Protein AF-A0A5C7H9W9-F1 (afdb_monomer)

InterPro domains:
  IPR013695 Wall-associated receptor kinase [PF08488] (167-222)
  IPR025287 Wall-associated receptor kinase, galacturonan-binding domain [PF13947] (31-82)

Mean predicted aligned error: 15.53 Å

Organism: NCBI:txid1000413

Foldseek 3Di:
DPPVVVVVVVVVVPPQPPDPPPPFAFWDPPFDQAADVRQEGAGPCAGEDPPTHLDLQRYWDHDNVAIARPVFGWHWPYFDAAPVATKTKTWAFWWKWKQAPPDIDTDFDDTFCPPHQKAFDQLKKKKKAAAQKKKFKDDPNDTQGIWAAHEDDPPPDDDDDPPPVVPDFQPRHRMTIDTGDPDQGHGDIDMDIDGPDPVVPPPDHIEMMIIDIARPVVCVVCRVLQPDPDPYTSCVVVVPGIHITMMTGFAWPVSLVVLCVVPPDDPPPFKDKDKTKDWADFDQDPVPSDTDTPITMGIRMHTDPQWDAHRSDRVSTHGPPDRVVVVCVVVVVVLVVVVVVPDDPPPDDDDDDPVVVVVVVSVVVVVVVVVVVVVVVVVVVVVVVPPD

Sequence (388 aa):
MIPPLLFQLMILLSWPINALAESPVIAKPGCPTSCGNGTVSIPFPFGIGDGCYLDYWYEVTCNSSGPFLKSINLEVLNISISLEASTMLVNQPVFQYCDLSPYGFVRNETVNLESSPFFFSDANRFTGVGCNNFAYLSSNRSIISGCISFCNKKDKSEKKSNVNFSNSGCNGIQCCQTRIPSSPMLQQLNVTLTTVSDKEEKQVQNKCRSAFLVDQEWLGNNMFLFNTETSDSPIKALGLKHVPVLLDWGIDESSFDRIDSNSSQEYNGTSGCKVFVNISTSTIDYFTNETSYNTSSVRQCSCRRGYEGNPYLLQGCNGKLLPLEILMNASLRYELHKWKLRLPPPGYRPSTHKLGRSYVRHRHRLWRIVSAYWGLIAFVLFRADGSK

pLDDT: mean 72.99, std 18.93, range [33.25, 97.5]

Structure (mmCIF, N/CA/C/O backbone):
data_AF-A0A5C7H9W9-F1
#
_entry.id   AF-A0A5C7H9W9-F1
#
loop_
_atom_site.group_PDB
_atom_site.id
_atom_site.type_symbol
_atom_site.label_atom_id
_atom_site.label_alt_id
_atom_site.label_comp_id
_atom_site.label_asym_id
_atom_site.label_entity_id
_atom_site.label_seq_id
_atom_site.pdbx_PDB_ins_code
_atom_site.Cartn_x
_atom_site.Cartn_y
_atom_site.Cartn_z
_atom_site.occupancy
_atom_site.B_iso_or_equiv
_atom_site.auth_seq_id
_atom_site.auth_comp_id
_atom_site.auth_asym_id
_atom_site.auth_atom_id
_atom_site.pdbx_PDB_model_num
ATOM 1 N N . MET A 1 1 ? 1.287 52.241 -36.723 1.00 43.94 1 MET A N 1
ATOM 2 C CA . MET A 1 1 ? 0.719 51.289 -37.699 1.00 43.94 1 MET A CA 1
ATOM 3 C C . MET A 1 1 ? 1.673 50.117 -37.820 1.00 43.94 1 MET A C 1
ATOM 5 O O . MET A 1 1 ? 2.821 50.322 -38.195 1.00 43.94 1 MET A O 1
ATOM 9 N N . ILE A 1 2 ? 1.251 48.929 -37.390 1.00 43.97 2 ILE A N 1
ATOM 10 C CA . ILE A 1 2 ? 2.037 47.703 -37.568 1.00 43.97 2 ILE A CA 1
ATOM 11 C C . ILE A 1 2 ? 1.893 47.312 -39.049 1.00 43.97 2 ILE A C 1
ATOM 13 O O . ILE A 1 2 ? 0.762 47.307 -39.533 1.00 43.97 2 ILE A O 1
ATOM 17 N N . PRO A 1 3 ? 2.985 47.054 -39.791 1.00 61.25 3 PRO A N 1
ATOM 18 C CA . PRO A 1 3 ? 2.891 46.677 -41.198 1.00 61.25 3 PRO A CA 1
ATOM 19 C C . PRO A 1 3 ? 2.003 45.430 -41.363 1.00 61.25 3 PRO A C 1
ATOM 21 O O . PRO A 1 3 ? 2.151 44.502 -40.567 1.00 61.25 3 PRO A O 1
ATOM 24 N N . PRO A 1 4 ? 1.121 45.360 -42.375 1.00 57.75 4 PRO A N 1
ATOM 25 C CA . PRO A 1 4 ? 0.193 44.235 -42.567 1.00 57.75 4 PRO A CA 1
ATOM 26 C C . PRO A 1 4 ? 0.906 42.873 -42.660 1.00 57.75 4 PRO A C 1
ATOM 28 O O . PRO A 1 4 ? 0.415 41.883 -42.127 1.00 57.75 4 PRO A O 1
ATOM 31 N N . LEU A 1 5 ? 2.129 42.856 -43.200 1.00 50.03 5 LEU A N 1
ATOM 32 C CA . LEU A 1 5 ? 3.033 41.698 -43.222 1.00 50.03 5 LEU A CA 1
ATOM 33 C C . LEU A 1 5 ? 3.413 41.185 -41.823 1.00 50.03 5 LEU A C 1
ATOM 35 O O . LEU A 1 5 ? 3.502 39.983 -41.602 1.00 50.03 5 LEU A O 1
ATOM 39 N N . LEU A 1 6 ? 3.610 42.090 -40.863 1.00 51.94 6 LEU A N 1
ATOM 40 C CA . LEU A 1 6 ? 3.930 41.755 -39.472 1.00 51.94 6 LEU A CA 1
ATOM 41 C C . LEU A 1 6 ? 2.702 41.205 -38.736 1.00 51.94 6 LEU A C 1
ATOM 43 O O . LEU A 1 6 ? 2.847 40.335 -37.887 1.00 51.94 6 LEU A O 1
ATOM 47 N N . PHE A 1 7 ? 1.500 41.678 -39.078 1.00 54.16 7 PHE A N 1
ATOM 48 C CA . PHE A 1 7 ? 0.251 41.164 -38.513 1.00 54.16 7 PHE A CA 1
ATOM 49 C C . PHE A 1 7 ? -0.077 39.761 -39.052 1.00 54.16 7 PHE A C 1
ATOM 51 O O . PHE A 1 7 ? -0.425 38.876 -38.278 1.00 54.16 7 PHE A O 1
ATOM 58 N N . GLN A 1 8 ? 0.140 39.519 -40.349 1.00 53.50 8 GLN A N 1
ATOM 59 C CA . GLN A 1 8 ? 0.006 38.190 -40.961 1.00 53.50 8 GLN A CA 1
ATOM 60 C C . GLN A 1 8 ? 1.018 37.179 -40.397 1.00 53.50 8 GLN A C 1
ATOM 62 O O . GLN A 1 8 ? 0.645 36.047 -40.097 1.00 53.50 8 GLN A O 1
ATOM 67 N N . LEU A 1 9 ? 2.269 37.596 -40.162 1.00 55.62 9 LEU A N 1
ATOM 68 C CA . LEU A 1 9 ? 3.282 36.771 -39.489 1.00 55.62 9 LEU A CA 1
ATOM 69 C C . LEU A 1 9 ? 2.886 36.413 -38.050 1.00 55.62 9 LEU A C 1
ATOM 71 O O . LEU A 1 9 ? 3.089 35.280 -37.631 1.00 55.62 9 LEU A O 1
ATOM 75 N N . MET A 1 10 ? 2.291 37.346 -37.302 1.00 55.66 10 MET A N 1
ATOM 76 C CA . MET A 1 10 ? 1.825 37.092 -35.931 1.00 55.66 10 MET A CA 1
ATOM 77 C C . MET A 1 10 ? 0.648 36.107 -35.881 1.00 55.66 10 MET A C 1
ATOM 79 O O . MET A 1 10 ? 0.575 35.311 -34.951 1.00 55.66 10 MET A O 1
ATOM 83 N N . ILE A 1 11 ? -0.239 36.121 -36.882 1.00 56.41 11 ILE A N 1
ATOM 84 C CA . ILE A 1 11 ? -1.352 35.164 -36.988 1.00 56.41 11 ILE A CA 1
ATOM 85 C C . ILE A 1 11 ? -0.831 33.763 -37.346 1.00 56.41 11 ILE A C 1
ATOM 87 O O . ILE A 1 11 ? -1.257 32.784 -36.739 1.00 56.41 11 ILE A O 1
ATOM 91 N N . LEU A 1 12 ? 0.150 33.657 -38.249 1.00 53.28 12 LEU A N 1
ATOM 92 C CA . LEU A 1 12 ? 0.798 32.381 -38.592 1.00 53.28 12 LEU A CA 1
ATOM 93 C C . LEU A 1 12 ? 1.597 31.778 -37.420 1.00 53.28 12 LEU A C 1
ATOM 95 O O . LEU A 1 12 ? 1.670 30.563 -37.294 1.00 53.28 12 LEU A O 1
ATOM 99 N N . LEU A 1 13 ? 2.144 32.616 -36.531 1.00 52.19 13 LEU A N 1
ATOM 100 C CA . LEU A 1 13 ? 2.824 32.202 -35.292 1.00 52.19 13 LEU A CA 1
ATOM 101 C C . LEU A 1 13 ? 1.857 31.806 -34.156 1.00 52.19 13 LEU A C 1
ATOM 103 O O . LEU A 1 13 ? 2.315 31.352 -33.112 1.00 52.19 13 LEU A O 1
ATOM 107 N N . SER A 1 14 ? 0.546 32.011 -34.330 1.00 49.69 14 SER A N 1
ATOM 108 C CA . SER A 1 14 ? -0.490 31.688 -33.331 1.00 49.69 14 SER A CA 1
ATOM 109 C C . SER A 1 14 ? -1.215 30.367 -33.592 1.00 49.69 14 SER A C 1
ATOM 111 O O . SER A 1 14 ? -2.139 30.018 -32.860 1.00 49.69 14 SER A O 1
ATOM 113 N N . TRP A 1 15 ? -0.821 29.629 -34.633 1.00 41.31 15 TRP A N 1
ATOM 114 C CA . TRP A 1 15 ? -1.315 28.274 -34.840 1.00 41.31 15 TRP A CA 1
ATOM 115 C C . TRP A 1 15 ? -0.595 27.337 -33.870 1.00 41.31 15 TRP A C 1
ATOM 117 O O . TRP A 1 15 ? 0.636 27.261 -33.924 1.00 41.31 15 TRP A O 1
ATOM 127 N N . PRO A 1 16 ? -1.319 26.636 -32.979 1.00 50.44 16 PRO A N 1
ATOM 128 C CA . PRO A 1 16 ? -0.692 25.682 -32.086 1.00 50.44 16 PRO A CA 1
ATOM 129 C C . PRO A 1 16 ? -0.096 24.570 -32.946 1.00 50.44 16 PRO A C 1
ATOM 131 O O . PRO A 1 16 ? -0.807 23.827 -33.626 1.00 50.44 16 PRO A O 1
ATOM 134 N N . ILE A 1 17 ? 1.233 24.471 -32.945 1.00 52.34 17 ILE A N 1
ATOM 135 C CA . ILE A 1 17 ? 1.906 23.264 -33.408 1.00 52.34 17 ILE A CA 1
ATOM 136 C C . ILE A 1 17 ? 1.544 22.220 -32.359 1.00 52.34 17 ILE A C 1
ATOM 138 O O . ILE A 1 17 ? 2.122 22.207 -31.272 1.00 52.34 17 ILE A O 1
ATOM 142 N N . ASN A 1 18 ? 0.556 21.379 -32.660 1.00 45.00 18 ASN A N 1
ATOM 143 C CA . ASN A 1 18 ? 0.316 20.169 -31.891 1.00 45.00 18 ASN A CA 1
ATOM 144 C C . ASN A 1 18 ? 1.572 19.310 -32.049 1.00 45.00 18 ASN A C 1
ATOM 146 O O . ASN A 1 18 ? 1.715 18.574 -33.023 1.00 45.00 18 ASN A O 1
ATOM 150 N N . ALA A 1 19 ? 2.530 19.464 -31.134 1.00 49.72 19 ALA A N 1
ATOM 151 C CA . ALA A 1 19 ? 3.597 18.498 -30.993 1.00 49.72 19 ALA A CA 1
ATOM 152 C C . ALA A 1 19 ? 2.905 17.165 -30.706 1.00 49.72 19 ALA A C 1
ATOM 154 O O . ALA A 1 19 ? 2.179 17.046 -29.717 1.00 49.72 19 ALA A O 1
ATOM 155 N N . LEU A 1 20 ? 3.077 16.195 -31.602 1.00 45.53 20 LEU A N 1
ATOM 156 C CA . LEU A 1 20 ? 2.717 14.812 -31.333 1.00 45.53 20 LEU A CA 1
ATOM 157 C C . LEU A 1 20 ? 3.666 14.340 -30.229 1.00 45.53 20 LEU A C 1
ATOM 159 O O . LEU A 1 20 ? 4.761 13.858 -30.499 1.00 45.53 20 LEU A O 1
ATOM 163 N N . ALA A 1 21 ? 3.292 14.597 -28.978 1.00 53.81 21 ALA A N 1
ATOM 164 C CA . ALA A 1 21 ? 3.928 13.969 -27.841 1.00 53.81 21 ALA A CA 1
ATOM 165 C C . ALA A 1 21 ? 3.561 12.488 -27.922 1.00 53.81 21 ALA A C 1
ATOM 167 O O . ALA A 1 21 ? 2.398 12.112 -27.759 1.00 53.81 21 ALA A O 1
ATOM 168 N N . GLU A 1 22 ? 4.542 11.664 -28.267 1.00 58.97 22 GLU A N 1
ATOM 169 C CA . GLU A 1 22 ? 4.402 10.220 -28.193 1.00 58.97 22 GLU A CA 1
ATOM 170 C C . GLU A 1 22 ? 4.100 9.858 -26.736 1.00 58.97 22 GLU A C 1
ATOM 172 O O . GLU A 1 22 ? 4.720 10.395 -25.814 1.00 58.97 22 GLU A O 1
ATOM 177 N N . SER A 1 23 ? 3.078 9.030 -26.513 1.00 66.25 23 SER A N 1
ATOM 178 C CA . SER A 1 23 ? 2.677 8.694 -25.148 1.00 66.25 23 SER A CA 1
ATOM 179 C C . SER A 1 23 ? 3.829 7.991 -24.428 1.00 66.25 23 SER A C 1
ATOM 181 O O . SER A 1 23 ? 4.498 7.152 -25.036 1.00 66.25 23 SER A O 1
ATOM 183 N N . PRO A 1 24 ? 4.068 8.303 -23.143 1.00 77.31 24 PRO A N 1
ATOM 184 C CA . PRO A 1 24 ? 5.136 7.675 -22.385 1.00 77.31 24 PRO A CA 1
ATOM 185 C C . PRO A 1 24 ? 5.006 6.148 -22.419 1.00 77.31 24 PRO A C 1
ATOM 187 O O . PRO A 1 24 ? 3.929 5.601 -22.176 1.00 77.31 24 PRO A O 1
ATOM 190 N N . VAL A 1 25 ? 6.112 5.455 -22.701 1.00 85.25 25 VAL A N 1
ATOM 191 C CA . VAL A 1 25 ? 6.153 3.989 -22.684 1.00 85.25 25 VAL A CA 1
ATOM 192 C C . VAL A 1 25 ? 6.075 3.524 -21.233 1.00 85.25 25 VAL A C 1
ATOM 194 O O . VAL A 1 25 ? 6.958 3.823 -20.429 1.00 85.25 25 VAL A O 1
ATOM 197 N N . ILE A 1 26 ? 5.003 2.803 -20.896 1.00 92.88 26 ILE A N 1
ATOM 198 C CA . ILE A 1 26 ? 4.744 2.348 -19.523 1.00 92.88 26 ILE A CA 1
ATOM 199 C C . ILE A 1 26 ? 4.792 0.833 -19.331 1.00 92.88 26 ILE A C 1
ATOM 201 O O . ILE A 1 26 ? 4.976 0.388 -18.202 1.00 92.88 26 ILE A O 1
ATOM 205 N N . ALA A 1 27 ? 4.683 0.040 -20.394 1.00 94.19 27 ALA A N 1
ATOM 206 C CA . ALA A 1 27 ? 4.740 -1.421 -20.346 1.00 94.19 27 ALA A CA 1
ATOM 207 C C . ALA A 1 27 ? 5.706 -1.963 -21.408 1.00 94.19 27 ALA A C 1
ATOM 209 O O . ALA A 1 27 ? 6.144 -1.229 -22.298 1.00 94.19 27 ALA A O 1
ATOM 210 N N . LYS A 1 28 ? 6.036 -3.255 -21.321 1.00 92.69 28 LYS A N 1
ATOM 211 C CA . LYS A 1 28 ? 6.825 -3.941 -22.352 1.00 92.69 28 LYS A CA 1
ATOM 212 C C . LYS A 1 28 ? 6.100 -3.906 -23.715 1.00 92.69 28 LYS A C 1
ATOM 214 O O . LYS A 1 28 ? 4.866 -3.907 -23.746 1.00 92.69 28 LYS A O 1
ATOM 219 N N . PRO A 1 29 ? 6.830 -3.908 -24.847 1.00 91.12 29 PRO A N 1
ATOM 220 C CA . PRO A 1 29 ? 6.219 -3.951 -26.174 1.00 91.12 29 PRO A CA 1
ATOM 221 C C . PRO A 1 29 ? 5.261 -5.139 -26.331 1.00 91.12 29 PRO A C 1
ATOM 223 O O . PRO A 1 29 ? 5.604 -6.264 -25.980 1.00 91.12 29 PRO A O 1
ATOM 226 N N . GLY A 1 30 ? 4.061 -4.885 -26.860 1.00 93.06 30 GLY A N 1
ATOM 227 C CA . GLY A 1 30 ? 3.027 -5.910 -27.057 1.00 93.06 30 GLY A CA 1
ATOM 228 C C . GLY A 1 30 ? 2.209 -6.262 -25.809 1.00 93.06 30 GLY A C 1
ATOM 229 O O . GLY A 1 30 ? 1.265 -7.040 -25.918 1.00 93.06 30 GLY A O 1
ATOM 230 N N . CYS A 1 31 ? 2.517 -5.676 -24.649 1.00 95.81 31 CYS A N 1
ATOM 231 C CA . CYS A 1 31 ? 1.782 -5.932 -23.415 1.00 95.81 31 CYS A CA 1
ATOM 232 C C . CYS A 1 31 ? 0.601 -4.974 -23.221 1.00 95.81 31 CYS A C 1
ATOM 234 O O . CYS A 1 31 ? 0.720 -3.781 -23.524 1.00 95.81 31 CYS A O 1
ATOM 236 N N . PRO A 1 32 ? -0.528 -5.453 -22.666 1.00 94.81 32 PRO A N 1
ATOM 237 C CA . PRO A 1 32 ? -1.629 -4.584 -22.279 1.00 94.81 32 PRO A CA 1
ATOM 238 C C . PRO A 1 32 ? -1.180 -3.546 -21.244 1.00 94.81 32 PRO A C 1
ATOM 240 O O . PRO A 1 32 ? -0.551 -3.883 -20.244 1.00 94.81 32 PRO A O 1
ATOM 243 N N . THR A 1 33 ? -1.532 -2.283 -21.477 1.00 94.50 33 THR A N 1
ATOM 244 C CA . THR A 1 33 ? -1.153 -1.145 -20.623 1.00 94.50 33 THR A CA 1
ATOM 245 C C . THR A 1 33 ? -2.234 -0.749 -19.622 1.00 94.50 33 THR A C 1
ATOM 247 O O . THR A 1 33 ? -2.000 0.116 -18.781 1.00 94.50 33 THR A O 1
ATOM 250 N N . SER A 1 34 ? -3.435 -1.326 -19.716 1.00 93.75 34 SER A N 1
ATOM 251 C CA . SER A 1 34 ? -4.557 -0.976 -18.847 1.00 93.75 34 SER A CA 1
ATOM 252 C C . SER A 1 34 ? -5.562 -2.114 -18.673 1.00 93.75 34 SER A C 1
ATOM 254 O O . SER A 1 34 ? -5.596 -3.064 -19.455 1.00 93.75 34 SER A O 1
ATOM 256 N N . CYS A 1 35 ? -6.385 -2.002 -17.631 1.00 92.19 35 CYS A N 1
ATOM 257 C CA . CYS A 1 35 ? -7.417 -2.960 -17.247 1.00 92.19 35 CYS A CA 1
ATOM 258 C C . CYS A 1 35 ? -8.704 -2.250 -16.785 1.00 92.19 35 CYS A C 1
ATOM 260 O O . CYS A 1 35 ? -8.707 -1.037 -16.570 1.00 92.19 35 CYS A O 1
ATOM 262 N N . GLY A 1 36 ? -9.811 -2.993 -16.638 1.00 81.88 36 GLY A N 1
ATOM 263 C CA . GLY A 1 36 ? -11.080 -2.461 -16.121 1.00 81.88 36 GLY A CA 1
ATOM 264 C C . GLY A 1 36 ? -11.710 -1.441 -17.071 1.00 81.88 36 GLY A C 1
ATOM 265 O O . GLY A 1 36 ? -11.925 -0.290 -16.699 1.00 81.88 36 GLY A O 1
ATOM 266 N N . ASN A 1 37 ? -11.928 -1.834 -18.330 1.00 80.12 37 ASN A N 1
ATOM 267 C CA . ASN A 1 37 ? -12.348 -0.945 -19.425 1.00 80.12 37 ASN A CA 1
ATOM 268 C C . ASN A 1 37 ? -11.377 0.226 -19.692 1.00 80.12 37 ASN A C 1
ATOM 270 O O . ASN A 1 37 ? -11.793 1.287 -20.150 1.00 80.12 37 ASN A O 1
ATOM 274 N N . GLY A 1 38 ? -10.084 0.039 -19.403 1.00 80.25 38 GLY A N 1
ATOM 275 C CA . GLY A 1 38 ? -9.032 1.029 -19.657 1.00 80.25 38 GLY A CA 1
ATOM 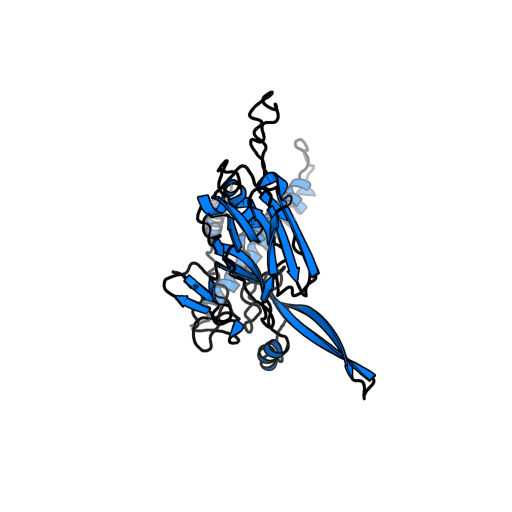276 C C . GLY A 1 38 ? -8.881 2.104 -18.576 1.00 80.25 38 GLY A C 1
ATOM 277 O O . GLY A 1 38 ? -8.199 3.098 -18.804 1.00 80.25 38 GLY A O 1
ATOM 278 N N . THR A 1 39 ? -9.513 1.931 -17.412 1.00 87.56 39 THR A N 1
ATOM 279 C CA . THR A 1 39 ? -9.493 2.921 -16.321 1.00 87.56 39 THR A CA 1
ATOM 280 C C . THR A 1 39 ? -8.253 2.823 -15.434 1.00 87.56 39 THR A C 1
ATOM 282 O O . THR A 1 39 ? -7.781 3.843 -14.934 1.00 87.56 39 THR A O 1
ATOM 285 N N . VAL A 1 40 ? -7.701 1.619 -15.261 1.00 93.94 40 VAL A N 1
ATOM 286 C CA . VAL A 1 40 ? -6.530 1.376 -14.408 1.00 93.94 40 VAL A CA 1
ATOM 287 C C . VAL A 1 40 ? -5.314 1.107 -15.284 1.00 93.94 40 VAL A C 1
ATOM 289 O O . VAL A 1 40 ? -5.299 0.137 -16.040 1.00 93.94 40 VAL A O 1
ATOM 292 N N . SER A 1 41 ? -4.298 1.964 -15.181 1.00 95.50 41 SER A N 1
ATOM 293 C CA . SER A 1 41 ? -3.003 1.799 -15.852 1.00 95.50 41 SER A CA 1
ATOM 294 C C . SER A 1 41 ? -2.177 0.696 -15.185 1.00 95.50 41 SER A C 1
ATOM 296 O O . SER A 1 41 ? -2.074 0.670 -13.959 1.00 95.50 41 SER A O 1
ATOM 298 N N . ILE A 1 42 ? -1.569 -0.184 -15.986 1.00 97.06 42 ILE A N 1
ATOM 299 C CA . ILE A 1 42 ? -0.737 -1.310 -15.537 1.00 97.06 42 ILE A CA 1
ATOM 300 C C . ILE A 1 42 ? 0.689 -1.126 -16.084 1.00 97.06 42 ILE A C 1
ATOM 302 O O . ILE A 1 42 ? 1.005 -1.610 -17.174 1.00 97.06 42 ILE A O 1
ATOM 306 N N . PRO A 1 43 ? 1.548 -0.370 -15.378 1.00 96.19 43 PRO A N 1
ATOM 307 C CA . PRO A 1 43 ? 2.929 -0.161 -15.785 1.00 96.19 43 PRO A CA 1
ATOM 308 C C . PRO A 1 43 ? 3.832 -1.324 -15.351 1.00 96.19 43 PRO A C 1
ATOM 310 O O . PRO A 1 43 ? 3.662 -1.883 -14.270 1.00 96.19 43 PRO A O 1
ATOM 313 N N . PHE A 1 44 ? 4.874 -1.613 -16.131 1.00 95.19 44 PHE A N 1
ATOM 314 C CA . PHE A 1 44 ? 5.947 -2.526 -15.717 1.00 95.19 44 PHE A CA 1
ATOM 315 C C . PHE A 1 44 ? 6.577 -2.045 -14.381 1.00 95.19 44 PHE A C 1
ATOM 317 O O . PHE A 1 44 ? 6.753 -0.838 -14.212 1.00 95.19 44 PHE A O 1
ATOM 324 N N . PRO A 1 45 ? 6.907 -2.901 -13.396 1.00 95.38 45 PRO A N 1
ATOM 325 C CA . PRO A 1 45 ? 7.025 -4.360 -13.439 1.00 95.38 45 PRO A CA 1
ATOM 326 C C . PRO A 1 45 ? 5.705 -5.139 -13.414 1.00 95.38 45 PRO A C 1
ATOM 328 O O . PRO A 1 45 ? 5.741 -6.355 -13.604 1.0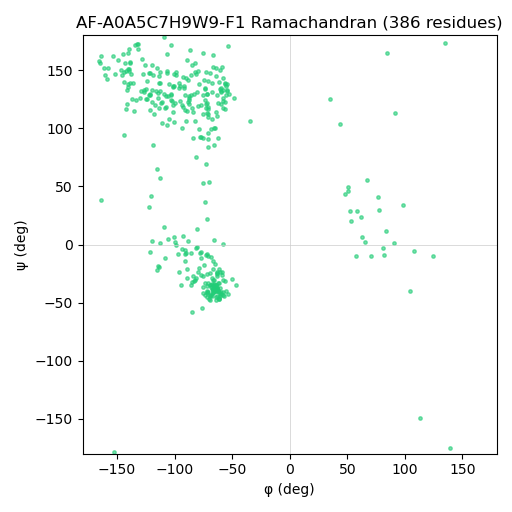0 95.38 45 PRO A O 1
ATOM 331 N N . PHE A 1 46 ? 4.564 -4.472 -13.219 1.00 97.50 46 PHE A N 1
ATOM 332 C CA . PHE A 1 46 ? 3.248 -5.100 -13.320 1.00 97.50 46 PHE A CA 1
ATOM 333 C C . PHE A 1 46 ? 2.887 -5.396 -14.771 1.00 97.50 46 PHE A C 1
ATOM 335 O O . PHE A 1 46 ? 3.278 -4.676 -15.691 1.00 97.50 46 PHE A O 1
ATOM 342 N N . GLY A 1 47 ? 2.127 -6.464 -14.987 1.00 96.69 47 GLY A N 1
ATOM 343 C CA . GLY A 1 47 ? 1.753 -6.863 -16.336 1.00 96.69 47 GLY A CA 1
ATOM 344 C C . GLY A 1 47 ? 0.632 -7.883 -16.380 1.00 96.69 47 GLY A C 1
ATOM 345 O O . GLY A 1 47 ? 0.387 -8.608 -15.417 1.00 96.69 47 GLY A O 1
ATOM 346 N N . ILE A 1 48 ? -0.037 -7.920 -17.531 1.00 96.31 48 ILE A N 1
ATOM 347 C CA . ILE A 1 48 ? -1.145 -8.827 -17.827 1.00 96.31 48 ILE A CA 1
ATOM 348 C C . ILE A 1 48 ? -0.675 -9.815 -18.891 1.00 96.31 48 ILE A C 1
ATOM 350 O O . ILE A 1 48 ? -0.302 -9.406 -19.990 1.00 96.31 48 ILE A O 1
ATOM 354 N N . GLY A 1 49 ? -0.738 -11.106 -18.572 1.00 95.19 49 GLY A N 1
ATOM 355 C CA . GLY A 1 49 ? -0.328 -12.180 -19.473 1.00 95.19 49 GLY A CA 1
ATOM 356 C C . GLY A 1 49 ? 1.169 -12.492 -19.436 1.00 95.19 49 GLY A C 1
ATOM 357 O O . GLY A 1 49 ? 1.989 -11.735 -18.906 1.00 95.19 49 GLY A O 1
ATOM 358 N N . ASP A 1 50 ? 1.507 -13.651 -19.994 1.00 94.50 50 ASP A N 1
ATOM 359 C CA . ASP A 1 50 ? 2.849 -14.221 -19.928 1.00 94.50 50 ASP A CA 1
ATOM 360 C C . ASP A 1 50 ? 3.896 -13.301 -20.573 1.00 94.50 50 ASP A C 1
ATOM 362 O O . ASP A 1 50 ? 3.711 -12.765 -21.665 1.00 94.50 50 ASP A O 1
ATOM 366 N N . GLY A 1 51 ? 5.021 -13.112 -19.880 1.00 94.25 51 GLY A N 1
ATOM 367 C CA . GLY A 1 51 ? 6.133 -12.270 -20.335 1.00 94.25 51 GLY A CA 1
ATOM 368 C C . GLY A 1 51 ? 5.963 -10.764 -20.086 1.00 94.25 51 GLY A C 1
ATOM 369 O O . GLY A 1 51 ? 6.939 -10.017 -20.232 1.00 94.25 51 GLY A O 1
ATOM 370 N N . CYS A 1 52 ? 4.781 -10.311 -19.654 1.00 96.31 52 CYS A N 1
ATOM 371 C CA . CYS A 1 52 ? 4.483 -8.887 -19.474 1.00 96.31 52 CYS A CA 1
ATOM 372 C C . CYS A 1 52 ? 4.818 -8.319 -18.095 1.00 96.31 52 CYS A C 1
ATOM 374 O O . CYS A 1 52 ? 5.024 -7.113 -17.975 1.00 96.31 52 CYS A O 1
ATOM 376 N N . TYR A 1 53 ? 4.926 -9.162 -17.076 1.00 95.50 53 TYR A N 1
ATOM 377 C CA . TYR A 1 53 ? 5.324 -8.781 -15.721 1.00 95.50 53 TYR A CA 1
ATOM 378 C C . TYR A 1 53 ? 6.781 -9.182 -15.434 1.00 95.50 53 TYR A C 1
ATOM 380 O O . TYR A 1 53 ? 7.439 -9.820 -16.264 1.00 95.50 53 TYR A O 1
ATOM 388 N N . LEU A 1 54 ? 7.325 -8.737 -14.299 1.00 93.75 54 LEU A N 1
ATOM 389 C CA . LEU A 1 54 ? 8.684 -9.084 -13.865 1.00 93.75 54 LEU A CA 1
ATOM 390 C C . LEU A 1 54 ? 8.760 -10.507 -13.297 1.00 93.75 54 LEU A C 1
ATOM 392 O O . LEU A 1 54 ? 9.559 -11.319 -13.756 1.00 93.75 54 LEU A O 1
ATOM 396 N N . ASP A 1 55 ? 7.917 -10.791 -12.310 1.00 93.06 55 ASP A N 1
ATOM 397 C CA . ASP A 1 55 ? 7.786 -12.083 -11.643 1.00 93.06 55 ASP A CA 1
ATOM 398 C C . ASP A 1 55 ? 6.357 -12.249 -11.090 1.00 93.06 55 ASP A C 1
ATOM 400 O O . ASP A 1 55 ? 5.502 -11.377 -11.268 1.00 93.06 55 ASP A O 1
ATOM 404 N N . TYR A 1 56 ? 6.090 -13.377 -10.429 1.00 93.62 56 TYR A N 1
ATOM 405 C CA . TYR A 1 56 ? 4.750 -13.736 -9.958 1.00 93.62 56 TYR A CA 1
ATOM 406 C C . TYR A 1 56 ? 4.117 -12.721 -8.991 1.00 93.62 56 TYR A C 1
ATOM 408 O O . TYR A 1 56 ? 2.890 -12.673 -8.893 1.00 93.62 56 TYR A O 1
ATOM 416 N N . TRP A 1 57 ? 4.906 -11.905 -8.281 1.00 95.06 57 TRP A N 1
ATOM 417 C CA . TRP A 1 57 ? 4.364 -10.880 -7.389 1.00 95.06 57 TRP A CA 1
ATOM 418 C C . TRP A 1 57 ? 3.635 -9.784 -8.154 1.00 95.06 57 TRP A C 1
ATOM 420 O O . TRP A 1 57 ? 2.671 -9.229 -7.628 1.00 95.06 57 TRP A O 1
ATOM 430 N N . TYR A 1 58 ? 4.071 -9.516 -9.384 1.00 96.38 58 TYR A N 1
ATOM 431 C CA . TYR A 1 58 ? 3.619 -8.420 -10.236 1.00 96.38 58 TYR A CA 1
ATOM 432 C C . TYR A 1 58 ? 2.603 -8.851 -11.308 1.00 96.38 58 TYR A C 1
ATOM 434 O O . TYR A 1 58 ? 2.232 -8.056 -12.175 1.00 96.38 58 TYR A O 1
ATOM 442 N N . GLU A 1 59 ? 2.140 -10.102 -11.269 1.00 97.19 59 GLU A N 1
ATOM 443 C CA . GLU A 1 59 ? 1.117 -10.601 -12.187 1.00 97.19 59 GLU A CA 1
ATOM 444 C C . GLU A 1 59 ? -0.254 -9.984 -11.861 1.00 97.19 59 GLU A C 1
ATOM 446 O O . GLU A 1 59 ? -0.827 -10.201 -10.785 1.00 97.19 59 GLU A O 1
ATOM 451 N N . VAL A 1 60 ? -0.808 -9.245 -12.826 1.00 97.31 60 VAL A N 1
ATOM 452 C CA . VAL A 1 60 ? -2.157 -8.681 -12.754 1.00 97.31 60 VAL A CA 1
ATOM 453 C C . VAL A 1 60 ? -3.097 -9.505 -13.620 1.00 97.31 60 VAL A C 1
ATOM 455 O O . VAL A 1 60 ? -2.870 -9.720 -14.811 1.00 97.31 60 VAL A O 1
ATOM 458 N N . THR A 1 61 ? -4.205 -9.923 -13.021 1.00 95.44 61 THR A N 1
ATOM 459 C CA . THR A 1 61 ? -5.308 -10.575 -13.726 1.00 95.44 61 THR A CA 1
ATOM 460 C C . THR A 1 61 ? -6.434 -9.580 -13.952 1.00 95.44 61 THR A C 1
ATOM 462 O O . THR A 1 61 ? -6.793 -8.820 -13.058 1.00 95.44 61 THR A O 1
ATOM 465 N N . CYS A 1 62 ? -7.001 -9.583 -15.154 1.00 92.50 62 CYS A N 1
ATOM 466 C CA . CYS A 1 62 ? -8.161 -8.769 -15.495 1.00 92.50 62 CYS A CA 1
ATOM 467 C C . CYS A 1 62 ? -9.393 -9.659 -15.562 1.00 92.50 62 CYS A C 1
ATOM 469 O O . CYS A 1 62 ? -9.528 -10.453 -16.493 1.00 92.50 62 CYS A O 1
ATOM 471 N N . ASN A 1 63 ? -10.286 -9.534 -14.584 1.00 83.19 63 ASN A N 1
ATOM 472 C CA . ASN A 1 63 ? -11.578 -10.213 -14.598 1.00 83.19 63 ASN A CA 1
ATOM 473 C C . ASN A 1 63 ? -12.717 -9.200 -14.825 1.00 83.19 63 ASN A C 1
ATOM 475 O O . ASN A 1 63 ? -12.486 -7.997 -14.952 1.00 83.19 63 ASN A O 1
ATOM 479 N N . SER A 1 64 ? -13.962 -9.680 -14.884 1.00 81.38 64 SER A N 1
ATOM 480 C CA . SER A 1 64 ? -15.147 -8.821 -15.045 1.00 81.38 64 SER A CA 1
ATOM 481 C C . SER A 1 64 ? -15.344 -7.816 -13.905 1.00 81.38 64 SER A C 1
ATOM 483 O O . SER A 1 64 ? -16.051 -6.830 -14.086 1.00 81.38 64 SER A O 1
ATOM 485 N N . SER A 1 65 ? -14.757 -8.080 -12.737 1.00 82.62 65 SER A N 1
ATOM 486 C CA . SER A 1 65 ? -14.863 -7.249 -11.538 1.00 82.62 65 SER A CA 1
ATOM 487 C C . SER A 1 65 ? -13.754 -6.198 -11.439 1.00 82.62 65 SER A C 1
ATOM 489 O O . SER A 1 65 ? -13.890 -5.286 -10.637 1.00 82.62 65 SER A O 1
ATOM 491 N N . GLY A 1 66 ? -12.683 -6.304 -12.234 1.00 89.12 66 GLY A N 1
ATOM 492 C CA . GLY A 1 66 ? -11.568 -5.358 -12.235 1.00 89.12 66 GLY A CA 1
ATOM 493 C C . GLY A 1 66 ? -10.189 -6.022 -12.353 1.00 89.12 66 GLY A C 1
ATOM 494 O O . GLY A 1 66 ? -10.084 -7.235 -12.564 1.00 89.12 66 GLY A O 1
ATOM 495 N N . PRO A 1 67 ? -9.110 -5.227 -12.260 1.00 94.94 67 PRO A N 1
ATOM 496 C CA . PRO A 1 67 ? -7.749 -5.736 -12.113 1.00 94.94 67 PRO A CA 1
ATOM 497 C C . PRO A 1 67 ? -7.504 -6.271 -10.699 1.00 94.94 67 PRO A C 1
ATOM 499 O O . PRO A 1 67 ? -7.779 -5.595 -9.711 1.00 94.94 67 PRO A O 1
ATOM 502 N N . PHE A 1 68 ? -6.905 -7.453 -10.599 1.00 95.88 68 PHE A N 1
ATOM 503 C CA . PHE A 1 68 ? -6.499 -8.062 -9.336 1.00 95.88 68 PHE A CA 1
ATOM 504 C C . PHE A 1 68 ? -5.032 -8.446 -9.380 1.00 95.88 68 PHE A C 1
ATOM 506 O O . PHE A 1 68 ? -4.581 -9.106 -10.322 1.00 95.88 68 PHE A O 1
ATOM 513 N N . LEU A 1 69 ? -4.304 -8.088 -8.327 1.00 95.69 69 LEU A N 1
ATOM 514 C CA . LEU A 1 69 ? -2.961 -8.587 -8.109 1.00 95.69 69 LEU A CA 1
ATOM 515 C C . LEU A 1 69 ? -3.053 -10.030 -7.619 1.00 95.69 69 LEU A C 1
ATOM 517 O O . LEU A 1 69 ? -3.547 -10.297 -6.522 1.00 95.69 69 LEU A O 1
ATOM 521 N N . LYS A 1 70 ? -2.606 -10.971 -8.450 1.00 94.56 70 LYS A N 1
ATOM 522 C CA . LYS A 1 70 ? -2.885 -12.399 -8.257 1.00 94.56 70 LYS A CA 1
ATOM 523 C C . LYS A 1 70 ? -2.239 -12.970 -6.995 1.00 94.56 70 LYS A C 1
ATOM 525 O O . LYS A 1 70 ? -2.836 -13.811 -6.333 1.00 94.56 70 LYS A O 1
ATOM 530 N N . SER A 1 71 ? -1.044 -12.492 -6.658 1.00 93.69 71 SER A N 1
ATOM 531 C CA . SER A 1 71 ? -0.224 -12.985 -5.546 1.00 93.69 71 SER A CA 1
ATOM 532 C C . SER A 1 71 ? -0.852 -12.770 -4.164 1.00 93.69 71 SER A C 1
ATOM 534 O O . SER A 1 71 ? -0.705 -13.619 -3.290 1.00 93.69 71 SER A O 1
ATOM 536 N N . ILE A 1 72 ? -1.580 -11.665 -3.980 1.00 92.31 72 ILE A N 1
ATOM 537 C CA . ILE A 1 72 ? -2.225 -11.292 -2.707 1.00 92.31 72 ILE A CA 1
ATOM 538 C C . ILE A 1 72 ? -3.752 -11.171 -2.815 1.00 92.31 72 ILE A C 1
ATOM 540 O O . ILE A 1 72 ? -4.413 -10.823 -1.840 1.00 92.31 72 ILE A O 1
ATOM 544 N N . ASN A 1 73 ? -4.309 -11.461 -3.994 1.00 92.88 73 ASN A N 1
ATOM 545 C CA . ASN A 1 73 ? -5.738 -11.424 -4.300 1.00 92.88 73 ASN A CA 1
ATOM 546 C C . ASN A 1 73 ? -6.427 -10.105 -3.893 1.00 92.88 73 ASN A C 1
ATOM 548 O O . ASN A 1 73 ? -7.503 -10.108 -3.294 1.00 92.88 73 ASN A O 1
ATOM 552 N N . LEU A 1 74 ? -5.798 -8.972 -4.215 1.00 93.88 74 LEU A N 1
ATOM 553 C CA . LEU A 1 74 ? -6.364 -7.642 -3.977 1.00 93.88 74 LEU A CA 1
ATOM 554 C C . LEU A 1 74 ? -6.692 -6.940 -5.288 1.00 93.88 74 LEU A C 1
ATOM 556 O O . LEU A 1 74 ? -5.907 -6.981 -6.235 1.00 93.88 74 LEU A O 1
ATOM 560 N N . GLU A 1 75 ? -7.839 -6.264 -5.317 1.00 95.31 75 GLU A N 1
ATOM 561 C CA . GLU A 1 75 ? -8.222 -5.395 -6.428 1.00 95.31 75 GLU A CA 1
ATOM 562 C C . GLU A 1 75 ? -7.288 -4.181 -6.474 1.00 95.31 75 GLU A C 1
ATOM 564 O O . GLU A 1 75 ? -7.068 -3.518 -5.456 1.00 95.31 75 GLU A O 1
ATOM 569 N N . VAL A 1 76 ? -6.755 -3.885 -7.656 1.00 96.56 76 VAL A N 1
ATOM 570 C CA . VAL A 1 76 ? -5.854 -2.755 -7.892 1.00 96.56 76 VAL A CA 1
ATOM 571 C C . VAL A 1 76 ? -6.664 -1.554 -8.367 1.00 96.56 76 VAL A C 1
ATOM 573 O O . VAL A 1 76 ? -7.296 -1.580 -9.414 1.00 96.56 76 VAL A O 1
ATOM 576 N N . LEU A 1 77 ? -6.618 -0.457 -7.627 1.00 95.56 77 LEU A N 1
ATOM 577 C CA . LEU A 1 77 ? -7.342 0.767 -7.971 1.00 95.56 77 LEU A CA 1
ATOM 578 C C . LEU A 1 77 ? -6.457 1.746 -8.749 1.00 95.56 77 LEU A C 1
ATOM 580 O O . LEU A 1 77 ? -6.935 2.465 -9.625 1.00 95.56 77 LEU A O 1
ATOM 584 N N . ASN A 1 78 ? -5.162 1.791 -8.430 1.00 96.12 78 ASN A N 1
ATOM 585 C CA . ASN A 1 78 ? -4.192 2.658 -9.094 1.00 96.12 78 ASN A CA 1
ATOM 586 C C . ASN A 1 78 ? -2.763 2.152 -8.849 1.00 96.12 78 ASN A C 1
ATOM 588 O O . ASN A 1 78 ? -2.469 1.671 -7.757 1.00 96.12 78 ASN A O 1
ATOM 592 N N . ILE A 1 79 ? -1.872 2.308 -9.827 1.00 97.06 79 ILE A N 1
ATOM 593 C CA . ILE A 1 79 ? -0.426 2.127 -9.654 1.00 97.06 79 ILE A CA 1
ATOM 594 C C . ILE A 1 79 ? 0.257 3.431 -10.060 1.00 97.06 79 ILE A C 1
ATOM 596 O O . ILE A 1 79 ? 0.040 3.935 -11.164 1.00 97.06 79 ILE A O 1
ATOM 600 N N . SER A 1 80 ? 1.114 3.949 -9.184 1.00 95.38 80 SER A N 1
ATOM 601 C CA . SER A 1 80 ? 1.823 5.207 -9.386 1.00 95.38 80 SER A CA 1
ATOM 602 C C . SER A 1 80 ? 3.327 5.022 -9.223 1.00 95.38 80 SER A C 1
ATOM 604 O O . SER A 1 80 ? 3.802 4.450 -8.242 1.00 95.38 80 SER A O 1
ATOM 606 N N . ILE A 1 81 ? 4.084 5.542 -10.189 1.00 94.94 81 ILE A N 1
ATOM 607 C CA . ILE A 1 81 ? 5.544 5.641 -10.140 1.00 94.94 81 ILE A CA 1
ATOM 608 C C . ILE A 1 81 ? 5.886 7.124 -10.197 1.00 94.94 81 ILE A C 1
ATOM 610 O O . ILE A 1 81 ? 5.661 7.789 -11.211 1.00 94.94 81 ILE A O 1
ATOM 614 N N . SER A 1 82 ? 6.424 7.656 -9.105 1.00 91.88 82 SER A N 1
ATOM 615 C CA . SER A 1 82 ? 6.752 9.075 -8.984 1.00 91.88 82 SER A CA 1
ATOM 616 C C . SER A 1 82 ? 8.165 9.285 -8.442 1.00 91.88 82 SER A C 1
ATOM 618 O O . SER A 1 82 ? 8.840 8.354 -8.013 1.00 91.88 82 SER A O 1
ATOM 620 N N . LEU A 1 83 ? 8.622 10.539 -8.444 1.00 88.06 83 LEU A N 1
ATOM 621 C CA . LEU A 1 83 ? 9.896 10.938 -7.828 1.00 88.06 83 LEU A CA 1
ATOM 622 C C . LEU A 1 83 ? 9.931 10.716 -6.307 1.00 88.06 83 LEU A C 1
ATOM 624 O O . LEU A 1 83 ? 11.008 10.587 -5.710 1.00 88.06 83 LEU A O 1
ATOM 628 N N . GLU A 1 84 ? 8.763 10.751 -5.671 1.00 87.31 84 GLU A N 1
ATOM 629 C CA . GLU A 1 84 ? 8.631 10.679 -4.220 1.00 87.31 84 GLU A CA 1
ATOM 630 C C . GLU A 1 84 ? 8.615 9.221 -3.778 1.00 87.31 84 GLU A C 1
ATOM 632 O O . GLU A 1 84 ? 9.531 8.806 -3.059 1.00 87.31 84 GLU A O 1
ATOM 637 N N . ALA A 1 85 ? 7.656 8.457 -4.303 1.00 89.94 85 ALA A N 1
ATOM 638 C CA . ALA A 1 85 ? 7.435 7.053 -3.988 1.00 89.94 85 ALA A CA 1
ATOM 639 C C . ALA A 1 85 ? 6.860 6.272 -5.182 1.00 89.94 85 ALA A C 1
ATOM 641 O O . ALA A 1 85 ? 6.260 6.847 -6.101 1.00 89.94 85 ALA A O 1
ATOM 642 N N . SER A 1 86 ? 7.044 4.952 -5.138 1.00 94.44 86 SER A N 1
ATOM 643 C CA . SER A 1 86 ? 6.316 3.989 -5.970 1.00 94.44 86 SER A CA 1
ATOM 644 C C . SER A 1 86 ? 5.218 3.351 -5.128 1.00 94.44 86 SER A C 1
ATOM 646 O O . SER A 1 86 ? 5.511 2.663 -4.149 1.00 94.44 86 SER A O 1
ATOM 648 N N . THR A 1 87 ? 3.963 3.627 -5.483 1.00 96.44 87 THR A N 1
ATOM 649 C CA . THR A 1 87 ? 2.794 3.252 -4.685 1.00 96.44 87 THR A CA 1
ATOM 650 C C . THR A 1 87 ? 1.746 2.513 -5.506 1.00 96.44 87 THR A C 1
ATOM 652 O O . THR A 1 87 ? 1.726 2.561 -6.739 1.00 96.44 87 THR A O 1
ATOM 655 N N . MET A 1 88 ? 0.884 1.782 -4.811 1.00 97.25 88 MET A N 1
ATOM 656 C CA . MET A 1 88 ? -0.231 1.043 -5.378 1.00 97.25 88 MET A CA 1
ATOM 657 C C . MET A 1 88 ? -1.430 1.166 -4.443 1.00 97.25 88 MET A C 1
ATOM 659 O O . MET A 1 88 ? -1.362 0.788 -3.277 1.00 97.25 88 MET A O 1
ATOM 663 N N . LEU A 1 89 ? -2.534 1.698 -4.953 1.00 97.12 89 LEU A N 1
ATOM 664 C CA . LEU A 1 89 ? -3.792 1.781 -4.227 1.00 97.12 89 LEU A CA 1
ATOM 665 C C . LEU A 1 89 ? -4.568 0.481 -4.446 1.00 97.12 89 LEU A C 1
ATOM 667 O O . LEU A 1 89 ? -4.832 0.115 -5.591 1.00 97.12 89 LEU A O 1
ATOM 671 N N . VAL A 1 90 ? -4.942 -0.203 -3.369 1.00 96.38 90 VAL A N 1
ATOM 672 C CA . VAL A 1 90 ? -5.661 -1.485 -3.408 1.00 96.38 90 VAL A CA 1
ATOM 673 C C . VAL A 1 90 ? -6.944 -1.439 -2.593 1.00 96.38 90 VAL A C 1
ATOM 675 O O . VAL A 1 90 ? -7.048 -0.677 -1.635 1.00 96.38 90 VAL A O 1
ATOM 678 N N . ASN A 1 91 ? -7.918 -2.275 -2.939 1.00 94.00 91 ASN A N 1
ATOM 679 C CA . ASN A 1 91 ? -9.168 -2.395 -2.194 1.00 94.00 91 ASN A CA 1
ATOM 680 C C . ASN A 1 91 ? -9.036 -3.471 -1.100 1.00 94.00 91 ASN A C 1
ATOM 682 O O . ASN A 1 91 ? -9.002 -4.663 -1.404 1.00 94.00 91 ASN A O 1
ATOM 686 N N . GLN A 1 92 ? -8.938 -3.070 0.171 1.00 92.44 92 GLN A N 1
ATOM 687 C CA . GLN A 1 92 ? -8.754 -3.987 1.305 1.00 92.44 92 GLN A CA 1
ATOM 688 C C . GLN A 1 92 ? -10.015 -4.143 2.156 1.00 92.44 92 GLN A C 1
ATOM 690 O O . GLN A 1 92 ? -10.803 -3.203 2.271 1.00 92.44 92 GLN A O 1
ATOM 695 N N . PRO A 1 93 ? -10.225 -5.316 2.778 1.00 89.62 93 PRO A N 1
ATOM 696 C CA . PRO A 1 93 ? -11.401 -5.570 3.597 1.00 89.62 93 PRO A CA 1
ATOM 697 C C . PRO A 1 93 ? -11.394 -4.760 4.895 1.00 89.62 93 PRO A C 1
ATOM 699 O O . PRO A 1 93 ? -10.359 -4.507 5.508 1.00 89.62 93 PRO A O 1
ATOM 702 N N . VAL A 1 94 ? -12.591 -4.384 5.341 1.00 89.00 94 VAL A N 1
ATOM 703 C CA . VAL A 1 94 ? -12.799 -3.736 6.638 1.00 89.00 94 VAL A CA 1
ATOM 704 C C . VAL A 1 94 ? -12.983 -4.793 7.726 1.00 89.00 94 VAL A C 1
ATOM 706 O O . VAL A 1 94 ? -13.887 -5.629 7.626 1.00 89.00 94 VAL A O 1
ATOM 709 N N . PHE A 1 95 ? -12.189 -4.714 8.799 1.00 89.00 95 PHE A N 1
ATOM 710 C CA . PHE A 1 95 ? -12.390 -5.545 9.984 1.00 89.00 95 PHE A CA 1
ATOM 711 C C . PHE A 1 95 ? -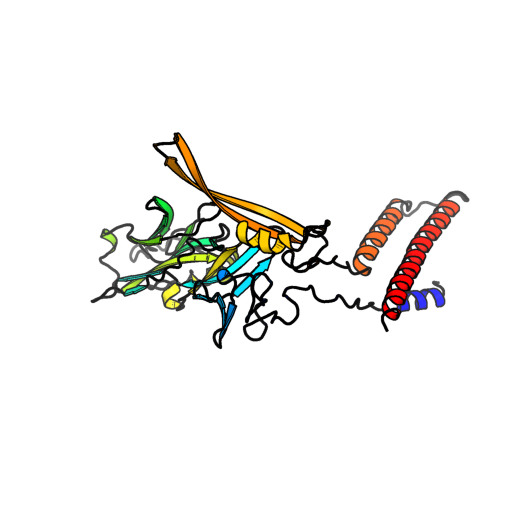13.638 -5.066 10.725 1.00 89.00 95 PHE A C 1
ATOM 713 O O . PHE A 1 95 ? -13.793 -3.873 11.007 1.00 89.00 95 PHE A O 1
ATOM 720 N N . GLN A 1 96 ? -14.541 -5.988 11.050 1.00 87.44 96 GLN A N 1
ATOM 721 C CA . GLN A 1 96 ? -15.809 -5.661 11.695 1.00 87.44 96 GLN A CA 1
ATOM 722 C C . GLN A 1 96 ? -16.150 -6.666 12.788 1.00 87.44 96 GLN A C 1
ATOM 724 O O . GLN A 1 96 ? -16.010 -7.872 12.615 1.00 87.44 96 GLN A O 1
ATOM 729 N N . TYR A 1 97 ? -16.660 -6.150 13.898 1.00 85.44 97 TYR A N 1
ATOM 730 C CA . TYR A 1 97 ? -17.138 -6.926 15.027 1.00 85.44 97 TYR A CA 1
ATOM 731 C C . TYR A 1 97 ? -18.502 -6.390 15.471 1.00 85.44 97 TYR A C 1
ATOM 733 O O . TYR A 1 97 ? -18.646 -5.203 15.757 1.00 85.44 97 TYR A O 1
ATOM 741 N N . CYS A 1 98 ? -19.512 -7.249 15.512 1.00 80.94 98 CYS A N 1
ATOM 742 C CA . CYS A 1 98 ? -20.883 -6.898 15.853 1.00 80.94 98 CYS A CA 1
ATOM 743 C C . CYS A 1 98 ? -21.399 -7.756 17.001 1.00 80.94 98 CYS A C 1
ATOM 745 O O . CYS A 1 98 ? -21.466 -8.981 16.885 1.00 80.94 98 CYS A O 1
ATOM 747 N N . ASP A 1 99 ? -21.875 -7.094 18.050 1.00 72.81 99 ASP A N 1
ATOM 748 C CA . ASP A 1 99 ? -22.562 -7.729 19.171 1.00 72.81 99 ASP A CA 1
ATOM 749 C C . ASP A 1 99 ? -24.032 -7.982 18.787 1.00 72.81 99 ASP A C 1
ATOM 751 O O . ASP A 1 99 ? -24.943 -7.236 19.155 1.00 72.81 99 ASP A O 1
ATOM 755 N N . LEU A 1 100 ? -24.250 -8.998 17.946 1.00 67.94 100 LEU A N 1
ATOM 756 C CA . LEU A 1 100 ? -25.576 -9.499 17.579 1.00 67.94 100 LEU A CA 1
ATOM 757 C C . LEU A 1 100 ? -25.975 -10.636 18.531 1.00 67.94 100 LEU A C 1
ATOM 759 O O . LEU A 1 100 ? -25.174 -11.510 18.851 1.00 67.94 100 LEU A O 1
ATOM 763 N N . SER A 1 101 ? -27.226 -10.635 18.990 1.00 54.03 101 SER A N 1
ATOM 764 C CA . SER A 1 101 ? -27.810 -11.759 19.733 1.00 54.03 101 SER A CA 1
ATOM 765 C C . SER A 1 101 ? -28.576 -12.667 18.760 1.00 54.03 101 SER A C 1
ATOM 767 O O . SER A 1 101 ? -29.297 -12.130 17.916 1.00 54.03 101 SER A O 1
ATOM 769 N N . PRO A 1 102 ? -28.466 -14.012 18.832 1.00 56.91 102 PRO A N 1
ATOM 770 C CA . PRO A 1 102 ? -27.757 -14.814 19.838 1.00 56.91 102 PRO A CA 1
ATOM 771 C C . PRO A 1 102 ? -26.288 -15.140 19.498 1.00 56.91 102 PRO A C 1
ATOM 773 O O . PRO A 1 102 ? -25.601 -15.719 20.334 1.00 56.91 102 PRO A O 1
ATOM 776 N N . TYR A 1 103 ? -25.801 -14.762 18.311 1.00 62.34 103 TYR A N 1
ATOM 777 C CA . TYR A 1 103 ? -24.427 -15.004 17.860 1.00 62.34 103 TYR A CA 1
ATOM 778 C C . TYR A 1 103 ? -23.800 -13.709 17.339 1.00 62.34 103 TYR A C 1
ATOM 780 O O . TYR A 1 103 ? -24.363 -13.070 16.449 1.00 62.34 103 TYR A O 1
ATOM 788 N N . GLY A 1 104 ? -22.629 -13.342 17.868 1.00 67.44 104 GLY A N 1
ATOM 789 C CA . GLY A 1 104 ? -21.855 -12.208 17.367 1.00 67.44 104 GLY A CA 1
ATOM 790 C C . GLY A 1 104 ? -21.389 -12.441 15.927 1.00 67.44 104 GLY A C 1
ATOM 791 O O . GLY A 1 1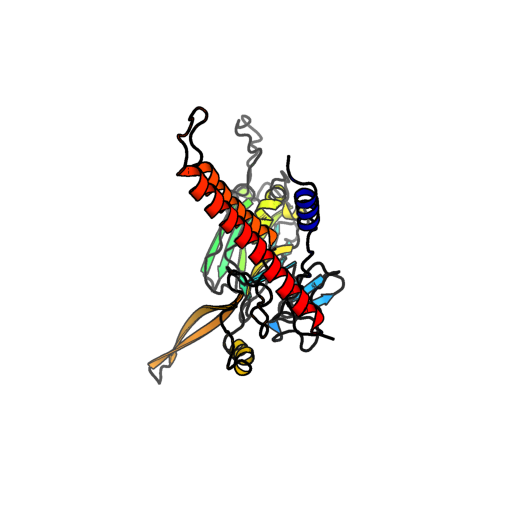04 ? -21.079 -13.568 15.542 1.00 67.44 104 GLY A O 1
ATOM 792 N N . PHE A 1 105 ? -21.336 -11.377 15.123 1.00 76.62 105 PHE A N 1
ATOM 793 C CA . PHE A 1 105 ? -20.789 -11.432 13.765 1.00 76.62 105 PHE A CA 1
ATOM 794 C C . PHE A 1 105 ? -19.396 -10.812 13.749 1.00 76.62 105 PHE A C 1
ATOM 796 O O . PHE A 1 105 ? -19.224 -9.656 14.139 1.00 76.62 105 PHE A O 1
ATOM 803 N N . VAL A 1 106 ? -18.413 -11.571 13.270 1.00 79.94 106 VAL A N 1
ATOM 804 C CA . VAL A 1 106 ? -17.034 -11.109 13.114 1.00 79.94 106 VAL A CA 1
ATOM 805 C C . VAL A 1 106 ? -16.620 -11.293 11.665 1.00 79.94 106 VAL A C 1
ATOM 807 O O . VAL A 1 106 ? -16.676 -12.401 11.135 1.00 79.94 106 VAL A O 1
ATOM 810 N N . ARG A 1 107 ? -16.167 -10.210 11.039 1.00 79.81 107 ARG A N 1
ATOM 811 C CA . ARG A 1 107 ? -15.463 -10.249 9.762 1.00 79.81 107 ARG A CA 1
ATOM 812 C C . ARG A 1 107 ? -13.991 -9.975 10.024 1.00 79.81 107 ARG A C 1
ATOM 814 O O . ARG A 1 107 ? -13.603 -8.833 10.265 1.00 79.81 107 ARG A O 1
ATOM 821 N N . ASN A 1 108 ? -13.210 -11.049 9.996 1.00 79.31 108 ASN A N 1
ATOM 822 C CA . ASN A 1 108 ? -11.769 -11.047 10.220 1.00 79.31 108 ASN A CA 1
ATOM 823 C C . ASN A 1 108 ? -11.045 -11.479 8.939 1.00 79.31 108 ASN A C 1
ATOM 825 O O . ASN A 1 108 ? -10.459 -12.556 8.869 1.00 79.31 108 ASN A O 1
ATOM 829 N N . GLU A 1 109 ? -11.171 -10.664 7.898 1.00 80.00 109 GLU A N 1
ATOM 830 C CA . GLU A 1 109 ? -10.367 -10.816 6.691 1.00 80.00 109 GLU A CA 1
ATOM 831 C C . GLU A 1 109 ? -9.118 -9.954 6.870 1.00 80.00 109 GLU A C 1
ATOM 833 O O . GLU A 1 109 ? -9.217 -8.733 7.000 1.00 80.00 109 GLU A O 1
ATOM 838 N N . THR A 1 110 ? -7.950 -10.590 6.926 1.00 75.62 110 THR A N 1
ATOM 839 C CA . THR A 1 110 ? -6.658 -9.909 7.023 1.00 75.62 110 THR A CA 1
ATOM 840 C C . THR A 1 110 ? -5.861 -10.113 5.747 1.00 75.62 110 THR A C 1
ATOM 842 O O . THR A 1 110 ? -5.968 -11.137 5.072 1.00 75.62 110 THR A O 1
ATOM 845 N N . VAL A 1 111 ? -5.051 -9.113 5.414 1.00 84.75 111 VAL A N 1
ATOM 846 C CA . VAL A 1 111 ? -4.099 -9.184 4.308 1.00 84.75 111 VAL A CA 1
ATOM 847 C C . VAL A 1 111 ? -2.724 -9.431 4.906 1.00 84.75 111 VAL A C 1
ATOM 849 O O . VAL A 1 111 ? -2.271 -8.645 5.738 1.00 84.75 111 VAL A O 1
ATOM 852 N N . ASN A 1 112 ? -2.065 -10.505 4.477 1.00 84.62 112 ASN A N 1
ATOM 853 C CA . ASN A 1 112 ? -0.672 -10.753 4.820 1.00 84.62 112 ASN A CA 1
ATOM 854 C C . ASN A 1 112 ? 0.228 -10.362 3.642 1.00 84.62 112 ASN A C 1
ATOM 856 O O . ASN A 1 112 ? 0.084 -10.916 2.555 1.00 84.62 112 ASN A O 1
ATOM 860 N N . LEU A 1 113 ? 1.137 -9.411 3.865 1.00 91.06 113 LEU A N 1
ATOM 861 C CA . LEU A 1 113 ? 2.128 -8.977 2.878 1.00 91.06 113 LEU A CA 1
ATOM 862 C C . LEU A 1 113 ? 3.536 -9.499 3.200 1.00 91.06 113 LEU A C 1
ATOM 864 O O . LEU A 1 113 ? 4.491 -9.111 2.530 1.00 91.06 113 LEU A O 1
ATOM 868 N N . GLU A 1 114 ? 3.701 -10.333 4.229 1.00 87.06 114 GLU A N 1
ATOM 869 C CA . GLU A 1 114 ? 5.003 -10.882 4.610 1.00 87.06 114 GLU A CA 1
ATOM 870 C C . GLU A 1 114 ? 5.676 -11.588 3.433 1.00 87.06 114 GLU A C 1
ATOM 872 O O . GLU A 1 114 ? 5.048 -12.344 2.694 1.00 87.06 114 GLU A O 1
ATOM 877 N N . SER A 1 115 ? 6.983 -11.363 3.284 1.00 85.19 115 SER A N 1
ATOM 878 C CA . SER A 1 115 ? 7.803 -11.917 2.192 1.00 85.19 115 SER A CA 1
ATOM 879 C C . SER A 1 115 ? 7.437 -11.422 0.784 1.00 85.19 115 SER A C 1
ATOM 881 O O . SER A 1 115 ? 8.054 -11.859 -0.186 1.00 85.19 115 SER A O 1
ATOM 883 N N . SER A 1 116 ? 6.465 -10.514 0.653 1.00 90.38 116 SER A N 1
ATOM 884 C CA . SER A 1 116 ? 6.139 -9.859 -0.615 1.00 90.38 116 SER A CA 1
ATOM 885 C C . SER A 1 116 ? 7.013 -8.614 -0.841 1.00 90.38 116 SER A C 1
ATOM 887 O O . SER A 1 116 ? 7.647 -8.125 0.094 1.00 90.38 116 SER A O 1
ATOM 889 N N . PRO A 1 117 ? 7.038 -8.042 -2.054 1.00 91.62 117 PRO A N 1
ATOM 890 C CA . PRO A 1 117 ? 7.647 -6.737 -2.311 1.00 91.62 117 PRO A CA 1
ATOM 891 C C . PRO A 1 117 ? 6.744 -5.544 -1.930 1.00 91.62 117 PRO A C 1
ATOM 893 O O . PRO A 1 117 ? 7.011 -4.418 -2.358 1.00 91.62 117 PRO A O 1
ATOM 896 N N . PHE A 1 118 ? 5.663 -5.772 -1.173 1.00 93.62 118 PHE A N 1
ATOM 897 C CA . PHE A 1 118 ? 4.648 -4.769 -0.835 1.00 93.62 118 PHE A CA 1
ATOM 898 C C . PHE A 1 118 ? 4.647 -4.435 0.658 1.00 93.62 118 PHE A C 1
ATOM 900 O O . PHE A 1 118 ? 4.851 -5.309 1.503 1.00 93.62 118 PHE A O 1
ATOM 907 N N . PHE A 1 119 ? 4.378 -3.170 0.986 1.00 92.75 119 PHE A N 1
ATOM 908 C CA . PHE A 1 119 ? 4.425 -2.636 2.349 1.00 92.75 119 PHE A CA 1
ATOM 909 C C . PHE A 1 119 ? 3.293 -1.638 2.576 1.00 92.75 119 PHE A C 1
ATOM 911 O O . PHE A 1 119 ? 2.881 -0.939 1.655 1.00 92.75 119 PHE A O 1
ATOM 918 N N . PHE A 1 120 ? 2.797 -1.527 3.804 1.00 93.75 120 PHE A N 1
ATOM 919 C CA . PHE A 1 120 ? 1.807 -0.511 4.148 1.00 93.75 120 PHE A CA 1
ATOM 920 C C . PHE A 1 120 ? 2.451 0.876 4.198 1.00 93.75 120 PHE A C 1
ATOM 922 O O . PHE A 1 120 ? 3.343 1.108 5.013 1.00 93.75 120 PHE A O 1
ATOM 929 N N . SER A 1 121 ? 1.962 1.801 3.368 1.00 93.81 121 SER A N 1
ATOM 930 C CA . SER A 1 121 ? 2.465 3.176 3.347 1.00 93.81 121 SER A CA 1
ATOM 931 C C . SER A 1 121 ? 2.047 3.946 4.601 1.00 93.81 121 SER A C 1
ATOM 933 O O . SER A 1 121 ? 0.903 3.843 5.059 1.00 93.81 121 SER A O 1
ATOM 935 N N . ASP A 1 122 ? 2.939 4.769 5.150 1.00 92.06 122 ASP A N 1
ATOM 936 C CA . ASP A 1 122 ? 2.643 5.630 6.304 1.00 92.06 122 ASP A CA 1
ATOM 937 C C . ASP A 1 122 ? 1.721 6.819 5.962 1.00 92.06 122 ASP A C 1
ATOM 939 O O . ASP A 1 122 ? 1.184 7.486 6.856 1.00 92.06 122 ASP A O 1
ATOM 943 N N . ALA A 1 123 ? 1.448 7.019 4.668 1.00 93.31 123 ALA A N 1
ATOM 944 C CA . ALA A 1 123 ? 0.396 7.891 4.160 1.00 93.31 123 ALA A CA 1
ATOM 945 C C . ALA A 1 123 ? -1.019 7.392 4.502 1.00 93.31 123 ALA A C 1
ATOM 947 O O . ALA A 1 123 ? -1.979 8.157 4.419 1.00 93.31 123 ALA A O 1
ATOM 948 N N . ASN A 1 124 ? -1.174 6.141 4.943 1.00 94.38 124 ASN A N 1
ATOM 949 C CA . ASN A 1 124 ? -2.457 5.654 5.427 1.00 94.38 124 ASN A CA 1
ATOM 950 C C . ASN A 1 124 ? -2.811 6.179 6.834 1.00 94.38 124 ASN A C 1
ATOM 952 O O . ASN A 1 124 ? -1.985 6.656 7.625 1.00 94.38 124 ASN A O 1
ATOM 956 N N . ARG A 1 125 ? -4.088 6.038 7.190 1.00 92.31 125 ARG A N 1
ATOM 957 C CA . ARG A 1 125 ? -4.629 6.272 8.531 1.00 92.31 125 ARG A CA 1
ATOM 958 C C . ARG A 1 125 ? -5.296 5.016 9.056 1.00 92.31 125 ARG A C 1
ATOM 960 O O . ARG A 1 125 ? -6.156 4.438 8.396 1.00 92.31 125 ARG A O 1
ATOM 967 N N . PHE A 1 126 ? -4.927 4.614 10.268 1.00 93.62 126 PHE A N 1
ATOM 968 C CA . PHE A 1 126 ? -5.664 3.583 10.981 1.00 93.62 126 PHE A CA 1
ATOM 969 C C . PHE A 1 126 ? -6.902 4.219 11.600 1.00 93.62 126 PHE A C 1
ATOM 971 O O . PHE A 1 126 ? -6.792 5.148 12.402 1.00 93.62 126 PHE A O 1
ATOM 978 N N . THR A 1 127 ? -8.071 3.741 11.191 1.00 91.31 127 THR A N 1
ATOM 979 C CA . THR A 1 127 ? -9.359 4.339 11.526 1.00 91.31 127 THR A CA 1
ATOM 980 C C . THR A 1 127 ? -10.217 3.322 12.255 1.00 91.31 127 THR A C 1
ATOM 982 O O . THR A 1 127 ? -10.388 2.196 11.795 1.00 91.31 127 THR A O 1
ATOM 985 N N . GLY A 1 128 ? -10.759 3.727 13.399 1.00 90.56 128 GLY A N 1
ATOM 986 C CA . GLY A 1 128 ? -11.718 2.958 14.180 1.00 90.56 128 GLY A CA 1
ATOM 987 C C . GLY A 1 128 ? -13.070 3.654 14.154 1.00 90.56 128 GLY A C 1
ATOM 988 O O . GLY A 1 128 ? -13.147 4.855 14.392 1.00 90.56 128 GLY A O 1
ATOM 989 N N . VAL A 1 129 ? -14.139 2.909 13.887 1.00 85.88 129 VAL A N 1
ATOM 990 C CA . VAL A 1 129 ? -15.506 3.436 13.798 1.00 85.88 129 VAL A CA 1
ATOM 991 C C . VAL A 1 129 ? -16.432 2.605 14.672 1.00 85.88 129 VAL A C 1
ATOM 993 O O . VAL A 1 129 ? -16.432 1.377 14.616 1.00 85.88 129 VAL A O 1
ATOM 996 N N . GLY A 1 130 ? -17.244 3.275 15.475 1.00 81.62 130 GLY A N 1
ATOM 997 C CA . GLY A 1 130 ? -18.141 2.663 16.443 1.00 81.62 130 GLY A CA 1
ATOM 998 C C . GLY A 1 130 ? -18.078 3.376 17.789 1.00 81.62 130 GLY A C 1
ATOM 999 O O . GLY A 1 130 ? -17.271 4.269 18.016 1.00 81.62 130 GLY A O 1
ATOM 1000 N N . CYS A 1 131 ? -18.961 2.988 18.700 1.00 81.12 131 CYS A N 1
ATOM 1001 C CA . CYS A 1 131 ? -19.017 3.537 20.055 1.00 81.12 131 CYS A CA 1
ATOM 1002 C C . CYS A 1 131 ? -18.486 2.499 21.050 1.00 81.12 131 CYS A C 1
ATOM 1004 O O . CYS A 1 131 ? -18.617 1.300 20.799 1.00 81.12 131 CYS A O 1
ATOM 1006 N N . ASN A 1 132 ? -17.855 2.971 22.133 1.00 83.44 132 ASN A N 1
ATOM 1007 C CA . ASN A 1 132 ? -17.123 2.144 23.098 1.00 83.44 132 ASN A CA 1
ATOM 1008 C C . ASN A 1 132 ? -16.124 1.207 22.395 1.00 83.44 132 ASN A C 1
ATOM 1010 O O . ASN A 1 132 ? -16.134 -0.008 22.585 1.00 83.44 132 ASN A O 1
ATOM 1014 N N . ASN A 1 133 ? -15.312 1.775 21.504 1.00 86.88 133 ASN A N 1
ATOM 1015 C CA . ASN A 1 133 ? -14.439 1.023 20.615 1.00 86.88 133 ASN A CA 1
ATOM 1016 C C . ASN A 1 133 ? -12.974 1.346 20.908 1.00 86.88 133 ASN A C 1
ATOM 1018 O O . ASN A 1 133 ? -12.556 2.497 20.767 1.00 86.88 133 ASN A O 1
ATOM 1022 N N . PHE A 1 134 ? -12.203 0.325 21.271 1.00 91.25 134 PHE A N 1
ATOM 1023 C CA . PHE A 1 134 ? -10.749 0.364 21.282 1.00 91.25 134 PHE A CA 1
ATOM 1024 C C . PHE A 1 134 ? -10.229 -0.553 20.179 1.00 91.25 134 PHE A C 1
ATOM 1026 O O . PHE A 1 134 ? -10.272 -1.776 20.291 1.00 91.25 134 PHE A O 1
ATOM 1033 N N . ALA A 1 135 ? -9.762 0.055 19.096 1.00 92.25 135 ALA A N 1
ATOM 1034 C CA . ALA A 1 135 ? -9.120 -0.637 17.996 1.00 92.25 135 ALA A CA 1
ATOM 1035 C C . ALA A 1 135 ? -7.607 -0.465 18.109 1.00 92.25 135 ALA A C 1
ATOM 1037 O O . ALA A 1 135 ? -7.135 0.650 18.331 1.00 92.25 135 ALA A O 1
ATOM 1038 N N . TYR A 1 136 ? -6.830 -1.524 17.920 1.00 92.44 136 TYR A N 1
ATOM 1039 C CA . TYR A 1 136 ? -5.376 -1.401 17.885 1.00 92.44 136 TYR A CA 1
ATOM 1040 C C . TYR A 1 136 ? -4.742 -2.294 16.826 1.00 92.44 136 TYR A C 1
ATOM 1042 O O . TYR A 1 136 ? -5.269 -3.350 16.473 1.00 92.44 136 TYR A O 1
ATOM 1050 N N . LEU A 1 137 ? -3.603 -1.824 16.324 1.00 91.00 137 LEU A N 1
ATOM 1051 C CA . LEU A 1 137 ? -2.715 -2.539 15.427 1.00 91.00 137 LEU A CA 1
ATOM 1052 C C . LEU A 1 137 ? -1.602 -3.184 16.234 1.00 91.00 137 LEU A C 1
ATOM 1054 O O . LEU A 1 137 ? -0.977 -2.540 17.081 1.00 91.00 137 LEU A O 1
ATOM 1058 N N . SER A 1 138 ? -1.318 -4.439 15.920 1.00 88.25 138 SER A N 1
ATOM 1059 C CA . SER A 1 138 ? -0.166 -5.149 16.455 1.00 88.25 138 SER A CA 1
ATOM 1060 C C . SER A 1 138 ? 0.677 -5.772 15.351 1.00 88.25 138 SER A C 1
ATOM 1062 O O . SER A 1 138 ? 0.161 -6.194 14.317 1.00 88.25 138 SER A O 1
ATOM 1064 N N . SER A 1 139 ? 1.984 -5.811 15.586 1.00 84.25 139 SER A N 1
ATOM 1065 C CA . SER A 1 139 ? 2.979 -6.465 14.737 1.00 84.25 139 SER A CA 1
ATOM 1066 C C . SER A 1 139 ? 4.000 -7.137 15.651 1.00 84.25 139 SER A C 1
ATOM 1068 O O . SER A 1 139 ? 4.373 -6.561 16.676 1.00 84.25 139 SER A O 1
ATOM 1070 N N . ASN A 1 140 ? 4.391 -8.384 15.363 1.00 81.94 140 ASN A N 1
ATOM 1071 C CA . ASN A 1 140 ? 5.295 -9.168 16.221 1.00 81.94 140 ASN A CA 1
ATOM 1072 C C . ASN A 1 140 ? 4.902 -9.150 17.715 1.00 81.94 140 ASN A C 1
ATOM 1074 O O . ASN A 1 140 ? 5.741 -8.984 18.600 1.00 81.94 140 ASN A O 1
ATOM 1078 N N . ARG A 1 141 ? 3.597 -9.296 17.999 1.00 79.19 141 ARG A N 1
ATOM 1079 C CA . ARG A 1 141 ? 2.988 -9.280 19.351 1.00 79.19 141 ARG A CA 1
ATOM 1080 C C . ARG A 1 141 ? 3.125 -7.962 20.127 1.00 79.19 141 ARG A C 1
ATOM 1082 O O . ARG A 1 141 ? 2.719 -7.902 21.284 1.00 79.19 141 ARG A O 1
ATOM 1089 N N . SER A 1 142 ? 3.640 -6.908 19.503 1.00 85.75 142 SER A N 1
ATOM 1090 C CA . SER A 1 142 ? 3.697 -5.565 20.080 1.00 85.75 142 SER A CA 1
ATOM 1091 C C . SER A 1 142 ? 2.566 -4.714 19.523 1.00 85.75 142 SER A C 1
ATOM 1093 O O . SER A 1 142 ? 2.303 -4.744 18.322 1.00 85.75 142 SER A O 1
ATOM 1095 N N . ILE A 1 143 ? 1.894 -3.947 20.383 1.00 89.44 143 ILE A N 1
ATOM 1096 C CA . ILE A 1 143 ? 0.940 -2.929 19.935 1.00 89.44 143 ILE A CA 1
ATOM 1097 C C . ILE A 1 143 ? 1.744 -1.766 19.362 1.00 89.44 143 ILE A C 1
ATOM 1099 O O . ILE A 1 143 ? 2.599 -1.209 20.047 1.00 89.44 143 ILE A O 1
ATOM 1103 N N . ILE A 1 144 ? 1.465 -1.405 18.114 1.00 90.00 144 ILE A N 1
ATOM 1104 C CA . ILE A 1 144 ? 2.217 -0.371 17.394 1.00 90.00 144 ILE A CA 1
ATOM 1105 C C . ILE A 1 144 ? 1.384 0.879 17.099 1.00 90.00 144 ILE A C 1
ATOM 1107 O O . ILE A 1 144 ? 1.939 1.939 16.828 1.00 90.00 144 ILE A O 1
ATOM 1111 N N . SER A 1 145 ? 0.054 0.774 17.139 1.00 91.81 145 SER A N 1
ATOM 1112 C CA . SER A 1 145 ? -0.850 1.916 16.991 1.00 91.81 145 SER A CA 1
ATOM 1113 C C . SER A 1 145 ? -2.216 1.601 17.599 1.00 91.81 145 SER A C 1
ATOM 1115 O O . SER A 1 145 ? -2.617 0.441 17.659 1.00 91.81 145 SER A O 1
ATOM 1117 N N . GLY A 1 146 ? -2.933 2.622 18.064 1.00 93.06 146 GLY A N 1
ATOM 1118 C CA . GLY A 1 146 ? -4.198 2.469 18.778 1.00 93.06 146 GLY A CA 1
ATOM 1119 C C . GLY A 1 146 ? -5.167 3.612 18.504 1.00 93.06 146 GLY A C 1
ATOM 1120 O O . GLY A 1 146 ? -4.766 4.743 18.240 1.00 93.06 146 GLY A O 1
ATOM 1121 N N . CYS A 1 147 ? -6.454 3.300 18.571 1.00 93.56 147 CYS A N 1
ATOM 1122 C CA . CYS A 1 147 ? -7.554 4.174 18.210 1.00 93.56 147 CYS A CA 1
ATOM 1123 C C . CYS A 1 147 ? -8.706 3.942 19.189 1.00 93.56 147 CYS A C 1
ATOM 1125 O O . CYS A 1 147 ? -9.261 2.846 19.264 1.00 93.56 147 CYS A O 1
ATOM 1127 N N . ILE A 1 148 ? -9.061 4.975 19.952 1.00 92.19 148 ILE A N 1
ATOM 1128 C CA . ILE A 1 148 ? -10.121 4.911 20.960 1.00 92.19 148 ILE A CA 1
ATOM 1129 C C . ILE A 1 148 ? -11.252 5.851 20.559 1.00 92.19 148 ILE A C 1
ATOM 1131 O O . ILE A 1 148 ? -11.012 7.016 20.244 1.00 92.19 148 ILE A O 1
ATOM 1135 N N . SER A 1 149 ? -12.486 5.353 20.603 1.00 86.62 149 SER A N 1
ATOM 1136 C CA . SER A 1 149 ? -13.682 6.164 20.385 1.00 86.62 149 SER A CA 1
ATOM 1137 C C . SER A 1 149 ? -14.789 5.865 21.393 1.00 86.62 149 SER A C 1
ATOM 1139 O O . SER A 1 149 ? -15.065 4.718 21.754 1.00 86.62 149 SER A O 1
ATOM 1141 N N . PHE A 1 150 ? -15.438 6.935 21.840 1.00 84.62 150 PHE A N 1
ATOM 1142 C CA . PHE A 1 150 ? -16.475 6.935 22.863 1.00 84.62 150 PHE A CA 1
ATOM 1143 C C . PHE A 1 150 ? -17.858 7.166 22.261 1.00 84.62 150 PHE A C 1
ATOM 1145 O O . PHE A 1 150 ? -18.020 7.617 21.125 1.00 84.62 150 PHE A O 1
ATOM 1152 N N . CYS A 1 151 ? -18.884 6.856 23.042 1.00 79.38 151 CYS A N 1
ATOM 1153 C CA . CYS A 1 151 ? -20.266 7.089 22.658 1.00 79.38 151 CYS A CA 1
ATOM 1154 C C . CYS A 1 151 ? -20.648 8.559 22.856 1.00 79.38 151 CYS A C 1
ATOM 1156 O O . CYS A 1 151 ? -20.331 9.161 23.881 1.00 79.38 151 CYS A O 1
ATOM 1158 N N . ASN A 1 152 ? -21.386 9.126 21.901 1.00 73.69 152 ASN A N 1
ATOM 1159 C CA . ASN A 1 152 ? -22.014 10.425 22.097 1.00 73.69 152 ASN A CA 1
ATOM 1160 C C . ASN A 1 152 ? -23.174 10.268 23.098 1.00 73.69 152 ASN A C 1
ATOM 1162 O O . ASN A 1 152 ? -24.163 9.588 22.805 1.00 73.69 152 ASN A O 1
ATOM 1166 N N . LYS A 1 153 ? -23.047 10.846 24.296 1.00 66.50 153 LYS A N 1
ATOM 1167 C CA . LYS A 1 153 ? -24.119 10.839 25.297 1.00 66.50 153 LYS A CA 1
ATOM 1168 C C . LYS A 1 153 ? -25.136 11.912 24.924 1.00 66.50 153 LYS A C 1
ATOM 1170 O O . LYS A 1 153 ? -24.949 13.086 25.216 1.00 66.50 153 LYS A O 1
ATOM 1175 N N . LYS A 1 154 ? -26.236 11.505 24.288 1.00 59.34 154 LYS A N 1
ATOM 1176 C CA . LYS A 1 154 ? -27.447 12.331 24.259 1.00 59.34 154 LYS A CA 1
ATOM 1177 C C . LYS A 1 154 ? -28.089 12.205 25.639 1.00 59.34 154 LYS A C 1
ATOM 1179 O O . LYS A 1 154 ? -28.827 11.248 25.874 1.00 59.34 154 LYS A O 1
ATOM 1184 N N . ASP A 1 155 ? -27.753 13.102 26.562 1.00 50.62 155 ASP A N 1
ATOM 1185 C CA . ASP A 1 155 ? -28.423 13.145 27.861 1.00 50.62 155 ASP A CA 1
ATOM 1186 C C . ASP A 1 155 ? -29.931 13.311 27.629 1.00 50.62 155 ASP A C 1
ATOM 1188 O O . ASP A 1 155 ? -30.397 14.289 27.041 1.00 50.62 155 ASP A O 1
ATOM 1192 N N . LYS A 1 156 ? -30.713 12.305 28.042 1.00 51.53 156 LYS A N 1
ATOM 1193 C CA . LYS A 1 156 ? -32.185 12.351 27.989 1.00 51.53 156 LYS A CA 1
ATOM 1194 C C . LYS A 1 156 ? -32.767 13.287 29.055 1.00 51.53 156 LYS A C 1
ATOM 1196 O O . LYS A 1 156 ? -33.959 13.577 29.026 1.00 51.53 156 LYS A O 1
ATOM 1201 N N . SER A 1 157 ? -31.937 13.769 29.973 1.00 56.88 157 SER A N 1
ATOM 1202 C CA . SER A 1 157 ? -32.289 14.689 31.044 1.00 56.88 157 SER A CA 1
ATOM 1203 C C . SER A 1 157 ? -31.200 15.747 31.161 1.00 56.88 157 SER A C 1
ATOM 1205 O O . SER A 1 157 ? -30.050 15.404 31.386 1.00 56.88 157 SER A O 1
ATOM 1207 N N . GLU A 1 158 ? -31.610 17.009 31.086 1.00 47.38 158 GLU A N 1
ATOM 1208 C CA . GLU A 1 158 ? -30.821 18.220 31.347 1.00 47.38 158 GLU A CA 1
ATOM 1209 C C . GLU A 1 158 ? -30.102 18.856 30.147 1.00 47.38 158 GLU A C 1
ATOM 1211 O O . GLU A 1 158 ? -29.166 18.328 29.568 1.00 47.38 158 GLU A O 1
ATOM 1216 N N . LYS A 1 159 ? -30.600 20.062 29.828 1.00 46.38 159 LYS A N 1
ATOM 1217 C CA . LYS A 1 159 ? -29.989 21.161 29.066 1.00 46.38 159 LYS A CA 1
ATOM 1218 C C . LYS A 1 159 ? -29.242 20.733 27.802 1.00 46.38 159 LYS A C 1
ATOM 1220 O O . LYS A 1 159 ? -28.087 20.339 27.870 1.00 46.38 159 LYS A O 1
ATOM 1225 N N . LYS A 1 160 ? -29.874 20.966 26.636 1.00 45.00 160 LYS A N 1
ATOM 1226 C CA . LYS A 1 160 ? -29.191 21.078 25.332 1.00 45.00 160 LYS A CA 1
ATOM 1227 C C . LYS A 1 160 ? -27.827 21.730 25.556 1.00 45.00 160 LYS A C 1
ATOM 1229 O O . LYS A 1 160 ? -27.760 22.926 25.834 1.00 45.00 160 LYS A O 1
ATOM 1234 N N . SER A 1 161 ? -26.756 20.948 25.483 1.00 49.50 161 SER A N 1
ATOM 1235 C CA . SER A 1 161 ? -25.418 21.507 25.436 1.00 49.50 161 SER A CA 1
ATOM 1236 C C . SER A 1 161 ? -25.400 22.459 24.244 1.00 49.50 161 SER A C 1
ATOM 1238 O O . SER A 1 161 ? -25.685 22.038 23.125 1.00 49.50 161 SER A O 1
ATOM 1240 N N . ASN A 1 162 ? -25.071 23.733 24.461 1.00 44.72 162 ASN A N 1
ATOM 1241 C CA . ASN A 1 162 ? -24.969 24.738 23.390 1.00 44.72 162 ASN A CA 1
ATOM 1242 C C . ASN A 1 162 ? -23.815 24.449 22.407 1.00 44.72 162 ASN A C 1
ATOM 1244 O O . ASN A 1 162 ? -23.536 25.245 21.514 1.00 44.72 162 ASN A O 1
ATOM 1248 N N . VAL A 1 163 ? -23.117 23.326 22.584 1.00 50.69 163 VAL A N 1
ATOM 1249 C CA . VAL A 1 163 ? -22.079 22.844 21.683 1.00 50.69 163 VAL A CA 1
ATOM 1250 C C . VAL A 1 163 ? -22.763 22.072 20.560 1.00 50.69 163 VAL A C 1
ATOM 1252 O O . VAL A 1 163 ? -23.021 20.874 20.664 1.00 50.69 163 VAL A O 1
ATOM 1255 N N . ASN A 1 164 ? -23.083 22.778 19.477 1.00 44.72 164 ASN A N 1
ATOM 1256 C CA . ASN A 1 164 ? -23.442 22.139 18.219 1.00 44.72 164 ASN A CA 1
ATOM 1257 C C . ASN A 1 164 ? -22.205 21.400 17.690 1.00 44.72 164 ASN A C 1
ATOM 1259 O O . ASN A 1 164 ? -21.327 22.005 17.080 1.00 44.72 164 ASN A O 1
ATOM 1263 N N . PHE A 1 165 ? -22.144 20.082 17.884 1.00 54.03 165 PHE A N 1
ATOM 1264 C CA . PHE A 1 165 ? -21.179 19.198 17.217 1.00 54.03 165 PHE A CA 1
ATOM 1265 C C . PHE A 1 165 ? -21.537 18.986 15.735 1.00 54.03 165 PHE A C 1
ATOM 1267 O O . PHE A 1 165 ? -21.343 17.907 15.187 1.00 54.03 165 PHE A O 1
ATOM 1274 N N . SER A 1 166 ? -22.052 20.011 15.051 1.00 47.38 166 SER A N 1
ATOM 1275 C CA . SER A 1 166 ? -22.509 19.941 13.657 1.00 47.38 166 SER A CA 1
ATOM 1276 C C . SER A 1 166 ? -21.361 19.827 12.641 1.00 47.38 166 SER A C 1
ATOM 1278 O O . SER A 1 166 ? -21.524 20.203 11.487 1.00 47.38 166 SER A O 1
ATOM 1280 N N . ASN A 1 167 ? -20.189 19.356 13.078 1.00 51.91 167 ASN A N 1
ATOM 1281 C CA . ASN A 1 167 ? -19.009 19.102 12.257 1.00 51.91 167 ASN A CA 1
ATOM 1282 C C . ASN A 1 167 ? -17.992 18.197 12.988 1.00 51.91 167 ASN A C 1
ATOM 1284 O O . ASN A 1 167 ? -16.784 18.437 12.935 1.00 51.91 167 ASN A O 1
ATOM 1288 N N . SER A 1 168 ? -18.448 17.191 13.747 1.00 56.97 168 SER A N 1
ATOM 1289 C CA . SER A 1 168 ? -17.523 16.306 14.465 1.00 56.97 168 SER A CA 1
ATOM 1290 C C . SER A 1 168 ? -16.787 15.391 13.487 1.00 56.97 168 SER A C 1
ATOM 1292 O O . SER A 1 168 ? -17.251 14.297 13.187 1.00 56.97 168 SER A O 1
ATOM 1294 N N . GLY A 1 169 ? -15.624 15.829 12.999 1.00 70.38 169 GLY A N 1
ATOM 1295 C CA . GLY A 1 169 ? -14.669 14.930 12.353 1.00 70.38 169 GLY A CA 1
ATOM 1296 C C . GLY A 1 169 ? -14.317 13.734 13.251 1.00 70.38 169 GLY A C 1
ATOM 1297 O O . GLY A 1 169 ? -14.654 13.699 14.437 1.00 70.38 169 GLY A O 1
ATOM 1298 N N . CYS A 1 170 ? -13.609 12.754 12.695 1.00 80.69 170 CYS A N 1
ATOM 1299 C CA . CYS A 1 170 ? -13.292 11.480 13.345 1.00 80.69 170 CYS A CA 1
ATOM 1300 C C . CYS A 1 170 ? -12.220 11.605 14.460 1.00 80.69 170 CYS A C 1
ATOM 1302 O O . CYS A 1 170 ? -11.085 11.153 14.319 1.00 80.69 170 CYS A O 1
ATOM 1304 N N . ASN A 1 171 ? -12.587 12.251 15.574 1.00 83.31 171 ASN A N 1
ATOM 1305 C CA . ASN A 1 171 ? -11.674 12.735 16.622 1.00 83.31 171 ASN A CA 1
ATOM 1306 C C . ASN A 1 171 ? -11.973 12.169 18.028 1.00 83.31 171 ASN A C 1
ATOM 1308 O O . ASN A 1 171 ? -11.779 12.848 19.033 1.00 83.31 171 ASN A O 1
ATOM 1312 N N . GLY A 1 172 ? -12.477 10.940 18.117 1.00 82.75 172 GLY A N 1
ATOM 1313 C CA . GLY A 1 172 ? -12.681 10.210 19.375 1.00 82.75 172 GLY A CA 1
ATOM 1314 C C . GLY A 1 172 ? -14.137 10.058 19.822 1.00 82.75 172 GLY A C 1
ATOM 1315 O O . GLY A 1 172 ? -14.395 9.337 20.782 1.00 82.75 172 GLY A O 1
ATOM 1316 N N . ILE A 1 173 ? -15.108 10.663 19.135 1.00 81.00 173 ILE A N 1
ATOM 1317 C CA . ILE A 1 173 ? -16.542 10.416 19.363 1.00 81.00 173 ILE A CA 1
ATOM 1318 C C . ILE A 1 173 ? -17.079 9.623 18.179 1.00 81.00 173 ILE A C 1
ATOM 1320 O O . ILE A 1 173 ? -17.014 10.099 17.052 1.00 81.00 173 ILE A O 1
ATOM 1324 N N . GLN A 1 174 ? -17.563 8.402 18.426 1.00 79.38 174 GLN A N 1
ATOM 1325 C CA . GLN A 1 174 ? -18.046 7.422 17.431 1.00 79.38 174 GLN A CA 1
ATOM 1326 C C . GLN A 1 174 ? -17.037 7.003 16.342 1.00 79.38 174 GLN A C 1
ATOM 1328 O O . GLN A 1 174 ? -17.308 6.081 15.574 1.00 79.38 174 GLN A O 1
ATOM 1333 N N . CYS A 1 175 ? -15.895 7.675 16.252 1.00 84.75 175 CYS A N 1
ATOM 1334 C CA . CYS A 1 175 ? -14.877 7.482 15.240 1.00 84.75 175 CYS A CA 1
ATOM 1335 C C . CYS A 1 175 ? -13.549 8.027 15.779 1.00 84.75 175 CYS A C 1
ATOM 1337 O O . CYS A 1 175 ? -13.542 9.052 16.460 1.00 84.75 175 CYS A O 1
ATOM 1339 N N . CYS A 1 176 ? -12.432 7.373 15.489 1.00 89.75 176 CYS A N 1
ATOM 1340 C CA . CYS A 1 176 ? -11.083 7.862 15.765 1.00 89.75 176 CYS A CA 1
ATOM 1341 C C . CYS A 1 176 ? -10.153 7.553 14.585 1.00 89.75 176 CYS A C 1
ATOM 1343 O O . CYS A 1 176 ? -10.405 6.622 13.816 1.00 89.75 176 CYS A O 1
ATOM 1345 N N . GLN A 1 177 ? -9.060 8.308 14.460 1.00 90.94 177 GLN A N 1
ATOM 1346 C CA . GLN A 1 177 ? -8.007 8.054 13.475 1.00 90.94 177 GLN A CA 1
ATOM 1347 C C . GLN A 1 177 ? -6.643 8.255 14.112 1.00 90.94 177 GLN A C 1
ATOM 1349 O O . GLN A 1 177 ? -6.457 9.130 14.957 1.00 90.94 177 GLN A O 1
ATOM 1354 N N . THR A 1 178 ? -5.671 7.479 13.663 1.00 92.38 178 THR A N 1
ATOM 1355 C CA . THR A 1 178 ? -4.277 7.628 14.064 1.00 92.38 178 THR A CA 1
ATOM 1356 C C . THR A 1 178 ? -3.350 7.300 12.898 1.00 92.38 178 THR A C 1
ATOM 1358 O O . THR A 1 178 ? -3.757 6.711 11.891 1.00 92.38 178 THR A O 1
ATOM 1361 N N . ARG A 1 179 ? -2.089 7.713 13.011 1.00 91.81 179 ARG A N 1
ATOM 1362 C CA . ARG A 1 179 ? -1.048 7.327 12.056 1.00 91.81 179 ARG A CA 1
ATOM 1363 C C . ARG A 1 179 ? -0.562 5.916 12.377 1.00 91.81 179 ARG A C 1
ATOM 1365 O O . ARG A 1 179 ? -0.563 5.497 13.539 1.00 91.81 179 ARG A O 1
ATOM 1372 N N . ILE A 1 180 ? -0.137 5.191 11.352 1.00 91.25 180 ILE A N 1
ATOM 1373 C CA . ILE A 1 180 ? 0.689 4.001 11.557 1.00 91.25 180 ILE A CA 1
ATOM 1374 C C . ILE A 1 180 ? 2.155 4.436 11.728 1.00 91.25 180 ILE A C 1
ATOM 1376 O O . ILE A 1 180 ? 2.504 5.537 11.295 1.00 91.25 180 ILE A O 1
ATOM 1380 N N . PRO A 1 181 ? 3.011 3.639 12.388 1.00 86.56 181 PRO A N 1
ATOM 1381 C CA . PRO A 1 181 ? 4.426 3.968 12.493 1.00 86.56 181 PRO A CA 1
ATOM 1382 C C . PRO A 1 181 ? 5.074 4.064 11.111 1.00 86.56 181 PRO A C 1
ATOM 1384 O O . PRO A 1 181 ? 4.893 3.171 10.285 1.00 86.56 181 PRO A O 1
ATOM 1387 N N . SER A 1 182 ? 5.879 5.103 10.896 1.00 83.50 182 SER A N 1
ATOM 1388 C CA . SER A 1 182 ? 6.758 5.213 9.731 1.00 83.50 182 SER A CA 1
ATOM 1389 C C . SER A 1 182 ? 7.903 4.208 9.876 1.00 83.50 182 SER A C 1
ATOM 1391 O O . SER A 1 182 ? 8.970 4.526 10.399 1.00 83.50 182 SER A O 1
ATOM 1393 N N . SER A 1 183 ? 7.654 2.960 9.485 1.00 77.62 183 SER A N 1
ATOM 1394 C CA . SER A 1 183 ? 8.650 1.893 9.449 1.00 77.62 183 SER A CA 1
ATOM 1395 C C . SER A 1 183 ? 8.878 1.488 7.997 1.00 77.62 183 SER A C 1
ATOM 1397 O O . SER A 1 183 ? 7.909 1.152 7.311 1.00 77.62 183 SER A O 1
ATOM 1399 N N . PRO A 1 184 ? 10.135 1.501 7.514 1.00 68.12 184 PRO A N 1
ATOM 1400 C CA . PRO A 1 184 ? 10.429 0.946 6.209 1.00 68.12 184 PRO A CA 1
ATOM 1401 C C . PRO A 1 184 ? 10.086 -0.543 6.263 1.00 68.12 184 PRO A C 1
ATOM 1403 O O . PRO A 1 184 ? 10.614 -1.280 7.090 1.00 68.12 184 PRO A O 1
ATOM 1406 N N . MET A 1 185 ? 9.189 -0.962 5.377 1.00 77.56 185 MET A N 1
ATOM 1407 C CA . MET A 1 185 ? 8.810 -2.357 5.166 1.00 77.56 185 MET A CA 1
ATOM 1408 C C . MET A 1 185 ? 7.866 -2.982 6.215 1.00 77.56 185 MET A C 1
ATOM 1410 O O . MET A 1 185 ? 8.000 -4.152 6.573 1.00 77.56 185 MET A O 1
ATOM 1414 N N . LEU A 1 186 ? 6.857 -2.232 6.671 1.00 86.25 186 LEU A N 1
ATOM 1415 C CA . LEU A 1 186 ? 5.758 -2.769 7.483 1.00 86.25 186 LEU A CA 1
ATOM 1416 C C . LEU A 1 186 ? 4.821 -3.656 6.638 1.00 86.25 186 LEU A C 1
ATOM 1418 O O . LEU A 1 186 ? 4.079 -3.151 5.798 1.00 86.25 186 LEU A O 1
ATOM 1422 N N . GLN A 1 187 ? 4.839 -4.972 6.873 1.00 87.62 187 GLN A N 1
ATOM 1423 C CA . GLN A 1 187 ? 4.099 -5.966 6.065 1.00 87.62 187 GLN A CA 1
ATOM 1424 C C . GLN A 1 187 ? 2.997 -6.715 6.812 1.00 87.62 187 GLN A C 1
ATOM 1426 O O . GLN A 1 187 ? 2.073 -7.244 6.195 1.00 87.62 187 GLN A O 1
ATOM 1431 N N . GLN A 1 188 ? 3.086 -6.763 8.140 1.00 83.75 188 GLN A N 1
ATOM 1432 C CA . GLN A 1 188 ? 2.137 -7.483 8.977 1.00 83.75 188 GLN A CA 1
ATOM 1433 C C . GLN A 1 188 ? 1.454 -6.520 9.939 1.00 83.75 188 GLN A C 1
ATOM 1435 O O . GLN A 1 188 ? 2.108 -5.858 10.751 1.00 83.75 188 GLN A O 1
ATOM 1440 N N . LEU A 1 189 ? 0.126 -6.493 9.860 1.00 83.88 189 LEU A N 1
ATOM 1441 C CA . LEU A 1 189 ? -0.747 -5.710 10.718 1.00 83.88 189 LEU A CA 1
ATOM 1442 C C . LEU A 1 189 ? -1.918 -6.575 11.170 1.00 83.88 189 LEU A C 1
ATOM 1444 O O . LEU A 1 189 ? -2.766 -6.956 10.369 1.00 83.88 189 LEU A O 1
ATOM 1448 N N . ASN A 1 190 ? -1.989 -6.840 12.470 1.00 87.50 190 ASN A N 1
ATOM 1449 C CA . ASN A 1 190 ? -3.139 -7.493 13.078 1.00 87.50 190 ASN A CA 1
ATOM 1450 C C . ASN A 1 190 ? -4.024 -6.443 13.738 1.00 87.50 190 ASN A C 1
ATOM 1452 O O . ASN A 1 190 ? -3.573 -5.714 14.627 1.00 87.50 190 ASN A O 1
ATOM 1456 N N . VAL A 1 191 ? -5.278 -6.384 13.297 1.00 89.25 191 VAL A N 1
ATOM 1457 C CA . VAL A 1 191 ? -6.305 -5.506 13.856 1.00 89.25 191 VAL A CA 1
ATOM 1458 C C . VAL A 1 191 ? -7.049 -6.256 14.951 1.00 89.25 191 VAL A C 1
ATOM 1460 O O . VAL A 1 191 ? -7.576 -7.342 14.716 1.00 89.25 191 VAL A O 1
ATOM 1463 N N . THR A 1 192 ? -7.155 -5.643 16.124 1.00 88.62 192 THR A N 1
ATOM 1464 C CA . THR A 1 192 ? -7.996 -6.144 17.212 1.00 88.62 192 THR A CA 1
ATOM 1465 C C . THR A 1 192 ? -8.988 -5.071 17.634 1.00 88.62 192 THR A C 1
ATOM 1467 O O . THR A 1 192 ? -8.634 -3.894 17.710 1.00 88.62 192 THR A O 1
ATOM 1470 N N . LEU A 1 193 ? -10.224 -5.483 17.927 1.00 87.31 193 LEU A N 1
ATOM 1471 C CA . LEU A 1 193 ? -11.280 -4.635 18.475 1.00 87.31 193 LEU A CA 1
ATOM 1472 C C . LEU A 1 193 ? -11.639 -5.087 19.893 1.00 87.31 193 LEU A C 1
ATOM 1474 O O . LEU A 1 193 ? -11.924 -6.261 20.118 1.00 87.31 193 LEU A O 1
ATOM 1478 N N . THR A 1 194 ? -11.676 -4.148 20.834 1.00 86.56 194 THR A N 1
ATOM 1479 C CA . THR A 1 194 ? -12.135 -4.362 22.214 1.00 86.56 194 THR A CA 1
ATOM 1480 C C . THR A 1 194 ? -13.069 -3.230 22.642 1.00 86.56 194 THR A C 1
ATOM 1482 O O . THR A 1 194 ? -13.287 -2.254 21.916 1.00 86.56 194 THR A O 1
ATOM 1485 N N . THR A 1 195 ? -13.700 -3.379 23.803 1.00 83.31 195 THR A N 1
ATOM 1486 C CA . THR A 1 195 ? -14.414 -2.293 24.486 1.00 83.31 195 THR A CA 1
ATOM 1487 C C . THR A 1 195 ? -13.445 -1.470 25.336 1.00 83.31 195 THR A C 1
ATOM 1489 O O . THR A 1 195 ? -12.402 -1.971 25.756 1.00 83.31 195 THR A O 1
ATOM 1492 N N . VAL A 1 196 ? -13.778 -0.198 25.579 1.00 79.38 196 VAL A N 1
ATOM 1493 C CA . VAL A 1 196 ? -13.045 0.677 26.515 1.00 79.38 196 VAL A CA 1
ATOM 1494 C C . VAL A 1 196 ? -13.565 0.482 27.941 1.00 79.38 196 VAL A C 1
ATOM 1496 O O . VAL A 1 196 ? -12.801 0.553 28.900 1.00 79.38 196 VAL A O 1
ATOM 1499 N N . SER A 1 197 ? -14.870 0.240 28.091 1.00 72.12 197 SER A N 1
ATOM 1500 C CA . SER A 1 197 ? -15.492 -0.059 29.381 1.00 72.12 197 SER A CA 1
ATOM 1501 C C . SER A 1 197 ? -16.556 -1.150 29.272 1.00 72.12 197 SER A C 1
ATOM 1503 O O . SER A 1 197 ? -17.388 -1.126 28.365 1.00 72.12 197 SER A O 1
ATOM 1505 N N . ASP A 1 198 ? -16.576 -2.063 30.243 1.00 63.47 198 ASP A N 1
ATOM 1506 C CA . ASP A 1 198 ? -17.585 -3.134 30.327 1.00 63.47 198 ASP A CA 1
ATOM 1507 C C . ASP A 1 198 ? -18.922 -2.615 30.890 1.00 63.47 198 ASP A C 1
ATOM 1509 O O . ASP A 1 198 ? -19.988 -3.183 30.689 1.00 63.47 198 ASP A O 1
ATOM 1513 N N . LYS A 1 199 ? -18.901 -1.473 31.590 1.00 57.94 199 LYS A N 1
ATOM 1514 C CA . LYS A 1 199 ? -20.092 -0.905 32.250 1.00 57.94 199 LYS A CA 1
ATOM 1515 C C . LYS A 1 199 ? -21.086 -0.253 31.281 1.00 57.94 199 LYS A C 1
ATOM 1517 O O . LYS A 1 199 ? -22.240 -0.050 31.657 1.00 57.94 199 LYS A O 1
ATOM 1522 N N . GLU A 1 200 ? -20.667 0.067 30.057 1.00 54.84 200 GLU A N 1
ATOM 1523 C CA . GLU A 1 200 ? -21.532 0.637 29.012 1.00 54.84 200 GLU A CA 1
ATOM 1524 C C . GLU A 1 200 ? -22.391 -0.424 28.283 1.00 54.84 200 GLU A C 1
ATOM 1526 O O . GLU A 1 200 ? -23.236 -0.068 27.461 1.00 54.84 200 GLU A O 1
ATOM 1531 N N . GLU A 1 201 ? -22.247 -1.715 28.622 1.00 50.09 201 GLU A N 1
ATOM 1532 C CA . GLU A 1 201 ? -22.895 -2.858 27.948 1.00 50.09 201 GLU A CA 1
ATOM 1533 C C . GLU A 1 201 ? -24.430 -2.885 28.007 1.00 50.09 201 GLU A C 1
ATOM 1535 O O . GLU A 1 201 ? -25.074 -3.483 27.147 1.00 50.09 201 GLU A O 1
ATOM 1540 N N . LYS A 1 202 ? -25.068 -2.262 29.004 1.00 48.09 202 LYS A N 1
ATOM 1541 C CA . LYS A 1 202 ? -26.477 -2.582 29.307 1.00 48.09 202 LYS A CA 1
ATOM 1542 C C . LYS A 1 202 ? -27.536 -1.904 28.437 1.00 48.09 202 LYS A C 1
ATOM 1544 O O . LYS A 1 202 ? -28.713 -2.180 28.649 1.00 48.09 202 LYS A O 1
ATOM 1549 N N . GLN A 1 203 ? -27.186 -1.020 27.499 1.00 46.41 203 GLN A N 1
ATOM 1550 C CA . GLN A 1 203 ? -28.211 -0.194 26.838 1.00 46.41 203 GLN A CA 1
ATOM 1551 C C . GLN A 1 203 ? -28.339 -0.287 25.321 1.00 46.41 203 GLN A C 1
ATOM 1553 O O . GLN A 1 203 ? -29.306 0.276 24.812 1.00 46.41 203 GLN A O 1
ATOM 1558 N N . VAL A 1 204 ? -27.479 -0.987 24.570 1.00 49.94 204 VAL A N 1
ATOM 1559 C CA . VAL A 1 204 ? -27.709 -1.066 23.115 1.00 49.94 204 VAL A CA 1
ATOM 1560 C C . VAL A 1 204 ? -27.335 -2.421 22.517 1.00 49.94 204 VAL A C 1
ATOM 1562 O O . VAL A 1 204 ? -26.198 -2.646 22.117 1.00 49.94 204 VAL A O 1
ATOM 1565 N N . GLN A 1 205 ? -28.327 -3.307 22.413 1.00 50.44 205 GLN A N 1
ATOM 1566 C CA . GLN A 1 205 ? -28.263 -4.494 21.554 1.00 50.44 205 GLN A CA 1
ATOM 1567 C C . GLN A 1 205 ? -28.023 -4.077 20.087 1.00 50.44 205 GLN A C 1
ATOM 1569 O O . GLN A 1 205 ? -28.578 -3.075 19.631 1.00 50.44 205 GLN A O 1
ATOM 1574 N N . ASN A 1 206 ? -27.233 -4.869 19.348 1.00 55.28 206 ASN A N 1
ATOM 1575 C CA . ASN A 1 206 ? -27.007 -4.797 17.893 1.00 55.28 206 ASN A CA 1
ATOM 1576 C C . ASN A 1 206 ? -26.060 -3.704 17.353 1.00 55.28 206 ASN A C 1
ATOM 1578 O O . ASN A 1 206 ? -26.213 -3.288 16.203 1.00 55.28 206 ASN A O 1
ATOM 1582 N N . LYS A 1 207 ? -25.043 -3.267 18.109 1.00 73.88 207 LYS A N 1
ATOM 1583 C CA . LYS A 1 207 ? -24.026 -2.330 17.594 1.00 73.88 207 LYS A CA 1
ATOM 1584 C C . LYS A 1 207 ? -22.805 -3.038 17.008 1.00 73.88 207 LYS A C 1
ATOM 1586 O O . LYS A 1 207 ? -22.234 -3.940 17.611 1.00 73.88 207 LYS A O 1
ATOM 1591 N N . CYS A 1 208 ? -22.381 -2.575 15.835 1.00 80.81 208 CYS A N 1
ATOM 1592 C CA . CYS A 1 208 ? -21.135 -2.987 15.197 1.00 80.81 208 CYS A CA 1
ATOM 1593 C C . CYS A 1 208 ? -20.022 -1.970 15.442 1.00 80.81 208 CYS A C 1
ATOM 1595 O O . CYS A 1 208 ? -20.267 -0.765 15.500 1.00 80.81 208 CYS A O 1
ATOM 1597 N N . ARG A 1 209 ? -18.796 -2.470 15.519 1.00 85.06 209 ARG A N 1
ATOM 1598 C CA . ARG A 1 209 ? -17.535 -1.736 15.560 1.00 85.06 209 ARG A CA 1
ATOM 1599 C C . ARG A 1 209 ? -16.688 -2.183 14.381 1.00 85.06 209 ARG A C 1
ATOM 1601 O O . ARG A 1 209 ? -16.771 -3.333 13.955 1.00 85.06 209 ARG A O 1
ATOM 1608 N N . SER A 1 210 ? -15.891 -1.275 13.850 1.00 88.56 210 SER A N 1
ATOM 1609 C CA . SER A 1 210 ? -15.045 -1.537 12.697 1.00 88.56 210 SER A CA 1
ATOM 1610 C C . SER A 1 210 ? -13.688 -0.886 12.874 1.00 88.56 210 SER A C 1
ATOM 1612 O O . SER A 1 210 ? -13.570 0.154 13.525 1.00 88.56 210 SER A O 1
ATOM 1614 N N . ALA A 1 211 ? -12.673 -1.488 12.273 1.00 90.94 211 ALA A N 1
ATOM 1615 C CA . ALA A 1 211 ? -11.357 -0.895 12.152 1.00 90.94 211 ALA A CA 1
ATOM 1616 C C . ALA A 1 211 ? -10.710 -1.297 10.834 1.00 90.94 211 ALA A C 1
ATOM 1618 O O . ALA A 1 211 ? -10.961 -2.375 10.302 1.00 90.94 211 ALA A O 1
ATOM 1619 N N . PHE A 1 212 ? -9.933 -0.389 10.270 1.00 91.06 212 PHE A N 1
ATOM 1620 C CA . PHE A 1 212 ? -9.324 -0.580 8.963 1.00 91.06 212 PHE A CA 1
ATOM 1621 C C . PHE A 1 212 ? -8.214 0.441 8.765 1.00 91.06 212 PHE A C 1
ATOM 1623 O O . PHE A 1 212 ? -8.190 1.509 9.386 1.00 91.06 212 PHE A O 1
ATOM 1630 N N . LEU A 1 213 ? -7.283 0.088 7.892 1.00 92.94 213 LEU A N 1
ATOM 1631 C CA . LEU A 1 213 ? -6.346 1.032 7.316 1.00 92.94 213 LEU A CA 1
ATOM 1632 C C . LEU A 1 213 ? -7.016 1.677 6.097 1.00 92.94 213 LEU A C 1
ATOM 1634 O O . LEU A 1 213 ? -7.818 1.026 5.433 1.00 92.94 213 LEU A O 1
ATOM 1638 N N . VAL A 1 214 ? -6.745 2.949 5.825 1.00 93.00 214 VAL A N 1
ATOM 1639 C CA . VAL A 1 214 ? -7.301 3.645 4.657 1.00 93.00 214 VAL A CA 1
ATOM 1640 C C . VAL A 1 214 ? -6.372 4.755 4.194 1.00 93.00 214 VAL A C 1
ATOM 1642 O O . VAL A 1 214 ? -5.720 5.404 5.017 1.00 93.00 214 VAL A O 1
ATOM 1645 N N . ASP A 1 215 ? -6.339 4.990 2.889 1.00 94.38 215 ASP A N 1
ATOM 1646 C CA . ASP A 1 215 ? -5.630 6.110 2.287 1.00 94.38 215 ASP A CA 1
ATOM 1647 C C . ASP A 1 215 ? -6.133 7.458 2.843 1.00 94.38 215 ASP A C 1
ATOM 1649 O O . ASP A 1 215 ? -7.338 7.712 2.952 1.00 94.38 215 ASP A O 1
ATOM 1653 N N . GLN A 1 216 ? -5.199 8.335 3.221 1.00 91.81 216 GLN A N 1
ATOM 1654 C CA . GLN A 1 216 ? -5.522 9.613 3.854 1.00 91.81 216 GLN A CA 1
ATOM 1655 C C . GLN A 1 216 ? -6.276 10.559 2.911 1.00 91.81 216 GLN A C 1
ATOM 1657 O O . GLN A 1 216 ? -7.144 11.302 3.378 1.00 91.81 216 GLN A O 1
ATOM 1662 N N . GLU A 1 217 ? -5.946 10.576 1.619 1.00 89.12 217 GLU A N 1
ATOM 1663 C CA . GLU A 1 217 ? -6.586 11.474 0.655 1.00 89.12 217 GLU A CA 1
ATOM 1664 C C . GLU A 1 217 ? -8.040 11.057 0.421 1.00 89.12 217 GLU A C 1
ATOM 1666 O O . GLU A 1 217 ? -8.960 11.873 0.557 1.00 89.12 217 GLU A O 1
ATOM 1671 N N . TRP A 1 218 ? -8.266 9.765 0.179 1.00 87.75 218 TRP A N 1
ATOM 1672 C CA . TRP A 1 218 ? -9.605 9.206 0.073 1.00 87.75 218 TRP A CA 1
ATOM 1673 C C . TRP A 1 218 ? -10.420 9.471 1.337 1.00 87.75 218 TRP A C 1
ATOM 1675 O O . TRP A 1 218 ? -11.569 9.906 1.248 1.00 87.75 218 TRP A O 1
ATOM 1685 N N . LEU A 1 219 ? -9.829 9.271 2.517 1.00 83.75 219 LEU A N 1
ATOM 1686 C CA . LEU A 1 219 ? -10.503 9.506 3.791 1.00 83.75 219 LEU A CA 1
ATOM 1687 C C . LEU A 1 219 ? -10.885 10.978 3.986 1.00 83.75 219 LEU A C 1
ATOM 1689 O O . LEU A 1 219 ? -11.980 11.264 4.468 1.00 83.75 219 LEU A O 1
ATOM 1693 N N . GLY A 1 220 ? -10.014 11.911 3.593 1.00 80.50 220 GLY A N 1
ATOM 1694 C CA . GLY A 1 220 ? -10.298 13.346 3.635 1.00 80.50 220 GLY A CA 1
ATOM 1695 C C . GLY A 1 220 ? -11.503 13.721 2.772 1.00 80.50 220 GLY A C 1
ATOM 1696 O O . GLY A 1 220 ? -12.395 14.434 3.234 1.00 80.50 220 GLY A O 1
ATOM 1697 N N . ASN A 1 221 ? -11.576 13.166 1.561 1.00 80.88 221 ASN A N 1
ATOM 1698 C CA . ASN A 1 221 ? -12.681 13.399 0.628 1.00 80.88 221 ASN A CA 1
ATOM 1699 C C . ASN A 1 221 ? -13.987 12.711 1.055 1.00 80.88 221 ASN A C 1
ATOM 1701 O O . ASN A 1 221 ? -15.069 13.180 0.712 1.00 80.88 221 ASN A O 1
ATOM 1705 N N . ASN A 1 222 ? -13.897 11.630 1.833 1.00 78.00 222 ASN A N 1
ATOM 1706 C CA . ASN A 1 222 ? -15.033 10.811 2.254 1.00 78.00 222 ASN A CA 1
ATOM 1707 C C . ASN A 1 222 ? -15.374 10.945 3.746 1.00 78.00 222 ASN A C 1
ATOM 1709 O O . ASN A 1 222 ? -16.148 10.155 4.279 1.00 78.00 222 ASN A O 1
ATOM 1713 N N . MET A 1 223 ? -14.850 11.966 4.433 1.00 72.00 223 MET A N 1
ATOM 1714 C CA . MET A 1 223 ? -15.066 12.160 5.875 1.00 72.00 223 MET A CA 1
ATOM 1715 C C . MET A 1 223 ? -16.556 12.275 6.242 1.00 72.00 223 MET A C 1
ATOM 1717 O O . MET A 1 223 ? -16.974 11.842 7.314 1.00 72.00 223 MET A O 1
ATOM 1721 N N . PHE A 1 224 ? -17.377 12.809 5.332 1.00 69.88 224 PHE A N 1
ATOM 1722 C CA . PHE A 1 224 ? -18.827 12.935 5.506 1.00 69.88 224 PHE A CA 1
ATOM 1723 C C . PHE A 1 224 ? -19.533 11.588 5.735 1.00 69.88 224 PHE A C 1
ATOM 1725 O O . PHE A 1 224 ? -20.570 11.555 6.397 1.00 69.88 224 PHE A O 1
ATOM 1732 N N . LEU A 1 225 ? -18.961 10.481 5.245 1.00 66.81 225 LEU A N 1
ATOM 1733 C CA . LEU A 1 225 ? -19.490 9.128 5.425 1.00 66.81 225 LEU A CA 1
ATOM 1734 C C . LEU A 1 225 ? -19.513 8.696 6.896 1.00 66.81 225 LEU A C 1
ATOM 1736 O O . LEU A 1 225 ? -20.321 7.857 7.276 1.00 66.81 225 LEU A O 1
ATOM 1740 N N . PHE A 1 226 ? -18.663 9.281 7.741 1.00 66.19 226 PHE A N 1
ATOM 1741 C CA . PHE A 1 226 ? -18.535 8.902 9.150 1.00 66.19 226 PHE A CA 1
ATOM 1742 C C . PHE A 1 226 ? -19.313 9.819 10.103 1.00 66.19 226 PHE A C 1
ATOM 1744 O O . PHE A 1 226 ? -19.330 9.573 11.306 1.00 66.19 226 PHE A O 1
ATOM 1751 N N . ASN A 1 227 ? -19.998 10.836 9.568 1.00 58.81 227 ASN A N 1
ATOM 1752 C CA . ASN A 1 227 ? -20.767 11.819 10.338 1.00 58.81 227 ASN A CA 1
ATOM 1753 C C . ASN A 1 227 ? -22.249 11.441 10.497 1.00 58.81 227 ASN A C 1
ATOM 1755 O O . ASN A 1 227 ? -23.050 12.254 10.963 1.00 58.81 227 ASN A O 1
ATOM 1759 N N . THR A 1 228 ? -22.660 10.242 10.079 1.00 56.31 228 THR A N 1
ATOM 1760 C CA . THR A 1 228 ? -24.064 9.844 10.173 1.00 56.31 228 THR A CA 1
ATOM 1761 C C . THR A 1 228 ? -24.436 9.587 11.631 1.00 56.31 228 THR A C 1
ATOM 1763 O O . THR A 1 228 ? -23.858 8.716 12.282 1.00 56.31 228 THR A O 1
ATOM 1766 N N . GLU A 1 229 ? -25.439 10.311 12.142 1.00 53.62 229 GLU A N 1
ATOM 1767 C CA . GLU A 1 229 ? -26.042 10.080 13.463 1.00 53.62 229 GLU A CA 1
ATOM 1768 C C . GLU A 1 229 ? -26.867 8.778 13.493 1.00 53.62 229 GLU A C 1
ATOM 1770 O O . GLU A 1 229 ? -28.049 8.761 13.837 1.00 53.62 229 GLU A O 1
ATOM 1775 N N . THR A 1 230 ? -26.268 7.661 13.099 1.00 51.88 230 THR A N 1
ATOM 1776 C CA . THR A 1 230 ? -26.902 6.350 13.150 1.00 51.88 230 THR A CA 1
ATOM 1777 C C . THR A 1 230 ? -26.566 5.662 14.466 1.00 51.88 230 THR A C 1
ATOM 1779 O O . THR A 1 230 ? -25.468 5.784 15.011 1.00 51.88 230 THR A O 1
ATOM 1782 N N . SER A 1 231 ? -27.532 4.916 15.002 1.00 48.16 231 SER A N 1
ATOM 1783 C CA . SER A 1 231 ? -27.304 4.009 16.131 1.00 48.16 231 SER A CA 1
ATOM 1784 C C . SER A 1 231 ? -26.381 2.840 15.765 1.00 48.16 231 SER A C 1
ATOM 1786 O O . SER A 1 231 ? -25.784 2.255 16.664 1.00 48.16 231 SER A O 1
ATOM 1788 N N . ASP A 1 232 ? -26.250 2.531 14.472 1.00 52.94 232 ASP A N 1
ATOM 1789 C CA . ASP A 1 232 ? -25.292 1.592 13.882 1.00 52.94 232 ASP A CA 1
ATOM 1790 C C . ASP A 1 232 ? -23.963 2.278 13.511 1.00 52.94 232 ASP A C 1
ATOM 1792 O O . ASP A 1 232 ? -23.926 3.490 13.291 1.00 52.94 232 ASP A O 1
ATOM 1796 N N . SER A 1 233 ? -22.877 1.499 13.382 1.00 56.28 233 SER A N 1
ATOM 1797 C CA . SER A 1 233 ? -21.626 1.996 12.784 1.00 56.28 233 SER A CA 1
ATOM 1798 C C . SER A 1 233 ? -21.910 2.554 11.379 1.00 56.28 233 SER A C 1
ATOM 1800 O O . SER A 1 233 ? -22.494 1.822 10.570 1.00 56.28 233 SER A O 1
ATOM 1802 N N . PRO A 1 234 ? -21.482 3.793 11.060 1.00 57.16 234 PRO A N 1
ATOM 1803 C CA . PRO A 1 234 ? -21.627 4.392 9.732 1.00 57.16 234 PRO A CA 1
ATOM 1804 C C . PRO A 1 234 ? -21.213 3.459 8.587 1.00 57.16 234 PRO A C 1
ATOM 1806 O O . PRO A 1 234 ? -21.862 3.401 7.552 1.00 57.16 234 PRO A O 1
ATOM 1809 N N . ILE A 1 235 ? -20.198 2.621 8.805 1.00 61.00 235 ILE A N 1
ATOM 1810 C CA . ILE A 1 235 ? -19.692 1.653 7.820 1.00 61.00 235 ILE A CA 1
ATOM 1811 C C . ILE A 1 235 ? -20.701 0.549 7.512 1.00 61.00 235 ILE A C 1
ATOM 1813 O O . ILE A 1 235 ? -20.842 0.147 6.360 1.00 61.00 235 ILE A O 1
ATOM 1817 N N . LYS A 1 236 ? -21.436 0.077 8.524 1.00 56.16 236 LYS A N 1
ATOM 1818 C CA . LYS A 1 236 ? -22.526 -0.887 8.334 1.00 56.16 236 LYS A CA 1
ATOM 1819 C C . LYS A 1 236 ? -23.702 -0.227 7.618 1.00 56.16 236 LYS A C 1
ATOM 1821 O O . LYS A 1 236 ? -24.252 -0.827 6.702 1.00 56.16 236 LYS A O 1
ATOM 1826 N N . ALA A 1 237 ? -24.053 0.999 8.009 1.00 51.69 237 ALA A N 1
ATOM 1827 C CA . ALA A 1 237 ? -25.131 1.760 7.376 1.00 51.69 237 ALA A CA 1
ATOM 1828 C C . ALA A 1 237 ? -24.841 2.048 5.890 1.00 51.69 237 ALA A C 1
ATOM 1830 O O . ALA A 1 237 ? -25.755 2.042 5.072 1.00 51.69 237 ALA A O 1
ATOM 1831 N N . LEU A 1 238 ? -23.566 2.232 5.542 1.00 61.22 238 LEU A N 1
ATOM 1832 C CA . LEU A 1 238 ? -23.095 2.463 4.176 1.00 61.22 238 LEU A CA 1
ATOM 1833 C C . LEU A 1 238 ? -22.742 1.180 3.410 1.00 61.22 238 LEU A C 1
ATOM 1835 O O . LEU A 1 238 ? -22.432 1.246 2.225 1.00 61.22 238 LEU A O 1
ATOM 1839 N N . GLY A 1 239 ? -22.751 0.015 4.066 1.00 64.62 239 GLY A N 1
ATOM 1840 C CA . GLY A 1 239 ? -22.363 -1.253 3.446 1.00 64.62 239 GLY A CA 1
ATOM 1841 C C . GLY A 1 239 ? -20.907 -1.300 2.966 1.00 64.62 239 GLY A C 1
ATOM 1842 O O . GLY A 1 239 ? -20.589 -2.086 2.071 1.00 64.62 239 GLY A O 1
ATOM 1843 N N . LEU A 1 240 ? -20.019 -0.478 3.539 1.00 77.50 240 LEU A N 1
ATOM 1844 C CA . LEU A 1 240 ? -18.608 -0.413 3.155 1.00 77.50 240 LEU A CA 1
ATOM 1845 C C . LEU A 1 240 ? -17.880 -1.676 3.620 1.00 77.50 240 LEU A C 1
ATOM 1847 O O . LEU A 1 240 ? -17.461 -1.810 4.768 1.00 77.50 240 LEU A O 1
ATOM 1851 N N . LYS A 1 241 ? -17.759 -2.631 2.699 1.00 85.81 241 LYS A N 1
ATOM 1852 C CA . LYS A 1 241 ? -17.055 -3.898 2.915 1.00 85.81 241 LYS A CA 1
ATOM 1853 C C . LYS A 1 241 ? -15.551 -3.786 2.683 1.00 85.81 241 LYS A C 1
ATOM 1855 O O . LYS A 1 241 ? -14.804 -4.565 3.272 1.00 85.81 241 LYS A O 1
ATOM 1860 N N . HIS A 1 242 ? -15.131 -2.860 1.835 1.00 90.00 242 HIS A N 1
ATOM 1861 C CA . HIS A 1 242 ? -13.737 -2.650 1.478 1.00 90.00 242 HIS A CA 1
ATOM 1862 C C . HIS A 1 242 ? -13.446 -1.154 1.409 1.00 90.00 242 HIS A C 1
ATOM 1864 O O . HIS A 1 242 ? -14.368 -0.347 1.251 1.00 90.00 242 HIS A O 1
ATOM 1870 N N . VAL A 1 243 ? -12.179 -0.803 1.575 1.00 91.56 243 VAL A N 1
ATOM 1871 C CA . VAL A 1 243 ? -11.670 0.566 1.575 1.00 91.56 243 VAL A CA 1
ATOM 1872 C C . VAL A 1 243 ? -10.342 0.629 0.821 1.00 91.56 243 VAL A C 1
ATOM 1874 O O . VAL A 1 243 ? -9.583 -0.344 0.833 1.00 91.56 243 VAL A O 1
ATOM 1877 N N . PRO A 1 244 ? -10.034 1.765 0.178 1.00 95.19 244 PRO A N 1
ATOM 1878 C CA . PRO A 1 244 ? -8.767 1.937 -0.510 1.00 95.19 244 PRO A CA 1
ATOM 1879 C C . PRO A 1 244 ? -7.619 2.091 0.491 1.00 95.19 244 PRO A C 1
ATOM 1881 O O . PRO A 1 244 ? -7.675 2.928 1.392 1.00 95.19 244 PRO A O 1
ATOM 1884 N N . VAL A 1 245 ? -6.566 1.302 0.308 1.00 96.06 245 VAL A N 1
ATOM 1885 C CA . VAL A 1 245 ? -5.340 1.310 1.113 1.00 96.06 245 VAL A CA 1
ATOM 1886 C C . VAL A 1 245 ? -4.148 1.510 0.198 1.00 96.06 245 VAL A C 1
ATOM 1888 O O . VAL A 1 245 ? -4.045 0.865 -0.844 1.00 96.06 245 VAL A O 1
ATOM 1891 N N . LEU A 1 246 ? -3.244 2.405 0.587 1.00 96.38 246 LEU A N 1
ATOM 1892 C CA . LEU A 1 246 ? -2.037 2.696 -0.171 1.00 96.38 246 LEU A CA 1
ATOM 1893 C C . LEU A 1 246 ? -0.897 1.763 0.250 1.00 96.38 246 LEU A C 1
ATOM 1895 O O . LEU A 1 246 ? -0.505 1.725 1.416 1.00 96.38 246 LEU A O 1
ATOM 1899 N N . LEU A 1 247 ? -0.341 1.021 -0.695 1.00 96.25 247 LEU A N 1
ATOM 1900 C CA . LEU A 1 247 ? 0.851 0.211 -0.489 1.00 96.25 247 LEU A CA 1
ATOM 1901 C C . LEU A 1 247 ? 2.052 0.886 -1.142 1.00 96.25 247 LEU A C 1
ATOM 1903 O O . LEU A 1 247 ? 1.952 1.367 -2.269 1.00 96.25 247 LEU A O 1
ATOM 1907 N N . ASP A 1 248 ? 3.188 0.877 -0.459 1.00 94.81 248 ASP A N 1
ATOM 1908 C CA . ASP A 1 248 ? 4.485 1.084 -1.090 1.00 94.81 248 ASP A CA 1
ATOM 1909 C C . ASP A 1 248 ? 4.944 -0.238 -1.711 1.00 94.81 248 ASP A C 1
ATOM 1911 O O . ASP A 1 248 ? 4.670 -1.320 -1.184 1.00 94.81 248 ASP A O 1
ATOM 1915 N N . TRP A 1 249 ? 5.658 -0.165 -2.830 1.00 94.75 249 TRP A N 1
ATOM 1916 C CA . TRP A 1 249 ? 6.191 -1.352 -3.498 1.00 94.75 249 TRP A CA 1
ATOM 1917 C C . TRP A 1 249 ? 7.568 -1.087 -4.091 1.00 94.75 249 TRP A C 1
ATOM 1919 O O . TRP A 1 249 ? 7.915 0.056 -4.373 1.00 94.75 249 TRP A O 1
ATOM 1929 N N . GLY A 1 250 ? 8.372 -2.126 -4.288 1.00 91.94 250 GLY A N 1
ATOM 1930 C CA . GLY A 1 250 ? 9.676 -2.006 -4.937 1.00 91.94 250 GLY A CA 1
ATOM 1931 C C . GLY A 1 250 ? 10.209 -3.360 -5.376 1.00 91.94 250 GLY A C 1
ATOM 1932 O O . GLY A 1 250 ? 9.752 -4.390 -4.903 1.00 91.94 250 GLY A O 1
ATOM 1933 N N . ILE A 1 251 ? 11.182 -3.372 -6.278 1.00 91.31 251 ILE A N 1
ATOM 1934 C CA . ILE A 1 251 ? 11.731 -4.623 -6.807 1.00 91.31 251 ILE A CA 1
ATOM 1935 C C . ILE A 1 251 ? 12.773 -5.153 -5.829 1.00 91.31 251 ILE A C 1
ATOM 1937 O O . ILE A 1 251 ? 13.657 -4.401 -5.421 1.00 91.31 251 ILE A O 1
ATOM 1941 N N . ASP A 1 252 ? 12.665 -6.428 -5.457 1.00 86.44 252 ASP A N 1
ATOM 1942 C CA . ASP A 1 252 ? 13.692 -7.092 -4.656 1.00 86.44 252 ASP A CA 1
ATOM 1943 C C . ASP A 1 252 ? 15.055 -6.980 -5.346 1.00 86.44 252 ASP A C 1
ATOM 1945 O O . ASP A 1 252 ? 15.160 -7.177 -6.558 1.00 86.44 252 ASP A O 1
ATOM 1949 N N . GLU A 1 253 ? 16.094 -6.666 -4.578 1.00 80.69 253 GLU A N 1
ATOM 1950 C CA . GLU A 1 253 ? 17.431 -6.393 -5.111 1.00 80.69 253 GLU A CA 1
ATOM 1951 C C . GLU A 1 253 ? 17.943 -7.528 -6.020 1.00 80.69 253 GLU A C 1
ATOM 1953 O O . GLU A 1 253 ? 18.413 -7.271 -7.128 1.00 80.69 253 GLU A O 1
ATOM 1958 N N . SER A 1 254 ? 17.735 -8.791 -5.628 1.00 78.06 254 SER A N 1
ATOM 1959 C CA . SER A 1 254 ? 18.178 -9.951 -6.417 1.00 78.06 254 SER A CA 1
ATOM 1960 C C . SER A 1 254 ? 17.429 -10.101 -7.746 1.00 78.06 254 SER A C 1
ATOM 1962 O O . SER A 1 254 ? 17.960 -10.628 -8.728 1.00 78.06 254 SER A O 1
ATOM 1964 N N . SER A 1 255 ? 16.181 -9.629 -7.793 1.00 81.94 255 SER A N 1
ATOM 1965 C CA . SER A 1 255 ? 15.363 -9.599 -9.007 1.00 81.94 255 SER A CA 1
ATOM 1966 C C . SER A 1 255 ? 15.699 -8.387 -9.872 1.00 81.94 255 SER A C 1
ATOM 1968 O O . SER A 1 255 ? 15.629 -8.471 -11.099 1.00 81.94 255 SER A O 1
ATOM 1970 N N . PHE A 1 256 ? 16.123 -7.281 -9.257 1.00 78.38 256 PHE A N 1
ATOM 1971 C CA . PHE A 1 256 ? 16.570 -6.091 -9.968 1.00 78.38 256 PHE A CA 1
ATOM 1972 C C . PHE A 1 256 ? 17.867 -6.346 -10.739 1.00 78.38 256 PHE A C 1
ATOM 1974 O O . PHE A 1 256 ? 17.972 -5.933 -11.891 1.00 78.38 256 PHE A O 1
ATOM 1981 N N . ASP A 1 257 ? 18.808 -7.109 -10.181 1.00 70.00 257 ASP A N 1
ATOM 1982 C CA . ASP A 1 257 ? 20.043 -7.489 -10.883 1.00 70.00 257 ASP A CA 1
ATOM 1983 C C . ASP A 1 257 ? 19.774 -8.288 -12.170 1.00 70.00 257 ASP A C 1
ATOM 1985 O O . ASP A 1 257 ? 20.572 -8.267 -13.104 1.00 70.00 257 ASP A O 1
ATOM 1989 N N . ARG A 1 258 ? 18.625 -8.965 -12.288 1.00 67.62 258 ARG A N 1
ATOM 1990 C CA . ARG A 1 258 ? 18.206 -9.640 -13.535 1.00 67.62 258 ARG A CA 1
ATOM 1991 C C . ARG A 1 258 ? 17.705 -8.666 -14.599 1.00 67.62 258 ARG A C 1
ATOM 1993 O O . ARG A 1 258 ? 17.791 -8.964 -15.788 1.00 67.62 258 ARG A O 1
ATOM 2000 N N . ILE A 1 259 ? 17.174 -7.520 -14.177 1.00 68.62 259 ILE A N 1
ATOM 2001 C CA . ILE A 1 259 ? 16.856 -6.401 -15.069 1.00 68.62 259 ILE A CA 1
ATOM 2002 C C . ILE A 1 259 ? 18.167 -5.724 -15.489 1.00 68.62 259 ILE A C 1
ATOM 2004 O O . ILE A 1 259 ? 18.352 -5.448 -16.673 1.00 68.62 259 ILE A O 1
ATOM 2008 N N . ASP A 1 260 ? 19.086 -5.528 -14.534 1.00 61.06 260 ASP A N 1
ATOM 2009 C CA . ASP A 1 260 ? 20.309 -4.737 -14.713 1.00 61.06 260 ASP A CA 1
ATOM 2010 C C . ASP A 1 260 ? 21.465 -5.488 -15.404 1.00 61.06 260 ASP A C 1
ATOM 2012 O O . ASP A 1 260 ? 22.266 -4.901 -16.126 1.00 61.06 260 ASP A O 1
ATOM 2016 N N . SER A 1 261 ? 21.540 -6.815 -15.269 1.00 51.50 261 SER A N 1
ATOM 2017 C CA . SER A 1 261 ? 22.570 -7.649 -15.922 1.00 51.50 261 SER A CA 1
ATOM 2018 C C . SER A 1 261 ? 22.478 -7.659 -17.453 1.00 51.50 261 SER A C 1
ATOM 2020 O O . SER A 1 261 ? 23.462 -7.983 -18.116 1.00 51.50 261 SER A O 1
ATOM 2022 N N . ASN A 1 262 ? 21.345 -7.231 -18.022 1.00 47.03 262 ASN A N 1
ATOM 2023 C CA . ASN A 1 262 ? 21.202 -6.944 -19.453 1.00 47.03 262 ASN A CA 1
ATOM 2024 C C . ASN A 1 262 ? 21.503 -5.472 -19.817 1.00 47.03 262 ASN A C 1
ATOM 2026 O O . ASN A 1 262 ? 21.577 -5.145 -21.000 1.00 47.03 262 ASN A O 1
ATOM 2030 N N . SER A 1 263 ? 21.694 -4.590 -18.829 1.00 48.62 263 SER A N 1
ATOM 2031 C CA . SER A 1 263 ? 21.971 -3.152 -18.970 1.00 48.62 263 SER A CA 1
ATOM 2032 C C . SER A 1 263 ? 23.302 -2.731 -18.351 1.00 48.62 263 SER A C 1
ATOM 2034 O O . SER A 1 263 ? 23.417 -1.645 -17.783 1.00 48.62 263 SER A O 1
ATOM 2036 N N . SER A 1 264 ? 24.357 -3.533 -18.536 1.00 40.28 264 SER A N 1
ATOM 2037 C CA . SER A 1 264 ? 25.724 -3.183 -18.115 1.00 40.28 264 SER A CA 1
ATOM 2038 C C . SER A 1 264 ? 26.275 -1.879 -18.726 1.00 40.28 264 SER A C 1
ATOM 2040 O O . SER A 1 264 ? 27.407 -1.498 -18.439 1.00 40.28 264 SER A O 1
ATOM 2042 N N . GLN A 1 265 ? 25.505 -1.170 -19.552 1.00 47.03 265 GLN A N 1
ATOM 2043 C CA . GLN A 1 265 ? 25.717 0.217 -19.948 1.00 47.03 265 GLN A CA 1
ATOM 2044 C C . GLN A 1 265 ? 24.328 0.881 -20.086 1.00 47.03 265 GLN A C 1
ATOM 2046 O O . GLN A 1 265 ? 23.423 0.259 -20.627 1.00 47.03 265 GLN A O 1
ATOM 2051 N N . GLU A 1 266 ? 24.172 2.137 -19.640 1.00 46.09 266 GLU A N 1
ATOM 2052 C CA . GLU A 1 266 ? 23.039 3.044 -19.946 1.00 46.09 266 GLU A CA 1
ATOM 2053 C C . GLU A 1 266 ? 21.837 3.251 -18.980 1.00 46.09 266 GLU A C 1
ATOM 2055 O O . GLU A 1 266 ? 20.783 3.709 -19.414 1.00 46.09 266 GLU A O 1
ATOM 2060 N N . TYR A 1 267 ? 22.007 3.214 -17.650 1.00 52.12 267 TYR A N 1
ATOM 2061 C CA . TYR A 1 267 ? 21.242 4.143 -16.774 1.00 52.12 267 TYR A CA 1
ATOM 2062 C C . TYR A 1 267 ? 21.840 5.573 -16.864 1.00 52.12 267 TYR A C 1
ATOM 2064 O O . TYR A 1 267 ? 22.222 6.206 -15.876 1.00 52.12 267 TYR A O 1
ATOM 2072 N N . ASN A 1 268 ? 21.984 6.097 -18.087 1.00 57.31 268 ASN A N 1
ATOM 2073 C CA . ASN A 1 268 ? 22.581 7.404 -18.362 1.00 57.31 268 ASN A CA 1
ATOM 2074 C C . ASN A 1 268 ? 21.576 8.526 -18.055 1.00 57.31 268 ASN A C 1
ATOM 2076 O O . ASN A 1 268 ? 20.785 8.936 -18.892 1.00 57.31 268 ASN A O 1
ATOM 2080 N N . GLY A 1 269 ? 21.616 9.056 -16.831 1.00 69.12 269 GLY A N 1
ATOM 2081 C CA . GLY A 1 269 ? 21.135 10.401 -16.486 1.00 69.12 269 GLY A CA 1
ATOM 2082 C C . GLY A 1 269 ? 19.622 10.679 -16.499 1.00 69.12 269 GLY A C 1
ATOM 2083 O O . GLY A 1 269 ? 19.243 11.739 -16.002 1.00 69.12 269 GLY A O 1
ATOM 2084 N N . THR A 1 270 ? 18.765 9.786 -17.006 1.00 83.56 270 THR A N 1
ATOM 2085 C CA . THR A 1 270 ? 17.313 10.033 -17.170 1.00 83.56 270 THR A CA 1
ATOM 2086 C C . THR A 1 270 ? 16.446 9.491 -16.031 1.00 83.56 270 THR A C 1
ATOM 2088 O O . THR A 1 270 ? 15.369 10.029 -15.776 1.00 83.56 270 THR A O 1
ATOM 2091 N N . SER A 1 271 ? 16.916 8.491 -15.282 1.00 87.19 271 SER A N 1
ATOM 2092 C CA . SER A 1 271 ? 16.231 7.889 -14.126 1.00 87.19 271 SER A CA 1
ATOM 2093 C C . SER A 1 271 ? 17.164 7.734 -12.915 1.00 87.19 271 SER A C 1
ATOM 2095 O O . SER A 1 271 ? 18.352 8.079 -12.959 1.00 87.19 271 SER A O 1
ATOM 2097 N N . GLY A 1 272 ? 16.607 7.334 -11.774 1.00 87.38 272 GLY A N 1
ATOM 2098 C CA . GLY A 1 272 ? 17.358 7.053 -10.552 1.00 87.38 272 GLY A CA 1
ATOM 2099 C C . GLY A 1 272 ? 16.560 6.196 -9.576 1.00 87.38 272 GLY A C 1
ATOM 2100 O O . GLY A 1 272 ? 15.329 6.259 -9.566 1.00 87.38 272 GLY A O 1
ATOM 2101 N N . CYS A 1 273 ? 17.268 5.416 -8.758 1.00 87.88 273 CYS A N 1
ATOM 2102 C CA . CYS A 1 273 ? 16.672 4.474 -7.817 1.00 87.88 273 CYS A CA 1
ATOM 2103 C C . CYS A 1 273 ? 17.096 4.749 -6.369 1.00 87.88 273 CYS A C 1
ATOM 2105 O O . CYS A 1 273 ? 18.208 5.208 -6.110 1.00 87.88 273 CYS A O 1
ATOM 2107 N N . LYS A 1 274 ? 16.191 4.462 -5.433 1.00 87.31 274 LYS A N 1
ATOM 2108 C CA . LYS A 1 274 ? 16.396 4.477 -3.983 1.00 87.31 274 LYS A CA 1
ATOM 2109 C C . LYS A 1 274 ? 16.284 3.042 -3.472 1.00 87.31 274 LYS A C 1
ATOM 2111 O O . LYS A 1 274 ? 15.396 2.312 -3.910 1.00 87.31 274 LYS A O 1
ATOM 2116 N N . VAL A 1 275 ? 17.161 2.662 -2.550 1.00 84.56 275 VAL A N 1
ATOM 2117 C CA . VAL A 1 275 ? 17.134 1.349 -1.892 1.00 84.56 275 VAL A CA 1
ATOM 2118 C C . VAL A 1 275 ? 16.568 1.518 -0.488 1.00 84.56 275 VAL A C 1
ATOM 2120 O O . VAL A 1 275 ? 17.018 2.382 0.265 1.00 84.56 275 VAL A O 1
ATOM 2123 N N . PHE A 1 276 ? 15.585 0.693 -0.146 1.00 82.19 276 PHE A N 1
ATOM 2124 C CA . PHE A 1 276 ? 15.017 0.575 1.190 1.00 82.19 276 PHE A CA 1
ATOM 2125 C C . PHE A 1 276 ? 15.452 -0.761 1.772 1.00 82.19 276 PHE A C 1
ATOM 2127 O O . PHE A 1 276 ? 15.311 -1.785 1.110 1.00 82.19 276 PHE A O 1
ATOM 2134 N N . VAL A 1 277 ? 15.992 -0.747 2.988 1.00 77.94 277 VAL A N 1
ATOM 2135 C CA . VAL A 1 277 ? 16.528 -1.939 3.655 1.00 77.94 277 VAL A CA 1
ATOM 2136 C C . VAL A 1 277 ? 15.763 -2.173 4.949 1.00 77.94 277 VAL A C 1
ATOM 2138 O O . VAL A 1 277 ? 15.596 -1.249 5.746 1.00 77.94 277 VAL A O 1
ATOM 2141 N N . ASN A 1 278 ? 15.351 -3.415 5.175 1.00 71.25 278 ASN A N 1
ATOM 2142 C CA . ASN A 1 278 ? 14.841 -3.898 6.446 1.00 71.25 278 ASN A CA 1
ATOM 2143 C C . ASN A 1 278 ? 15.808 -4.936 7.011 1.00 71.25 278 ASN A C 1
ATOM 2145 O O . ASN A 1 278 ? 16.063 -5.983 6.412 1.00 71.25 278 ASN A O 1
ATOM 2149 N N . ILE A 1 279 ? 16.365 -4.608 8.172 1.00 64.94 279 ILE A N 1
ATOM 2150 C CA . ILE A 1 279 ? 17.295 -5.459 8.902 1.00 64.94 279 ILE A CA 1
ATOM 2151 C C . ILE A 1 279 ? 16.465 -6.257 9.903 1.00 64.94 279 ILE A C 1
ATOM 2153 O O . ILE A 1 279 ? 16.103 -5.752 10.967 1.00 64.94 279 ILE A O 1
ATOM 2157 N N . SER A 1 280 ? 16.161 -7.507 9.566 1.00 61.53 280 SER A N 1
ATOM 2158 C CA . SER A 1 280 ? 15.490 -8.425 10.483 1.00 61.53 280 SER A CA 1
ATOM 2159 C C . SER A 1 280 ? 16.525 -9.286 11.210 1.00 61.53 280 SER A C 1
ATOM 2161 O O . SER A 1 280 ? 17.363 -9.915 10.5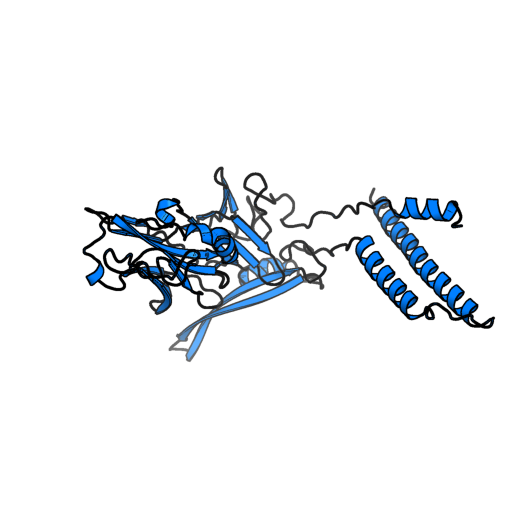73 1.00 61.53 280 SER A O 1
ATOM 2163 N N . THR A 1 281 ? 16.481 -9.231 12.548 1.00 56.44 281 THR A N 1
ATOM 2164 C CA . THR A 1 281 ? 17.140 -10.085 13.565 1.00 56.44 281 THR A CA 1
ATOM 2165 C C . THR A 1 281 ? 18.544 -10.631 13.269 1.00 56.44 281 THR A C 1
ATOM 2167 O O . THR A 1 281 ? 18.754 -11.391 12.331 1.00 56.44 281 THR A O 1
ATOM 2170 N N . SER A 1 282 ? 19.489 -10.376 14.176 1.00 54.22 282 SER A N 1
ATOM 2171 C CA . SER A 1 282 ? 20.775 -11.076 14.192 1.00 54.22 282 SER A CA 1
ATOM 2172 C C . SER A 1 282 ? 20.603 -12.514 14.688 1.00 54.22 282 SER A C 1
ATOM 2174 O O . SER A 1 282 ? 20.253 -12.721 15.853 1.00 54.22 282 SER A O 1
ATOM 2176 N N . THR A 1 283 ? 20.903 -13.507 13.860 1.00 56.78 283 THR A N 1
ATOM 2177 C CA . THR A 1 283 ? 21.232 -14.847 14.357 1.00 56.78 283 THR A CA 1
ATOM 2178 C C . THR A 1 283 ? 22.727 -14.890 14.634 1.00 56.78 283 THR A C 1
ATOM 2180 O O . THR A 1 283 ? 23.523 -14.641 13.731 1.00 56.78 283 THR A O 1
ATOM 2183 N N . ILE A 1 284 ? 23.105 -15.169 15.883 1.00 60.09 284 ILE A N 1
ATOM 2184 C CA . ILE A 1 284 ? 24.495 -15.457 16.245 1.00 60.09 284 ILE A CA 1
ATOM 2185 C C . ILE A 1 284 ? 24.717 -16.935 15.953 1.00 60.09 28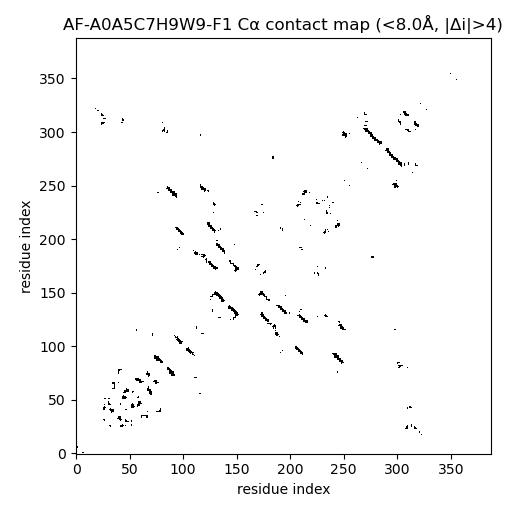4 ILE A C 1
ATOM 2187 O O . ILE A 1 284 ? 24.103 -17.789 16.598 1.00 60.09 284 ILE A O 1
ATOM 2191 N N . ASP A 1 285 ? 25.573 -17.240 14.988 1.00 61.47 285 ASP A N 1
ATOM 2192 C CA . ASP A 1 285 ? 26.080 -18.595 14.836 1.00 61.47 285 ASP A CA 1
ATOM 2193 C C . ASP A 1 285 ? 27.059 -18.881 15.986 1.00 61.47 285 ASP A C 1
ATOM 2195 O O . ASP A 1 285 ? 28.120 -18.269 16.112 1.00 61.47 285 ASP A O 1
ATOM 2199 N N . TYR A 1 286 ? 26.664 -19.807 16.863 1.00 62.81 286 TYR A N 1
ATOM 2200 C CA . TYR A 1 286 ? 27.408 -20.181 18.066 1.00 62.81 286 TYR A CA 1
ATOM 2201 C C . TYR A 1 286 ? 28.787 -20.788 17.757 1.00 62.81 286 TYR A C 1
ATOM 2203 O O . TYR A 1 286 ? 29.676 -20.742 18.605 1.00 62.81 286 TYR A O 1
ATOM 2211 N N . PHE A 1 287 ? 28.983 -21.350 16.560 1.00 73.19 287 PHE A N 1
ATOM 2212 C CA . PHE A 1 287 ? 30.250 -21.974 16.173 1.00 73.19 287 PHE A CA 1
ATOM 2213 C C . PHE A 1 287 ? 31.232 -20.990 15.535 1.00 73.19 287 PHE A C 1
ATOM 2215 O O . PHE A 1 287 ? 32.442 -21.181 15.658 1.00 73.19 287 PHE A O 1
ATOM 2222 N N . THR A 1 288 ? 30.733 -19.942 14.878 1.00 75.12 288 THR A N 1
ATOM 2223 C CA . THR A 1 288 ? 31.561 -18.973 14.140 1.00 75.12 288 THR A CA 1
ATOM 2224 C C . THR A 1 288 ? 31.648 -17.605 14.822 1.00 75.12 288 THR A C 1
ATOM 2226 O O . THR A 1 288 ? 32.498 -16.801 14.448 1.00 75.12 288 THR A O 1
ATOM 2229 N N . ASN A 1 289 ? 30.823 -17.335 15.846 1.00 66.19 289 ASN A N 1
ATOM 2230 C CA . ASN A 1 289 ? 30.604 -15.995 16.411 1.00 66.19 289 ASN A CA 1
ATOM 2231 C C . ASN A 1 289 ? 30.200 -14.952 15.349 1.00 66.19 289 ASN A C 1
ATOM 2233 O O . ASN A 1 289 ? 30.337 -13.748 15.577 1.00 66.19 289 ASN A O 1
ATOM 2237 N N . GLU A 1 290 ? 29.691 -15.388 14.194 1.00 58.38 290 GLU A N 1
ATOM 2238 C CA . GLU A 1 290 ? 29.217 -14.490 13.151 1.00 58.38 290 GLU A CA 1
ATOM 2239 C C . GLU A 1 290 ? 27.752 -14.123 13.398 1.00 58.38 290 GLU A C 1
ATOM 2241 O O . GLU A 1 290 ? 26.874 -14.971 13.582 1.00 58.38 290 GLU A O 1
ATOM 2246 N N . THR A 1 291 ? 27.479 -12.822 13.411 1.00 57.69 291 THR A N 1
ATOM 2247 C CA . THR A 1 291 ? 26.120 -12.287 13.357 1.00 57.69 291 THR A CA 1
ATOM 2248 C C . THR A 1 291 ? 25.662 -12.261 11.906 1.00 57.69 291 THR A C 1
ATOM 2250 O O . THR A 1 291 ? 26.092 -11.396 11.143 1.00 57.69 291 THR A O 1
ATOM 2253 N N . SER A 1 292 ? 24.771 -13.176 11.532 1.00 54.09 292 SER A N 1
ATOM 2254 C CA . SER A 1 292 ? 24.034 -13.088 10.271 1.00 54.09 292 SER A CA 1
ATOM 2255 C C . SER A 1 292 ? 22.784 -12.232 10.471 1.00 54.09 292 SER A C 1
ATOM 2257 O O . SER A 1 292 ? 22.016 -12.456 11.410 1.00 54.09 292 SER A O 1
ATOM 2259 N N . TYR A 1 293 ? 22.601 -11.234 9.611 1.00 57.66 293 TYR A N 1
ATOM 2260 C CA . TYR A 1 293 ? 21.404 -10.401 9.563 1.00 57.66 293 TYR A CA 1
ATOM 2261 C C . TYR A 1 293 ? 20.588 -10.811 8.341 1.00 57.66 293 TYR A C 1
ATOM 2263 O O . TYR A 1 293 ? 21.108 -10.797 7.226 1.00 57.66 293 TYR A O 1
ATOM 2271 N N . ASN A 1 294 ? 19.301 -11.107 8.522 1.00 58.38 294 ASN A N 1
ATOM 2272 C CA . ASN A 1 294 ? 18.397 -11.238 7.385 1.00 58.38 294 ASN A CA 1
ATOM 2273 C C . ASN A 1 294 ? 18.041 -9.831 6.899 1.00 58.38 294 ASN A C 1
ATOM 2275 O O . ASN A 1 294 ? 17.125 -9.181 7.413 1.00 58.38 294 ASN A O 1
ATOM 2279 N N . THR A 1 295 ? 18.804 -9.337 5.930 1.00 64.62 295 THR A N 1
ATOM 2280 C CA . THR A 1 295 ? 18.527 -8.071 5.256 1.00 64.62 295 THR A CA 1
ATOM 2281 C C . THR A 1 295 ? 17.627 -8.328 4.059 1.00 64.62 295 THR A C 1
ATOM 2283 O O . THR A 1 295 ? 18.043 -8.978 3.103 1.00 64.62 295 THR A O 1
ATOM 2286 N N . SER A 1 296 ? 16.405 -7.805 4.100 1.00 74.62 296 SER A N 1
ATOM 2287 C CA . SER A 1 296 ? 15.581 -7.672 2.897 1.00 74.62 296 SER A CA 1
ATOM 2288 C C . SER A 1 296 ? 15.745 -6.257 2.359 1.00 74.62 296 SER A C 1
ATOM 2290 O O . SER A 1 296 ? 15.816 -5.299 3.133 1.00 74.62 296 SER A O 1
ATOM 2292 N N . SER A 1 297 ? 15.853 -6.110 1.043 1.00 82.62 297 SER A N 1
ATOM 2293 C CA . SER A 1 297 ? 16.013 -4.801 0.421 1.00 82.62 297 SER A CA 1
ATOM 2294 C C . SER A 1 297 ? 15.221 -4.700 -0.865 1.00 82.62 297 SER A C 1
ATOM 2296 O O . SER A 1 297 ? 15.301 -5.577 -1.723 1.00 82.62 297 SER A O 1
ATOM 2298 N N . VAL A 1 298 ? 14.496 -3.596 -1.006 1.00 87.62 298 VAL A N 1
ATOM 2299 C CA . VAL A 1 298 ? 13.732 -3.282 -2.210 1.00 87.62 298 VAL A CA 1
ATOM 2300 C C . VAL A 1 298 ? 14.224 -1.996 -2.839 1.00 87.62 298 VAL A C 1
ATOM 2302 O O . VAL A 1 298 ? 14.601 -1.036 -2.161 1.00 87.62 298 VAL A O 1
ATOM 2305 N N . ARG A 1 299 ? 14.171 -1.960 -4.163 1.00 89.25 299 ARG A N 1
ATOM 2306 C CA . ARG A 1 299 ? 14.599 -0.836 -4.976 1.00 89.25 299 ARG A CA 1
ATOM 2307 C C . ARG A 1 299 ? 13.391 -0.169 -5.630 1.00 89.25 299 ARG A C 1
ATOM 2309 O O . ARG A 1 299 ? 12.631 -0.795 -6.372 1.00 89.25 299 ARG A O 1
ATOM 2316 N N . GLN A 1 300 ? 13.225 1.126 -5.373 1.00 91.44 300 GLN A N 1
ATOM 2317 C CA . GLN A 1 300 ? 12.232 1.970 -6.040 1.00 91.44 300 GLN A CA 1
ATOM 2318 C C . GLN A 1 300 ? 12.923 2.910 -7.016 1.00 91.44 300 GLN A C 1
ATOM 2320 O O . GLN A 1 300 ? 13.835 3.638 -6.629 1.00 91.44 300 GLN A O 1
ATOM 2325 N N . CYS A 1 301 ? 12.479 2.933 -8.265 1.00 92.00 301 CYS A N 1
ATOM 2326 C CA . CYS A 1 301 ? 13.057 3.754 -9.315 1.00 92.00 301 CYS A CA 1
ATOM 2327 C C . CYS A 1 301 ? 12.057 4.800 -9.795 1.00 92.00 301 CYS A C 1
ATOM 2329 O O . CYS A 1 301 ? 10.848 4.612 -9.743 1.00 92.00 301 CYS A O 1
ATOM 2331 N N . SER A 1 302 ? 12.577 5.924 -10.277 1.00 92.75 302 SER A N 1
ATOM 2332 C CA . SER A 1 302 ? 11.785 7.033 -10.804 1.00 92.75 302 SER A CA 1
ATOM 2333 C C . SER A 1 302 ? 12.495 7.674 -11.992 1.00 92.75 302 SER A C 1
ATOM 2335 O O . SER A 1 302 ? 13.730 7.712 -12.046 1.00 92.75 302 SER A O 1
ATOM 2337 N N . CYS A 1 303 ? 11.732 8.194 -12.954 1.00 91.62 303 CYS A N 1
ATOM 2338 C CA . CYS A 1 303 ? 12.293 9.100 -13.952 1.00 91.62 303 CYS A CA 1
ATOM 2339 C C . CYS A 1 303 ? 12.698 10.406 -13.264 1.00 91.62 303 CYS A C 1
ATOM 2341 O O . CYS A 1 303 ? 11.971 10.917 -12.413 1.00 91.62 303 CYS A O 1
ATOM 2343 N N . ARG A 1 304 ? 13.853 10.969 -13.626 1.00 90.06 304 ARG A N 1
ATOM 2344 C CA . ARG A 1 304 ? 14.323 12.239 -13.063 1.00 90.06 304 ARG A CA 1
ATOM 2345 C C . ARG A 1 304 ? 13.412 13.388 -13.491 1.00 90.06 304 ARG A C 1
ATOM 2347 O O . ARG A 1 304 ? 12.664 13.305 -14.462 1.00 90.06 304 ARG A O 1
ATOM 2354 N N . ARG A 1 305 ? 13.510 14.516 -12.782 1.00 88.88 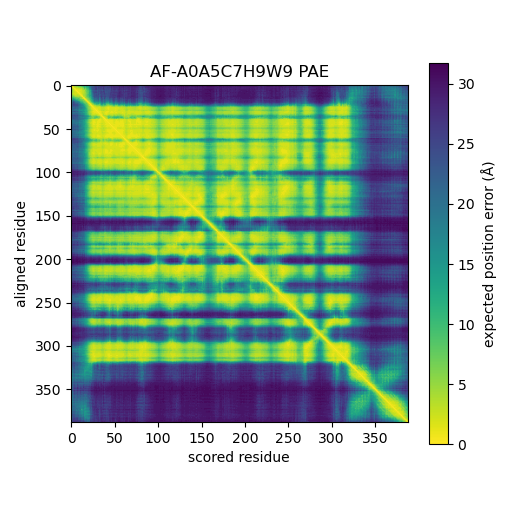305 ARG A N 1
ATOM 2355 C CA . ARG A 1 305 ? 12.786 15.744 -13.147 1.00 88.88 305 ARG A CA 1
ATOM 2356 C C . ARG A 1 305 ? 13.060 16.114 -14.606 1.00 88.88 305 ARG A C 1
ATOM 2358 O O . ARG A 1 305 ? 14.214 16.208 -15.011 1.00 88.88 305 ARG A O 1
ATOM 2365 N N . GLY A 1 306 ? 11.988 16.359 -15.356 1.00 85.38 306 GLY A N 1
ATOM 2366 C CA . GLY A 1 306 ? 12.058 16.642 -16.791 1.00 85.38 306 GLY A CA 1
ATOM 2367 C C . GLY A 1 306 ? 11.958 15.405 -17.684 1.00 85.38 306 GLY A C 1
ATOM 2368 O O . GLY A 1 306 ? 11.983 15.573 -18.895 1.00 85.38 306 GLY A O 1
ATOM 2369 N N . TYR A 1 307 ? 11.795 14.207 -17.118 1.00 86.88 307 TYR A N 1
ATOM 2370 C CA . TYR A 1 307 ? 11.556 12.964 -17.850 1.00 86.88 307 TYR A CA 1
ATOM 2371 C C . TYR A 1 307 ? 10.211 12.335 -17.451 1.00 86.88 307 TYR A C 1
ATOM 2373 O O . TYR A 1 307 ? 9.702 12.580 -16.354 1.00 86.88 307 TYR A O 1
ATOM 2381 N N . GLU A 1 308 ? 9.626 11.545 -18.347 1.00 89.00 308 GLU A N 1
ATOM 2382 C CA . GLU A 1 308 ? 8.410 10.750 -18.142 1.00 89.00 308 GLU A CA 1
ATOM 2383 C C . GLU A 1 308 ? 8.499 9.382 -18.808 1.00 89.00 308 GLU A C 1
ATOM 2385 O O . GLU A 1 308 ? 9.359 9.153 -19.652 1.00 89.00 308 GLU A O 1
ATOM 2390 N N . GLY A 1 309 ? 7.602 8.481 -18.416 1.00 90.75 309 GLY A N 1
ATOM 2391 C CA . GLY A 1 309 ? 7.634 7.079 -18.810 1.00 90.75 309 GLY A CA 1
ATOM 2392 C C . GLY A 1 309 ? 7.919 6.185 -17.621 1.00 90.75 309 GLY A C 1
ATOM 2393 O O . GLY A 1 309 ? 7.522 6.501 -16.496 1.00 90.75 309 GLY A O 1
ATOM 2394 N N . ASN A 1 310 ? 8.570 5.059 -17.877 1.00 92.69 310 ASN A N 1
ATOM 2395 C CA . ASN A 1 310 ? 8.755 4.017 -16.886 1.00 92.69 310 ASN A CA 1
ATOM 2396 C C . ASN A 1 310 ? 10.246 3.732 -16.638 1.00 92.69 310 ASN A C 1
ATOM 2398 O O . ASN A 1 310 ? 10.934 3.244 -17.534 1.00 92.69 310 ASN A O 1
ATOM 2402 N N . PRO A 1 311 ? 10.760 3.984 -15.422 1.00 91.44 311 PRO A N 1
ATOM 2403 C CA . PRO A 1 311 ? 12.178 3.818 -15.091 1.00 91.44 311 PRO A CA 1
ATOM 2404 C C . PRO A 1 311 ? 12.646 2.359 -15.017 1.00 91.44 311 PRO A C 1
ATOM 2406 O O . PRO A 1 311 ? 13.849 2.120 -14.905 1.00 91.44 311 PRO A O 1
ATOM 2409 N N . TYR A 1 312 ? 11.718 1.402 -15.049 1.00 90.44 312 TYR A N 1
ATOM 2410 C CA . TYR A 1 312 ? 11.994 -0.033 -15.012 1.00 90.44 312 TYR A CA 1
ATOM 2411 C C . TYR A 1 312 ? 12.091 -0.657 -16.412 1.00 90.44 312 TYR A C 1
ATOM 2413 O O . TYR A 1 312 ? 12.375 -1.845 -16.537 1.00 90.44 312 TYR A O 1
ATOM 2421 N N . LEU A 1 313 ? 11.849 0.128 -17.466 1.00 89.12 313 LEU A N 1
ATOM 2422 C CA . LEU A 1 313 ? 12.067 -0.276 -18.852 1.00 89.12 313 LEU A CA 1
ATOM 2423 C C . LEU A 1 313 ? 13.401 0.281 -19.360 1.00 89.12 313 LEU A C 1
ATOM 2425 O O . LEU A 1 313 ? 13.791 1.404 -19.026 1.00 89.12 313 LEU A O 1
ATOM 2429 N N . LEU A 1 314 ? 14.071 -0.484 -20.225 1.00 82.94 314 LEU A N 1
ATOM 2430 C CA . LEU A 1 314 ? 15.250 -0.012 -20.954 1.00 82.94 314 LEU A CA 1
ATOM 2431 C C . LEU A 1 314 ? 14.881 1.231 -21.766 1.00 82.94 314 LEU A C 1
ATOM 2433 O O . LEU A 1 314 ? 13.939 1.193 -22.555 1.00 82.94 314 LEU A O 1
ATOM 2437 N N . GLN A 1 315 ? 15.603 2.333 -21.537 1.00 80.50 315 GLN A N 1
ATOM 2438 C CA . GLN A 1 315 ? 15.312 3.644 -22.136 1.00 80.50 315 GLN A CA 1
ATOM 2439 C C . GLN A 1 315 ? 13.852 4.106 -21.931 1.00 80.50 315 GLN A C 1
ATOM 2441 O O . GLN A 1 315 ? 13.310 4.864 -22.728 1.00 80.50 315 GLN A O 1
ATOM 2446 N N . GLY A 1 316 ? 13.201 3.679 -20.844 1.00 86.31 316 GLY A N 1
ATOM 2447 C CA . GLY A 1 316 ? 11.787 3.973 -20.610 1.00 86.31 316 GLY A CA 1
ATOM 2448 C C . GLY A 1 316 ? 11.489 5.393 -20.128 1.00 86.31 316 GLY A C 1
ATOM 2449 O O . GLY A 1 316 ? 10.329 5.789 -20.127 1.00 86.31 316 GLY A O 1
ATOM 2450 N N . CYS A 1 317 ? 12.504 6.167 -19.726 1.00 89.50 317 CYS A N 1
ATOM 2451 C CA . CYS A 1 317 ? 12.349 7.565 -19.318 1.00 89.50 317 CYS A CA 1
ATOM 2452 C C . CYS A 1 317 ? 12.760 8.517 -20.447 1.00 89.50 317 CYS A C 1
ATOM 2454 O O . CYS A 1 317 ? 13.949 8.754 -20.668 1.00 89.50 317 CYS A O 1
ATOM 2456 N N . ASN A 1 318 ? 11.769 9.125 -21.092 1.00 86.25 318 ASN A N 1
ATOM 2457 C CA . ASN A 1 318 ? 11.937 10.070 -22.190 1.00 86.25 318 ASN A CA 1
ATOM 2458 C C . ASN A 1 318 ? 11.795 11.512 -21.706 1.00 86.25 318 ASN A C 1
ATOM 2460 O O . ASN A 1 318 ? 11.058 11.800 -20.764 1.00 86.25 318 ASN A O 1
ATOM 2464 N N . GLY A 1 319 ? 12.530 12.436 -22.324 1.00 80.19 319 GLY A N 1
ATOM 2465 C CA . GLY A 1 319 ? 12.472 13.848 -21.954 1.00 80.19 319 GLY A CA 1
ATOM 2466 C C . GLY A 1 319 ? 11.081 14.428 -22.206 1.00 80.19 319 GLY A C 1
ATOM 2467 O O . GLY A 1 319 ? 10.561 14.326 -23.315 1.00 80.19 319 GLY A O 1
ATOM 2468 N N . LYS A 1 320 ? 10.500 15.093 -21.202 1.00 70.62 320 LYS A N 1
ATOM 2469 C CA . LYS A 1 320 ? 9.283 15.885 -21.377 1.00 70.62 320 LYS A CA 1
ATOM 2470 C C . LYS A 1 320 ? 9.594 17.022 -22.338 1.00 70.62 320 LYS A C 1
ATOM 2472 O O . LYS A 1 320 ? 10.305 17.967 -21.983 1.00 70.62 320 LYS A O 1
ATOM 2477 N N . LEU A 1 321 ? 9.037 16.963 -23.543 1.00 60.38 321 LEU A N 1
ATOM 2478 C CA . LEU A 1 321 ? 8.974 18.132 -24.407 1.00 60.38 321 LEU A CA 1
ATOM 2479 C C . LEU A 1 321 ? 8.064 19.147 -23.715 1.00 60.38 321 LEU A C 1
ATOM 2481 O O . LEU A 1 321 ? 6.842 19.041 -23.752 1.00 60.38 321 LEU A O 1
ATOM 2485 N N . LEU A 1 322 ? 8.660 20.135 -23.045 1.00 55.47 322 LEU A N 1
ATOM 2486 C CA . LEU A 1 322 ? 7.908 21.320 -22.658 1.00 55.47 322 LEU A CA 1
ATOM 2487 C C . LEU A 1 322 ? 7.347 21.921 -23.951 1.00 55.47 322 LEU A C 1
ATOM 2489 O O . LEU A 1 322 ? 8.141 22.181 -24.863 1.00 55.47 322 LEU A O 1
ATOM 2493 N N . PRO A 1 323 ? 6.025 22.159 -24.049 1.00 55.50 323 PRO A N 1
ATOM 2494 C CA . PRO A 1 323 ? 5.466 22.871 -25.184 1.00 55.50 323 PRO A CA 1
ATOM 2495 C C . PRO A 1 323 ? 6.292 24.137 -25.396 1.00 55.50 323 PRO A C 1
ATOM 2497 O O . PRO A 1 323 ? 6.504 24.905 -24.450 1.00 55.50 323 PRO A O 1
ATOM 2500 N N . LEU A 1 324 ? 6.805 24.337 -26.614 1.00 50.34 324 LEU A N 1
ATOM 2501 C CA . LEU A 1 324 ? 7.649 25.487 -26.966 1.00 50.34 324 LEU A CA 1
ATOM 2502 C C . LEU A 1 324 ? 7.003 26.812 -26.519 1.00 50.34 324 LEU A C 1
ATOM 2504 O O . LEU A 1 324 ? 7.704 27.738 -26.109 1.00 50.34 324 LEU A O 1
ATOM 2508 N N . GLU A 1 325 ? 5.669 26.854 -26.485 1.00 47.59 325 GLU A N 1
ATOM 2509 C CA . GLU A 1 325 ? 4.853 27.940 -25.944 1.00 47.59 325 GLU A CA 1
ATOM 2510 C C . GLU A 1 325 ? 5.164 28.305 -24.482 1.00 47.59 325 GLU A C 1
ATOM 2512 O O . GLU A 1 325 ? 5.205 29.490 -24.153 1.00 47.59 325 GLU A O 1
ATOM 2517 N N . ILE A 1 326 ? 5.425 27.337 -23.593 1.00 52.41 326 ILE A N 1
ATOM 2518 C CA . ILE A 1 326 ? 5.719 27.584 -22.168 1.00 52.41 326 ILE A CA 1
ATOM 2519 C C . ILE A 1 326 ? 7.114 28.201 -22.011 1.00 52.41 326 ILE A C 1
ATOM 2521 O O . ILE A 1 326 ? 7.282 29.202 -21.308 1.00 52.41 326 ILE A O 1
ATOM 2525 N N . LEU A 1 327 ? 8.111 27.650 -22.711 1.00 53.12 327 LEU A N 1
ATOM 2526 C CA . LEU A 1 327 ? 9.486 28.163 -22.702 1.00 53.12 327 LEU A CA 1
ATOM 2527 C C . LEU A 1 327 ? 9.579 29.558 -23.338 1.00 53.12 327 LEU A C 1
ATOM 2529 O O . LEU A 1 327 ? 10.333 30.417 -22.864 1.00 53.12 327 LEU A O 1
ATOM 2533 N N . MET A 1 328 ? 8.773 29.820 -24.368 1.00 51.75 328 MET A N 1
ATOM 2534 C CA . MET A 1 328 ? 8.688 31.134 -25.005 1.00 51.75 328 MET A CA 1
ATOM 2535 C C . MET A 1 328 ? 7.916 32.134 -24.170 1.00 51.75 328 MET A C 1
ATOM 2537 O O . MET A 1 328 ? 8.389 33.255 -24.032 1.00 51.75 328 MET A O 1
ATOM 2541 N N . ASN A 1 329 ? 6.799 31.756 -23.548 1.00 53.50 329 ASN A N 1
ATOM 2542 C CA . ASN A 1 329 ? 6.077 32.654 -22.651 1.00 53.50 329 ASN A CA 1
ATOM 2543 C C . ASN A 1 329 ? 6.941 33.067 -21.459 1.00 53.50 329 ASN A C 1
ATOM 2545 O O . ASN A 1 329 ? 6.942 34.242 -21.094 1.00 53.50 329 ASN A O 1
ATOM 2549 N N . ALA A 1 330 ? 7.718 32.147 -20.883 1.00 54.31 330 ALA A N 1
ATOM 2550 C CA . ALA A 1 330 ? 8.671 32.470 -19.824 1.00 54.31 330 ALA A CA 1
ATOM 2551 C C . ALA A 1 330 ? 9.781 33.418 -20.316 1.00 54.31 330 ALA A C 1
ATOM 2553 O O . ALA A 1 330 ? 10.032 34.452 -19.693 1.00 54.31 330 ALA A O 1
ATOM 2554 N N . SER A 1 331 ? 10.398 33.119 -21.464 1.00 55.94 331 SER A N 1
ATOM 2555 C CA . SER A 1 331 ? 11.482 33.937 -22.033 1.00 55.94 331 SER A CA 1
ATOM 2556 C C . SER A 1 331 ? 11.009 35.325 -22.486 1.00 55.94 331 SER A C 1
ATOM 2558 O O . SER A 1 331 ? 11.672 36.333 -22.232 1.00 55.94 331 SER A O 1
ATOM 2560 N N . LEU A 1 332 ? 9.830 35.400 -23.107 1.00 53.19 332 LEU A N 1
ATOM 2561 C CA . LEU A 1 332 ? 9.198 36.639 -23.547 1.00 53.19 332 LEU A CA 1
ATOM 2562 C C . LEU A 1 332 ? 8.764 37.475 -22.340 1.00 53.19 332 LEU A C 1
ATOM 2564 O O . LEU A 1 332 ? 9.027 38.674 -22.320 1.00 53.19 332 LEU A O 1
ATOM 2568 N N . ARG A 1 333 ? 8.171 36.864 -21.299 1.00 55.22 333 ARG A N 1
ATOM 2569 C CA . ARG A 1 333 ? 7.840 37.563 -20.042 1.00 55.22 333 ARG A CA 1
ATOM 2570 C C . ARG A 1 333 ? 9.087 38.113 -19.364 1.00 55.22 333 ARG A C 1
ATOM 2572 O O . ARG A 1 333 ? 9.059 39.256 -18.917 1.00 55.22 333 ARG A O 1
ATOM 2579 N N . TYR A 1 334 ? 10.175 37.348 -19.320 1.00 60.38 334 TYR A N 1
ATOM 2580 C CA . TYR A 1 334 ? 11.444 37.793 -18.747 1.00 60.38 334 TYR A CA 1
ATOM 2581 C C . TYR A 1 334 ? 12.027 39.005 -19.494 1.00 60.38 334 TYR A C 1
ATOM 2583 O O . TYR A 1 334 ? 12.393 40.007 -18.872 1.00 60.38 334 TYR A O 1
ATOM 2591 N N . GLU A 1 335 ? 12.056 38.972 -20.829 1.00 57.31 335 GLU A N 1
ATOM 2592 C CA . GLU A 1 335 ? 12.554 40.103 -21.622 1.00 57.31 335 GLU A CA 1
ATOM 2593 C C . GLU A 1 335 ? 11.594 41.307 -21.615 1.00 57.31 335 GLU A C 1
ATOM 2595 O O . GLU A 1 335 ? 12.053 42.445 -21.506 1.00 57.31 335 GLU A O 1
ATOM 2600 N N . LEU A 1 336 ? 10.270 41.099 -21.612 1.00 52.69 336 LEU A N 1
ATOM 2601 C CA . LEU A 1 336 ? 9.275 42.168 -21.426 1.00 52.69 336 LEU A CA 1
ATOM 2602 C C . LEU A 1 336 ? 9.388 42.822 -20.041 1.00 52.69 336 LEU A C 1
ATOM 2604 O O . LEU A 1 336 ? 9.253 44.041 -19.922 1.00 52.69 336 LEU A O 1
ATOM 2608 N N . HIS A 1 337 ? 9.684 42.045 -18.996 1.00 54.19 337 HIS A N 1
ATOM 2609 C CA . HIS A 1 337 ? 9.925 42.566 -17.651 1.00 54.19 337 HIS A CA 1
ATOM 2610 C C . HIS A 1 337 ? 11.209 43.408 -17.596 1.00 54.19 337 HIS A C 1
ATOM 2612 O O . HIS A 1 337 ? 11.212 44.496 -17.013 1.00 54.19 337 HIS A O 1
ATOM 2618 N N . LYS A 1 338 ? 12.293 42.973 -18.256 1.00 56.00 338 LYS A N 1
ATOM 2619 C CA . LYS A 1 338 ? 13.499 43.802 -18.449 1.00 56.00 338 LYS A CA 1
ATOM 2620 C C . LYS A 1 338 ? 13.219 45.072 -19.246 1.00 56.00 338 LYS A C 1
ATOM 2622 O O . LYS A 1 338 ? 13.870 46.087 -19.005 1.00 56.00 338 LYS A O 1
ATOM 2627 N N . TRP A 1 339 ? 12.285 45.020 -20.192 1.00 51.03 339 TRP A N 1
ATOM 2628 C CA . TRP A 1 339 ? 11.881 46.168 -20.998 1.00 51.03 339 TRP A CA 1
ATOM 2629 C C . TRP A 1 339 ? 11.102 47.196 -20.167 1.00 51.03 339 TRP A C 1
ATOM 2631 O O . TRP A 1 339 ? 11.455 48.374 -20.179 1.00 51.03 339 TRP A O 1
ATOM 2641 N N . LYS A 1 340 ? 10.124 46.750 -19.363 1.00 51.78 340 LYS A N 1
ATOM 2642 C CA . LYS A 1 340 ? 9.364 47.600 -18.425 1.00 51.78 340 LYS A CA 1
ATOM 2643 C C . LYS A 1 340 ? 10.261 48.306 -17.405 1.00 51.78 340 LYS A C 1
ATOM 2645 O O . LYS A 1 340 ? 10.068 49.489 -17.164 1.00 51.78 340 LYS A O 1
ATOM 2650 N N . LEU A 1 341 ? 11.272 47.618 -16.868 1.00 50.09 341 LEU A N 1
ATOM 2651 C CA . LEU A 1 341 ? 12.236 48.195 -15.916 1.00 50.09 341 LEU A CA 1
ATOM 2652 C C . LEU A 1 341 ? 13.177 49.252 -16.529 1.00 50.09 341 LEU A C 1
ATOM 2654 O O . LEU A 1 341 ? 13.913 49.906 -15.798 1.00 50.09 341 LEU A O 1
ATOM 2658 N N . ARG A 1 342 ? 13.200 49.405 -17.860 1.00 49.81 342 ARG A N 1
ATOM 2659 C CA . ARG A 1 342 ? 14.085 50.344 -18.575 1.00 49.81 342 ARG A CA 1
ATOM 2660 C C . ARG A 1 342 ? 13.341 51.491 -19.259 1.00 49.81 342 ARG A C 1
ATOM 2662 O O . ARG A 1 342 ? 13.988 52.308 -19.916 1.00 49.81 342 ARG A O 1
ATOM 2669 N N . LEU A 1 343 ? 12.016 51.561 -19.130 1.00 43.94 343 LEU A N 1
ATOM 2670 C CA . LEU A 1 343 ? 11.244 52.711 -19.593 1.00 43.94 343 LEU A CA 1
ATOM 2671 C C . LEU A 1 343 ? 11.326 53.831 -18.543 1.00 43.94 343 LEU A C 1
ATOM 2673 O O . LEU A 1 343 ? 11.117 53.560 -17.361 1.00 43.94 343 LEU A O 1
ATOM 2677 N N . PRO A 1 344 ? 11.632 55.080 -18.937 1.00 46.78 344 PRO A N 1
ATOM 2678 C CA . PRO A 1 344 ? 11.549 56.204 -18.017 1.00 46.78 344 PRO A CA 1
ATOM 2679 C C . PRO A 1 344 ? 10.082 56.456 -17.616 1.00 46.78 344 PRO A C 1
ATOM 2681 O O . PRO A 1 344 ? 9.174 56.131 -18.390 1.00 46.78 344 PRO A O 1
ATOM 2684 N N . PRO A 1 345 ? 9.829 57.028 -16.426 1.00 47.31 345 PRO A N 1
ATOM 2685 C CA . PRO A 1 345 ? 8.476 57.316 -15.961 1.00 47.31 345 PRO A CA 1
ATOM 2686 C C . PRO A 1 345 ? 7.732 58.259 -16.926 1.00 47.31 345 PRO A C 1
ATOM 2688 O O . PRO A 1 345 ? 8.363 59.058 -17.633 1.00 47.31 345 PRO A O 1
ATOM 2691 N N . PRO A 1 346 ? 6.390 58.177 -16.979 1.00 39.91 346 PRO A N 1
ATOM 2692 C CA . PRO A 1 346 ? 5.588 59.012 -17.866 1.00 39.91 346 PRO A CA 1
ATOM 2693 C C . PRO A 1 346 ? 5.821 60.497 -17.548 1.00 39.91 346 PRO A C 1
ATOM 2695 O O . PRO A 1 346 ? 5.610 60.936 -16.422 1.00 39.91 346 PRO A O 1
ATOM 2698 N N . GLY A 1 347 ? 6.297 61.254 -18.544 1.00 49.72 347 GLY A N 1
ATOM 2699 C CA . GLY A 1 347 ? 6.625 62.684 -18.427 1.00 49.72 347 GLY A CA 1
ATOM 2700 C C . GLY A 1 347 ? 8.061 63.062 -18.819 1.00 49.72 347 GLY A C 1
ATOM 2701 O O . GLY A 1 347 ? 8.356 64.243 -18.982 1.00 49.72 347 GLY A O 1
ATOM 2702 N N . TYR A 1 348 ? 8.956 62.092 -19.030 1.00 45.50 348 TYR A N 1
ATOM 2703 C CA . TYR A 1 348 ? 10.355 62.369 -19.377 1.00 45.50 348 TYR A CA 1
ATOM 2704 C C . TYR A 1 348 ? 10.552 62.597 -20.894 1.00 45.50 348 TYR A C 1
ATOM 2706 O O . TYR A 1 348 ? 10.339 61.682 -21.691 1.00 45.50 348 TYR A O 1
ATOM 2714 N N . ARG A 1 349 ? 10.990 63.796 -21.319 1.00 49.94 349 ARG A N 1
ATOM 2715 C CA . ARG A 1 349 ? 11.422 64.073 -22.711 1.00 49.94 349 ARG A CA 1
ATOM 2716 C C . ARG A 1 349 ? 12.940 63.876 -22.847 1.00 49.94 349 ARG A C 1
ATOM 2718 O O . ARG A 1 349 ? 13.685 64.608 -22.200 1.00 49.94 349 ARG A O 1
ATOM 2725 N N . PRO A 1 350 ? 13.428 62.937 -23.677 1.00 47.72 350 PRO A N 1
ATOM 2726 C CA . PRO A 1 350 ? 14.861 62.686 -23.793 1.00 47.72 350 PRO A CA 1
ATOM 2727 C C . PRO A 1 350 ? 15.532 63.583 -24.845 1.00 47.72 350 PRO A C 1
ATOM 2729 O O . PRO A 1 350 ? 14.996 63.786 -25.935 1.00 47.72 350 PRO A O 1
ATOM 2732 N N . SER A 1 351 ? 16.748 64.052 -2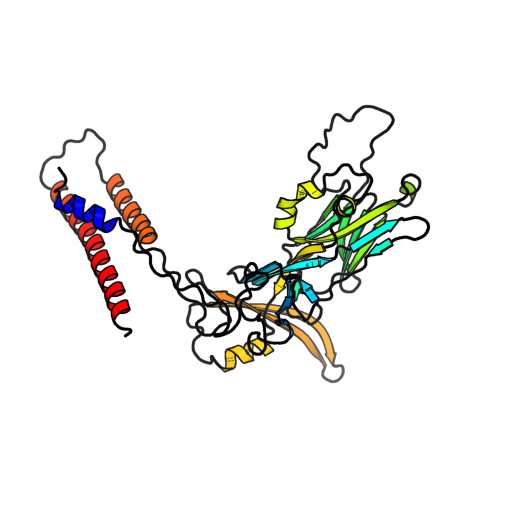4.548 1.00 45.53 351 SER A N 1
ATOM 2733 C CA . SER A 1 351 ? 17.660 64.627 -25.538 1.00 45.53 351 SER A CA 1
ATOM 2734 C C . SER A 1 351 ? 18.273 63.524 -26.413 1.00 45.53 351 SER A C 1
ATOM 2736 O O . SER A 1 351 ? 18.540 62.395 -25.987 1.00 45.53 351 SER A O 1
ATOM 2738 N N . THR A 1 352 ? 18.409 63.835 -27.695 1.00 56.66 352 THR A N 1
ATOM 2739 C CA . THR A 1 352 ? 18.674 62.911 -28.798 1.00 56.66 352 THR A CA 1
ATOM 2740 C C . THR A 1 352 ? 20.036 62.199 -28.724 1.00 56.66 352 THR A C 1
ATOM 2742 O O . THR A 1 352 ? 21.016 62.734 -28.221 1.00 56.66 352 THR A O 1
ATOM 2745 N N . HIS A 1 353 ? 20.067 60.992 -29.313 1.00 49.91 353 HIS A N 1
ATOM 2746 C CA . HIS A 1 353 ? 21.193 60.116 -29.713 1.00 49.91 353 HIS A CA 1
ATOM 2747 C C . HIS A 1 353 ? 21.543 58.865 -28.882 1.00 49.91 353 HIS A C 1
ATOM 2749 O O . HIS A 1 353 ? 21.812 57.828 -29.495 1.00 49.91 353 HIS A O 1
ATOM 2755 N N . LYS A 1 354 ? 21.508 58.859 -27.541 1.00 47.41 354 LYS A N 1
ATOM 2756 C CA . LYS A 1 354 ? 21.923 57.650 -26.776 1.00 47.41 354 LYS A CA 1
ATOM 2757 C C . LYS A 1 354 ? 20.820 56.594 -26.592 1.00 47.41 354 LYS A C 1
ATOM 2759 O O . LYS A 1 354 ? 21.123 55.401 -26.625 1.00 47.41 354 LYS A O 1
ATOM 2764 N N . LEU A 1 355 ? 19.546 56.988 -26.492 1.00 45.22 355 LEU A N 1
ATOM 2765 C CA . LEU A 1 355 ? 18.431 56.034 -26.343 1.00 45.22 355 LEU A CA 1
ATOM 2766 C C . LEU A 1 355 ? 18.132 55.229 -27.622 1.00 45.22 355 LEU A C 1
ATOM 2768 O O . LEU A 1 355 ? 17.815 54.043 -27.533 1.00 45.22 355 LEU A O 1
ATOM 2772 N N . GLY A 1 356 ? 18.316 55.820 -28.808 1.00 40.84 356 GLY A N 1
ATOM 2773 C CA . GLY A 1 356 ? 18.048 55.152 -30.090 1.00 40.84 356 GLY A CA 1
ATOM 2774 C C . GLY A 1 356 ? 18.928 53.920 -30.338 1.00 40.84 356 GLY A C 1
ATOM 2775 O O . GLY A 1 356 ? 18.435 52.889 -30.790 1.00 40.84 356 GLY A O 1
ATOM 2776 N N . ARG A 1 357 ? 20.215 53.965 -29.958 1.00 44.44 357 ARG A N 1
ATOM 2777 C CA . ARG A 1 357 ? 21.128 52.811 -30.096 1.00 44.44 357 ARG A CA 1
ATOM 2778 C C . ARG A 1 357 ? 20.786 51.661 -29.144 1.00 44.44 357 ARG A C 1
ATOM 2780 O O . ARG A 1 357 ? 20.946 50.506 -29.527 1.00 44.44 357 ARG A O 1
ATOM 2787 N N . SER A 1 358 ? 20.304 51.958 -27.935 1.00 46.84 358 SER A N 1
ATOM 2788 C CA . SER A 1 358 ? 19.847 50.937 -26.978 1.00 46.84 358 SER A CA 1
ATOM 2789 C C . SER A 1 358 ? 18.577 50.245 -27.488 1.00 46.84 358 SER A C 1
ATOM 2791 O O . SER A 1 358 ? 18.502 49.020 -27.532 1.00 46.84 358 SER A O 1
ATOM 2793 N N . TYR A 1 359 ? 17.628 51.027 -28.008 1.00 41.81 359 TYR A N 1
ATOM 2794 C CA . TYR A 1 359 ? 16.370 50.519 -28.556 1.00 41.81 359 TYR A CA 1
ATOM 2795 C C . TYR A 1 359 ? 16.574 49.609 -29.783 1.00 41.81 359 TYR A C 1
ATOM 2797 O O . TYR A 1 359 ? 16.008 48.517 -29.859 1.00 41.81 359 TYR A O 1
ATOM 2805 N N . VAL A 1 360 ? 17.448 50.005 -30.719 1.00 48.00 360 VAL A N 1
ATOM 2806 C CA . VAL A 1 360 ? 17.781 49.210 -31.920 1.00 48.00 360 VAL A CA 1
ATOM 2807 C C . VAL A 1 360 ? 18.521 47.913 -31.559 1.00 48.00 360 VAL A C 1
ATOM 2809 O O . VAL A 1 360 ? 18.241 46.859 -32.132 1.00 48.00 360 VAL A O 1
ATOM 2812 N N . ARG A 1 361 ? 19.422 47.952 -30.568 1.00 50.34 361 ARG A N 1
ATOM 2813 C CA . ARG A 1 361 ? 20.189 46.777 -30.119 1.00 50.34 361 ARG A CA 1
ATOM 2814 C C . ARG A 1 361 ? 19.293 45.732 -29.431 1.00 50.34 361 ARG A C 1
ATOM 2816 O O . ARG A 1 361 ? 19.500 44.534 -29.622 1.00 50.34 361 ARG A O 1
ATOM 2823 N N . HIS A 1 362 ? 18.262 46.164 -28.702 1.00 47.06 362 HIS A N 1
ATOM 2824 C CA . HIS A 1 362 ? 17.263 45.273 -28.095 1.00 47.06 362 HIS A CA 1
ATOM 2825 C C . HIS A 1 362 ? 16.263 44.717 -29.113 1.00 47.06 362 HIS A C 1
ATOM 2827 O O . HIS A 1 362 ? 15.932 43.536 -29.037 1.00 47.06 362 HIS A O 1
ATOM 2833 N N . ARG A 1 363 ? 15.863 45.506 -30.122 1.00 46.41 363 ARG A N 1
ATOM 2834 C CA . ARG A 1 363 ? 15.058 45.019 -31.258 1.00 46.41 363 ARG A CA 1
ATOM 2835 C C . ARG A 1 363 ? 15.782 43.907 -32.022 1.00 46.41 363 ARG A C 1
ATOM 2837 O O . ARG A 1 363 ? 15.159 42.902 -32.337 1.00 46.41 363 ARG A O 1
ATOM 2844 N N . HIS A 1 364 ? 17.095 44.035 -32.234 1.00 50.34 364 HIS A N 1
ATOM 2845 C CA . HIS A 1 364 ? 17.923 42.970 -32.814 1.00 50.34 364 HIS A CA 1
ATOM 2846 C C . HIS A 1 364 ? 17.997 41.711 -31.939 1.00 50.34 364 HIS A C 1
ATOM 2848 O O . HIS A 1 364 ? 18.051 40.609 -32.478 1.00 50.34 364 HIS A O 1
ATOM 2854 N N . ARG A 1 365 ? 17.992 41.840 -30.604 1.00 51.41 365 ARG A N 1
ATOM 2855 C CA . ARG A 1 365 ? 17.959 40.679 -29.695 1.00 51.41 365 ARG A CA 1
ATOM 2856 C C . ARG A 1 365 ? 16.620 39.950 -29.739 1.00 51.41 365 ARG A C 1
ATOM 2858 O O . ARG A 1 365 ? 16.626 38.734 -29.868 1.00 51.41 365 ARG A O 1
ATOM 2865 N N . LEU A 1 366 ? 15.505 40.679 -29.721 1.00 49.66 366 LEU A N 1
ATOM 2866 C CA . LEU A 1 366 ? 14.173 40.106 -29.952 1.00 49.66 366 LEU A CA 1
ATOM 2867 C C . LEU A 1 366 ? 14.102 39.412 -31.319 1.00 49.66 366 LEU A C 1
ATOM 2869 O O . LEU A 1 366 ? 13.649 38.278 -31.402 1.00 49.66 366 LEU A O 1
ATOM 2873 N N . TRP A 1 367 ? 14.645 40.034 -32.370 1.00 48.69 367 TRP A N 1
ATOM 2874 C CA . TRP A 1 367 ? 14.722 39.426 -33.702 1.00 48.69 367 TRP A CA 1
ATOM 2875 C C . TRP A 1 367 ? 15.587 38.161 -33.742 1.00 48.69 367 TRP A C 1
ATOM 2877 O O . TRP A 1 367 ? 15.235 37.217 -34.437 1.00 48.69 367 TRP A O 1
ATOM 2887 N N . ARG A 1 368 ? 16.688 38.101 -32.982 1.00 53.38 368 ARG A N 1
ATOM 2888 C CA . ARG A 1 368 ? 17.514 36.888 -32.847 1.00 53.38 368 ARG A CA 1
ATOM 2889 C C . ARG A 1 368 ? 16.789 35.770 -32.104 1.00 53.38 368 ARG A C 1
ATOM 2891 O O . ARG A 1 368 ? 16.922 34.625 -32.509 1.00 53.38 368 ARG A O 1
ATOM 2898 N N . ILE A 1 369 ? 16.015 36.092 -31.067 1.00 54.53 369 ILE A N 1
ATOM 2899 C CA . ILE A 1 369 ? 15.185 35.112 -30.347 1.00 54.53 369 ILE A CA 1
ATOM 2900 C C . ILE A 1 369 ? 14.111 34.550 -31.287 1.00 54.53 369 ILE A C 1
ATOM 2902 O O . ILE A 1 369 ? 13.951 33.338 -31.381 1.00 54.53 369 ILE A O 1
ATOM 2906 N N . VAL A 1 370 ? 13.449 35.419 -32.056 1.00 51.41 370 VAL A N 1
ATOM 2907 C CA . VAL A 1 370 ? 12.472 35.007 -33.074 1.00 51.41 370 VAL A CA 1
ATOM 2908 C C . VAL A 1 370 ? 13.144 34.206 -34.199 1.00 51.41 370 VAL A C 1
ATOM 2910 O O . VAL A 1 370 ? 12.614 33.191 -34.622 1.00 51.41 370 VAL A O 1
ATOM 2913 N N . SER A 1 371 ? 14.340 34.582 -34.655 1.00 51.78 371 SER A N 1
ATOM 2914 C CA . SER A 1 371 ? 15.062 33.835 -35.703 1.00 51.78 371 SER A CA 1
ATOM 2915 C C . SER A 1 371 ? 15.542 32.462 -35.218 1.00 51.78 371 SER A C 1
ATOM 2917 O O . SER A 1 371 ? 15.492 31.493 -35.969 1.00 51.78 371 SER A O 1
ATOM 2919 N N . ALA A 1 372 ? 15.967 32.352 -33.956 1.00 53.44 372 ALA A N 1
ATOM 2920 C CA . ALA A 1 372 ? 16.318 31.075 -33.336 1.00 53.44 372 ALA A CA 1
ATOM 2921 C C . ALA A 1 372 ? 15.094 30.153 -33.200 1.00 53.44 372 ALA A C 1
ATOM 2923 O O . ALA A 1 372 ? 15.227 28.946 -33.378 1.00 53.44 372 ALA A O 1
ATOM 2924 N N . TYR A 1 373 ? 13.903 30.717 -32.959 1.00 51.50 373 TYR A N 1
ATOM 2925 C CA . TYR A 1 373 ? 12.641 29.972 -32.973 1.00 51.50 373 TYR A CA 1
ATOM 2926 C C . TYR A 1 373 ? 12.348 29.355 -34.346 1.00 51.50 373 TYR A C 1
ATOM 2928 O O . TYR A 1 373 ? 12.074 28.161 -34.428 1.00 51.50 373 TYR A O 1
ATOM 2936 N N . TRP A 1 374 ? 12.509 30.125 -35.427 1.00 47.88 374 TRP A N 1
ATOM 2937 C CA . TRP A 1 374 ? 12.366 29.611 -36.795 1.00 47.88 374 TRP A CA 1
ATOM 2938 C C . TRP A 1 374 ? 13.410 28.538 -37.140 1.00 47.88 374 TRP A C 1
ATOM 2940 O O . TRP A 1 374 ? 13.070 27.544 -37.774 1.00 47.88 374 TRP A O 1
ATOM 2950 N N . GLY A 1 375 ? 14.658 28.693 -36.681 1.00 52.34 375 GLY A N 1
ATOM 2951 C CA . GLY A 1 375 ? 15.705 27.681 -36.866 1.00 52.34 375 GLY A CA 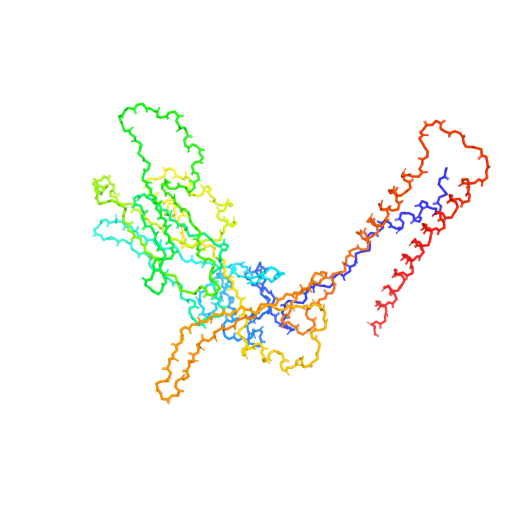1
ATOM 2952 C C . GLY A 1 375 ? 15.415 26.363 -36.137 1.00 52.34 375 GLY A C 1
ATOM 2953 O O . GLY A 1 375 ? 15.637 25.291 -36.694 1.00 52.34 375 GLY A O 1
ATOM 2954 N N . LEU A 1 376 ? 14.868 26.430 -34.919 1.00 49.34 376 LEU A N 1
ATOM 2955 C CA . LEU A 1 376 ? 14.475 25.254 -34.135 1.00 49.34 376 LEU A CA 1
ATOM 2956 C C . LEU A 1 376 ? 13.229 24.561 -34.703 1.00 49.34 376 LEU A C 1
ATOM 2958 O O . LEU A 1 376 ? 13.210 23.335 -34.768 1.00 49.34 376 LEU A O 1
ATOM 2962 N N . ILE A 1 377 ? 12.227 25.316 -35.169 1.00 48.00 377 ILE A N 1
ATOM 2963 C CA . ILE A 1 377 ? 11.061 24.750 -35.869 1.00 48.00 377 ILE A CA 1
ATOM 2964 C C . ILE A 1 377 ? 11.500 24.033 -37.148 1.00 48.00 377 ILE A C 1
ATOM 2966 O O . ILE A 1 377 ? 11.091 22.897 -37.376 1.00 48.00 377 ILE A O 1
ATOM 2970 N N . ALA A 1 378 ? 12.363 24.658 -37.956 1.00 43.66 378 ALA A N 1
ATOM 2971 C CA . ALA A 1 378 ? 12.888 24.035 -39.166 1.00 43.66 378 ALA A CA 1
ATOM 2972 C C . ALA A 1 378 ? 13.645 22.737 -38.843 1.00 43.66 378 ALA A C 1
ATOM 2974 O O . ALA A 1 378 ? 13.432 21.730 -39.504 1.00 43.66 378 ALA A O 1
ATOM 2975 N N . PHE A 1 379 ? 14.461 22.720 -37.786 1.00 42.97 379 PHE A N 1
ATOM 2976 C CA . PHE A 1 379 ? 15.197 21.522 -37.374 1.00 42.97 379 PHE A CA 1
ATOM 2977 C C . PHE A 1 379 ? 14.281 20.372 -36.919 1.00 42.97 379 PHE A C 1
ATOM 2979 O O . PHE A 1 379 ? 14.550 19.215 -37.231 1.00 42.97 379 PHE A O 1
ATOM 2986 N N . VAL A 1 380 ? 13.185 20.676 -36.216 1.00 46.44 380 VAL A N 1
ATOM 2987 C CA . VAL A 1 380 ? 12.199 19.670 -35.782 1.00 46.44 380 VAL A CA 1
ATOM 2988 C C . VAL A 1 380 ? 11.378 19.144 -36.965 1.00 46.44 380 VAL A C 1
ATOM 2990 O O . VAL A 1 380 ? 11.196 17.935 -37.079 1.00 46.44 380 VAL A O 1
ATOM 2993 N N . LEU A 1 381 ? 10.949 20.017 -37.883 1.00 40.41 381 LEU A N 1
ATOM 2994 C CA . LEU A 1 381 ? 10.201 19.619 -39.083 1.00 40.41 381 LEU A CA 1
ATOM 2995 C C . LEU A 1 381 ? 11.055 18.786 -40.055 1.00 40.41 381 LEU A C 1
ATOM 2997 O O . LEU A 1 381 ? 10.582 17.773 -40.557 1.00 40.41 381 LEU A O 1
ATOM 3001 N N . PHE A 1 382 ? 12.327 19.143 -40.265 1.00 39.81 382 PHE A N 1
ATOM 3002 C CA . PHE A 1 382 ? 13.232 18.380 -41.139 1.00 39.81 382 PHE A CA 1
ATOM 3003 C C . PHE A 1 382 ? 13.623 17.009 -40.573 1.00 39.81 382 PHE A C 1
ATOM 3005 O O . PHE A 1 382 ? 13.955 16.107 -41.336 1.00 39.81 382 PHE A O 1
ATOM 3012 N N . ARG A 1 383 ? 13.581 16.822 -39.248 1.00 37.12 383 ARG A N 1
ATOM 3013 C CA . ARG A 1 383 ? 13.870 15.523 -38.624 1.00 37.12 383 ARG A CA 1
ATOM 3014 C C . ARG A 1 383 ? 12.679 14.559 -38.690 1.00 37.12 383 ARG A C 1
ATOM 3016 O O . ARG A 1 383 ? 12.899 13.355 -38.661 1.00 37.12 383 ARG A O 1
ATOM 3023 N N . ALA A 1 384 ? 11.455 15.076 -38.820 1.00 37.00 384 ALA A N 1
ATOM 3024 C CA . ALA A 1 384 ? 10.239 14.279 -38.990 1.00 37.00 384 ALA A CA 1
ATOM 3025 C C . ALA A 1 384 ? 10.068 13.722 -40.421 1.00 37.00 384 ALA A C 1
ATOM 3027 O O . ALA A 1 384 ? 9.463 12.671 -40.592 1.00 37.00 384 ALA A O 1
ATOM 3028 N N . ASP A 1 385 ? 10.636 14.379 -41.438 1.00 36.38 385 ASP A N 1
ATOM 3029 C CA . ASP A 1 385 ? 10.548 13.942 -42.847 1.00 36.38 385 ASP A CA 1
ATOM 3030 C C . ASP A 1 385 ? 11.637 12.918 -43.246 1.00 36.38 385 ASP A C 1
ATOM 3032 O O . ASP A 1 385 ? 11.616 12.362 -44.341 1.00 36.38 385 ASP A O 1
ATOM 3036 N N . GLY A 1 386 ? 12.601 12.652 -42.356 1.00 33.25 386 GLY A N 1
ATOM 3037 C CA . GLY A 1 386 ? 13.720 11.731 -42.588 1.00 33.25 386 GLY A CA 1
ATOM 3038 C C . GLY A 1 386 ? 13.460 10.264 -42.222 1.00 33.25 386 GLY A C 1
ATOM 3039 O O . GLY A 1 386 ? 14.387 9.466 -42.320 1.00 33.25 386 GLY A O 1
ATOM 3040 N N . SER A 1 387 ? 12.248 9.901 -41.782 1.00 36.56 387 SER A N 1
ATOM 3041 C CA . SER A 1 387 ? 11.866 8.510 -41.476 1.00 36.56 387 SER A CA 1
ATOM 3042 C C . SER A 1 387 ? 10.805 7.968 -42.445 1.00 36.56 387 SER A C 1
ATOM 3044 O O . SER A 1 387 ? 9.717 7.551 -42.036 1.00 36.56 387 SER A O 1
ATOM 3046 N N . LYS A 1 388 ? 11.116 7.984 -43.742 1.00 34.31 388 LYS A N 1
ATOM 3047 C CA . LYS A 1 388 ? 10.489 7.092 -44.723 1.00 34.31 388 LYS A CA 1
ATOM 3048 C C . LYS A 1 388 ? 11.499 6.087 -45.236 1.00 34.31 388 LYS A C 1
ATOM 3050 O O . LYS A 1 388 ? 12.644 6.514 -45.503 1.00 34.31 388 LYS A O 1
#

Secondary structure (DSSP, 8-state):
---HHHHHHHHHTTS------PPPP-S-TTS--EETTTTEE--TTSBSSTTSSSSGGGBEEEETTEEEETTTTEEEEEEEE-SS-EEEEEEEEPEEEE--SSS-EEE------TTSSEEE-TTEEEEEESSSEEEEEEETTEEEEEEEEB-----SSS---S---TT--SSSBSEEEEEPP--TT----EEEEE-S-GGGGGS-TT-EEEEEEEEHHHHHHTGGGG----SS-HHHHTT--EEEEEEEE-EEHHHHHHHHTT-SS---SSEEEEEEEEEEEEEE-TTT--EEEEEEEEEEEEEPTTEEE-TTSTT-EEE----HHHHHHHHHHHHHHHHHTTSPPTTPPPPSSHHHHHHHHHHHHHHHHHHHHHHHHHHHHHHHTT--

Radius of gyration: 30.54 Å; Cα contacts (8 Å, |Δi|>4): 672; chains: 1; bounding box: 64×87×77 Å

Solvent-accessible surface area (backbone atoms only — not comparable to full-atom values): 22173 Å² total; per-residue (Å²): 135,82,56,68,70,59,55,54,50,53,56,66,69,66,58,82,77,78,72,83,72,74,76,64,51,41,42,51,90,95,37,56,49,48,30,56,95,65,73,28,58,33,44,45,54,28,15,46,63,91,87,26,31,74,51,71,76,31,30,37,43,73,54,99,90,30,30,25,34,62,68,74,71,32,40,52,67,41,63,48,76,39,81,87,53,34,37,34,32,26,51,40,60,46,30,34,42,26,54,36,87,96,59,64,48,73,43,83,64,78,72,78,30,69,97,52,60,44,20,58,36,55,68,24,30,40,34,23,38,12,55,44,27,30,26,35,34,28,44,97,93,37,79,65,35,68,24,55,14,34,62,79,80,78,65,92,68,75,74,85,68,88,70,78,69,88,74,62,62,58,76,30,57,38,15,13,60,32,63,50,68,85,50,78,73,44,27,62,67,45,80,47,81,45,66,74,58,81,83,71,63,87,78,63,88,60,39,35,37,37,38,36,64,26,25,45,68,62,47,66,77,47,49,74,60,69,58,54,93,54,90,46,23,37,49,67,79,68,63,56,58,57,39,52,28,41,26,33,43,31,44,43,52,80,61,42,49,66,63,43,71,79,42,87,68,77,87,70,82,35,49,54,72,49,79,47,72,36,81,46,67,73,47,69,40,88,89,74,74,43,71,48,62,52,67,49,45,31,37,36,52,15,33,34,94,63,32,40,47,20,50,82,43,89,84,18,34,42,72,59,77,70,56,66,66,60,62,45,50,51,52,50,50,52,53,50,50,56,49,61,76,68,55,77,66,96,87,73,83,80,79,87,71,70,64,60,58,55,52,53,56,50,51,52,49,54,50,48,54,54,50,51,49,54,54,50,52,50,53,56,55,59,60,66,72,68,79,119

Nearest PDB structures (foldseek):
  5mn0-assembly1_B  TM=1.584E-01  e=7.346E+00  Arabidopsis thaliana
  8ay7-assembly1_B  TM=1.564E-01  e=9.142E+00  Arabidopsis thaliana